Protein AF-A0AAD7DDI0-F1 (afdb_monomer_lite)

Radius of gyration: 37.11 Å; chains: 1; bounding box: 103×95×97 Å

Sequence (425 aa):
MCKTCCQRLNKGCDYRAHRLNEPTVAANGNPSALARPPAVIPLPSTSASSLTLDSAAPAPAAKLYRKPMDAAWEAQYKAGLSAQQQRKEEEERKRVEARRLQNQLQVCYYSQDDEEPEHHREQDLSTLPYVNLANCPNLLRKMELAASDEINTYDYAMGLWRRDDANTTFQVVAGQTMLVWRLGVTRCAGLDKMIELHAPARKSGKKSSTHISTSKRKPDHERDPSNRVVQVPRTTGKHPRHSHSTTRSPSPAGSTSSLPSASTLLSLSKPSMSSTTLVDLTDSPSSSPSPPRSRSRSASVELVGKPTLATNADALWARGHVLVPTGFGAWPGGIYARDMAWAFGKISTGRRADSDVEQRFQQVFPEVPYVKPTWSRHQQFWRNSTQEERDVASTMPRDASGVWTVWVQKSSGYRHFKSKTKVEK

pLDDT: mean 75.76, std 22.85, range [35.03, 98.44]

Structure (mmCIF, N/CA/C/O backbone):
data_AF-A0AAD7DDI0-F1
#
_entry.id   AF-A0AAD7DDI0-F1
#
loop_
_atom_site.group_PDB
_atom_site.id
_atom_site.type_symbol
_atom_site.label_atom_id
_atom_site.label_alt_id
_atom_site.label_comp_id
_atom_site.label_asym_id
_atom_site.label_entity_id
_atom_site.label_seq_id
_atom_site.pdbx_PDB_ins_code
_atom_site.Cartn_x
_atom_site.Cartn_y
_atom_site.Cartn_z
_atom_site.occupancy
_atom_site.B_iso_or_equiv
_atom_site.auth_seq_id
_atom_site.auth_comp_id
_atom_site.auth_asym_id
_atom_site.auth_atom_id
_atom_site.pdbx_PDB_model_num
ATOM 1 N N . MET A 1 1 ? 15.464 -30.463 -28.003 1.00 54.00 1 MET A N 1
ATOM 2 C CA . MET A 1 1 ? 15.259 -31.567 -27.033 1.00 54.00 1 MET A CA 1
ATOM 3 C C . MET A 1 1 ? 15.035 -30.978 -25.645 1.00 54.00 1 MET A C 1
ATOM 5 O O . MET A 1 1 ? 15.697 -30.005 -25.314 1.00 54.00 1 MET A O 1
ATOM 9 N N . CYS A 1 2 ? 14.085 -31.490 -24.856 1.00 57.34 2 CYS A N 1
ATOM 10 C CA . CYS A 1 2 ? 13.825 -30.979 -23.503 1.00 57.34 2 CYS A CA 1
ATOM 11 C C . CYS A 1 2 ? 14.871 -31.498 -22.497 1.00 57.34 2 CYS A C 1
ATOM 13 O O . CYS A 1 2 ? 15.476 -32.548 -22.713 1.00 57.34 2 CYS A O 1
ATOM 15 N N . LYS A 1 3 ? 15.054 -30.785 -21.374 1.00 60.16 3 LYS A N 1
ATOM 16 C CA . LYS A 1 3 ? 15.961 -31.154 -20.263 1.00 60.16 3 LYS A CA 1
ATOM 17 C C . LYS A 1 3 ? 15.804 -32.622 -19.828 1.00 60.16 3 LYS A C 1
ATOM 19 O O . LYS A 1 3 ? 16.785 -33.274 -19.487 1.00 60.16 3 LYS A O 1
ATOM 24 N N . THR A 1 4 ? 14.582 -33.147 -19.913 1.00 65.19 4 THR A N 1
ATOM 25 C CA . THR A 1 4 ? 14.220 -34.527 -19.573 1.00 65.19 4 THR A CA 1
ATOM 26 C C . THR A 1 4 ? 14.769 -35.566 -20.558 1.00 65.19 4 THR A C 1
ATOM 28 O O . THR A 1 4 ? 15.101 -36.672 -20.143 1.00 65.19 4 THR A O 1
ATOM 31 N N . CYS A 1 5 ? 14.916 -35.226 -21.844 1.00 66.38 5 CYS A N 1
ATOM 32 C CA . CYS A 1 5 ? 15.514 -36.124 -22.838 1.00 66.38 5 CYS A CA 1
ATOM 33 C C . CYS A 1 5 ? 17.042 -36.196 -22.702 1.00 66.38 5 CYS A C 1
ATOM 35 O O . CYS A 1 5 ? 17.604 -37.279 -22.835 1.00 66.38 5 CYS A O 1
ATOM 37 N N . CYS A 1 6 ? 17.713 -35.083 -22.378 1.00 65.50 6 CYS A N 1
ATOM 38 C CA . CYS A 1 6 ? 19.170 -35.078 -22.192 1.00 65.50 6 CYS A CA 1
ATOM 39 C C . CYS A 1 6 ? 19.609 -35.859 -20.943 1.00 65.50 6 CYS A C 1
ATOM 41 O O . CYS A 1 6 ? 20.623 -36.546 -20.986 1.00 65.50 6 CYS A O 1
ATOM 43 N N . GLN A 1 7 ? 18.831 -35.819 -19.853 1.00 69.38 7 GLN A N 1
ATOM 44 C CA . GLN A 1 7 ? 19.155 -36.572 -18.633 1.00 69.38 7 GLN A CA 1
ATOM 45 C C . GLN A 1 7 ? 19.050 -38.094 -18.805 1.00 69.38 7 GLN A C 1
ATOM 47 O O . GLN A 1 7 ? 19.759 -38.825 -18.125 1.00 69.38 7 GLN A O 1
ATOM 52 N N . ARG A 1 8 ? 18.199 -38.588 -19.716 1.00 70.25 8 ARG A N 1
ATOM 53 C CA . ARG A 1 8 ? 18.050 -40.035 -19.952 1.00 70.25 8 ARG A CA 1
ATOM 54 C C . ARG A 1 8 ? 19.161 -40.647 -20.797 1.00 70.25 8 ARG A C 1
ATOM 56 O O . ARG A 1 8 ? 19.358 -41.851 -20.723 1.00 70.25 8 ARG A O 1
ATOM 63 N N . LEU A 1 9 ? 19.850 -39.854 -21.617 1.00 72.75 9 LEU A N 1
ATOM 64 C CA . LEU A 1 9 ? 20.767 -40.393 -22.623 1.00 72.75 9 LEU A CA 1
ATOM 65 C C . LEU A 1 9 ? 22.230 -40.453 -22.178 1.00 72.75 9 LEU A C 1
ATOM 67 O O . LEU A 1 9 ? 23.031 -41.012 -22.917 1.00 72.75 9 LEU A O 1
ATOM 71 N N . ASN A 1 10 ? 22.586 -39.916 -21.004 1.00 61.56 10 ASN A N 1
ATOM 72 C CA . ASN A 1 10 ? 23.940 -39.954 -20.422 1.00 61.56 10 ASN A CA 1
ATOM 73 C C . ASN A 1 10 ? 25.085 -39.553 -21.383 1.00 61.56 10 ASN A C 1
ATOM 75 O O . ASN A 1 10 ? 26.247 -39.883 -21.163 1.00 61.56 10 ASN A O 1
ATOM 79 N N . LYS A 1 11 ? 24.757 -38.829 -22.457 1.00 67.19 11 LYS A N 1
ATOM 80 C CA . LYS A 1 11 ? 25.699 -38.248 -23.411 1.00 67.19 11 LYS A CA 1
ATOM 81 C C . LYS A 1 11 ? 25.752 -36.751 -23.138 1.00 67.19 11 LYS A C 1
ATOM 83 O O . LYS A 1 11 ? 24.704 -36.116 -22.998 1.00 67.19 11 LYS A O 1
ATOM 88 N N . GLY A 1 12 ? 26.965 -36.215 -23.007 1.00 56.88 12 GLY A N 1
ATOM 89 C CA . GLY A 1 12 ? 27.212 -34.798 -22.744 1.00 56.88 12 GLY A CA 1
ATOM 90 C C . GLY A 1 12 ? 26.409 -33.909 -23.694 1.00 56.88 12 GLY A C 1
ATOM 91 O O . GLY A 1 12 ? 26.350 -34.152 -24.896 1.00 56.88 12 GLY A O 1
ATOM 92 N N . CYS A 1 13 ? 25.715 -32.920 -23.138 1.00 68.19 13 CYS A N 1
ATOM 93 C CA . CYS A 1 13 ? 24.895 -31.995 -23.908 1.00 68.19 13 CYS A CA 1
ATOM 94 C C . CYS A 1 13 ? 25.746 -30.786 -24.316 1.00 68.19 13 CYS A C 1
ATOM 96 O O . CYS A 1 13 ? 25.964 -29.891 -23.502 1.00 68.19 13 CYS A O 1
ATOM 98 N N . ASP A 1 14 ? 26.152 -30.713 -25.585 1.00 63.44 14 ASP A N 1
ATOM 99 C CA . ASP A 1 14 ? 26.971 -29.611 -26.129 1.00 63.44 14 ASP A CA 1
ATOM 100 C C . ASP A 1 14 ? 26.181 -28.312 -26.398 1.00 63.44 14 ASP A C 1
ATOM 102 O O . ASP A 1 14 ? 26.686 -27.346 -26.973 1.00 63.44 14 ASP A O 1
ATOM 106 N N . TYR A 1 15 ? 24.917 -28.245 -25.969 1.00 64.06 15 TYR A N 1
ATOM 107 C CA . TYR A 1 15 ? 24.073 -27.070 -26.175 1.00 64.06 15 TYR A CA 1
ATOM 108 C C . TYR A 1 15 ? 24.505 -25.894 -25.280 1.00 64.06 15 TYR A C 1
ATOM 110 O O . TYR A 1 15 ? 24.339 -25.913 -24.058 1.00 64.06 15 TYR A O 1
ATOM 118 N N . ARG A 1 16 ? 24.996 -24.820 -25.913 1.00 58.84 16 ARG A N 1
ATOM 119 C CA . ARG A 1 16 ? 25.572 -23.606 -25.293 1.00 58.84 16 ARG A CA 1
ATOM 120 C C . ARG A 1 16 ? 24.700 -22.962 -24.201 1.00 58.84 16 ARG A C 1
ATOM 122 O O . ARG A 1 16 ? 25.234 -22.417 -23.243 1.00 58.84 16 ARG A O 1
ATOM 129 N N . ALA A 1 17 ? 23.374 -23.075 -24.302 1.00 60.69 17 ALA A N 1
ATOM 130 C CA . ALA A 1 17 ? 22.423 -22.532 -23.325 1.00 60.69 17 ALA A CA 1
ATOM 131 C C . ALA A 1 17 ? 22.437 -23.249 -21.957 1.00 60.69 17 ALA A C 1
ATOM 133 O O . ALA A 1 17 ? 21.956 -22.699 -20.971 1.00 60.69 17 ALA A O 1
ATOM 134 N N . HIS A 1 18 ? 22.992 -24.462 -21.875 1.00 59.91 18 HIS A N 1
ATOM 135 C CA . HIS A 1 18 ? 23.076 -25.225 -20.627 1.00 59.91 18 HIS A CA 1
ATOM 136 C C . HIS A 1 18 ? 24.374 -24.965 -19.845 1.00 59.91 18 HIS A C 1
ATOM 138 O O . HIS A 1 18 ? 24.394 -25.197 -18.640 1.00 59.91 18 HIS A O 1
ATOM 144 N N . ARG A 1 19 ? 25.426 -24.424 -20.484 1.00 56.56 19 ARG A N 1
ATOM 145 C CA . ARG A 1 19 ? 26.696 -24.075 -19.814 1.00 56.56 19 ARG A CA 1
ATOM 146 C C . ARG A 1 19 ? 26.615 -22.833 -18.921 1.00 56.56 19 ARG A C 1
ATOM 148 O O . ARG A 1 19 ? 27.509 -22.614 -18.120 1.00 56.56 19 ARG A O 1
ATOM 155 N N . LEU A 1 20 ? 25.558 -22.027 -19.031 1.00 58.69 20 LEU A N 1
ATOM 156 C CA . LEU A 1 20 ? 25.407 -20.797 -18.239 1.00 58.69 20 LEU A CA 1
ATOM 157 C C . LEU A 1 20 ? 24.834 -21.027 -16.829 1.00 58.69 20 LEU A C 1
ATOM 159 O O . LEU A 1 20 ? 24.651 -20.065 -16.096 1.00 58.69 20 LEU A O 1
ATOM 163 N N . ASN A 1 21 ? 24.551 -22.276 -16.444 1.00 48.50 21 ASN A N 1
ATOM 164 C CA . ASN A 1 21 ? 24.005 -22.628 -15.129 1.00 48.50 21 ASN A CA 1
ATOM 165 C C . ASN A 1 21 ? 24.804 -23.764 -14.471 1.00 48.50 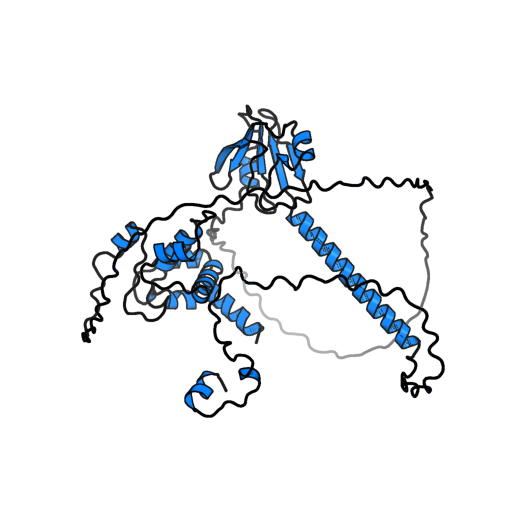21 ASN A C 1
ATOM 167 O O . ASN A 1 21 ? 24.216 -24.743 -14.004 1.00 48.50 21 ASN A O 1
ATOM 171 N N . GLU A 1 22 ? 26.135 -23.670 -14.451 1.00 41.34 22 GLU A N 1
ATOM 172 C CA . GLU A 1 22 ? 26.891 -24.469 -13.484 1.00 41.34 22 GLU A CA 1
ATOM 173 C C . GLU A 1 22 ? 26.636 -23.933 -12.065 1.00 41.34 22 GLU A C 1
ATOM 175 O O . GLU A 1 22 ? 26.655 -22.718 -11.852 1.00 41.34 22 GLU A O 1
ATOM 180 N N . PRO A 1 23 ? 26.351 -24.810 -11.087 1.00 42.59 23 PRO A N 1
ATOM 181 C CA . PRO A 1 23 ? 26.137 -24.401 -9.712 1.00 42.59 23 PRO A CA 1
ATOM 182 C C . PRO A 1 23 ? 27.468 -23.967 -9.096 1.00 42.59 23 PRO A C 1
ATOM 184 O O . PRO A 1 23 ? 28.345 -24.787 -8.831 1.00 42.59 23 PRO A O 1
ATOM 187 N N . THR A 1 24 ? 27.598 -22.670 -8.832 1.00 43.81 24 THR A N 1
ATOM 188 C CA . THR A 1 24 ? 28.646 -22.123 -7.973 1.00 43.81 24 THR A CA 1
ATOM 189 C C . THR A 1 24 ? 28.554 -22.812 -6.614 1.00 43.81 24 THR A C 1
ATOM 191 O O . THR A 1 24 ? 27.529 -22.735 -5.934 1.00 43.81 24 THR A O 1
ATOM 194 N N . VAL A 1 25 ? 29.613 -23.530 -6.246 1.00 40.53 25 VAL A N 1
ATOM 195 C CA . VAL A 1 25 ? 29.776 -24.177 -4.942 1.00 40.53 25 VAL A CA 1
ATOM 196 C C . VAL A 1 25 ? 29.477 -23.155 -3.842 1.00 40.53 25 VAL A C 1
ATOM 198 O O . VAL A 1 25 ? 30.071 -22.079 -3.801 1.00 40.53 25 VAL A O 1
ATOM 201 N N . ALA A 1 26 ? 28.509 -23.477 -2.984 1.00 40.53 26 ALA A N 1
ATOM 202 C CA . ALA A 1 26 ? 28.043 -22.604 -1.919 1.00 40.53 26 ALA A CA 1
ATOM 203 C C . ALA A 1 26 ? 29.153 -22.378 -0.881 1.00 40.53 26 ALA A C 1
ATOM 205 O O . ALA A 1 26 ? 29.487 -23.274 -0.105 1.00 40.53 26 ALA A O 1
ATOM 206 N N . ALA A 1 27 ? 29.698 -21.163 -0.853 1.00 40.12 27 ALA A N 1
ATOM 207 C CA . ALA A 1 27 ? 30.471 -20.667 0.273 1.00 40.12 27 ALA A CA 1
ATOM 208 C C . ALA A 1 27 ? 29.502 -20.354 1.424 1.00 40.12 27 ALA A C 1
ATOM 210 O O . ALA A 1 27 ? 28.743 -19.386 1.385 1.00 40.12 27 ALA A O 1
ATOM 211 N N . ASN A 1 28 ? 29.514 -21.214 2.438 1.00 52.75 28 ASN A N 1
ATOM 212 C CA . ASN A 1 28 ? 28.949 -20.937 3.752 1.00 52.75 28 ASN A CA 1
ATOM 213 C C . ASN A 1 28 ? 29.710 -19.743 4.355 1.00 52.75 28 ASN A C 1
ATOM 215 O O . ASN A 1 28 ? 30.904 -19.859 4.624 1.00 52.75 28 ASN A O 1
ATOM 219 N N . GLY A 1 29 ? 29.050 -18.603 4.562 1.00 43.66 29 GLY A N 1
ATOM 220 C CA . GLY A 1 29 ? 29.714 -17.436 5.141 1.00 43.66 29 GLY A CA 1
ATOM 221 C C . GLY A 1 29 ? 28.797 -16.236 5.347 1.00 43.66 29 GLY A C 1
ATOM 222 O O . GLY A 1 29 ? 28.496 -15.514 4.408 1.00 43.66 29 GLY A O 1
ATOM 223 N N . ASN A 1 30 ? 28.371 -16.056 6.597 1.00 47.53 30 ASN A N 1
ATOM 224 C CA . ASN A 1 30 ? 28.146 -14.792 7.305 1.00 47.53 30 ASN A CA 1
ATOM 225 C C . ASN A 1 30 ? 27.771 -13.537 6.454 1.00 47.53 30 ASN A C 1
ATOM 227 O O . ASN A 1 30 ? 28.647 -12.944 5.820 1.00 47.53 30 ASN A O 1
ATOM 231 N N . PRO A 1 31 ? 26.514 -13.042 6.496 1.00 50.16 31 PRO A N 1
ATOM 232 C CA . PRO A 1 31 ? 26.066 -11.894 5.691 1.00 50.16 31 PRO A CA 1
ATOM 233 C C . PRO A 1 31 ? 26.687 -10.536 6.084 1.00 50.16 31 PRO A C 1
ATOM 235 O O . PRO A 1 31 ? 26.424 -9.536 5.420 1.00 50.16 31 PRO A O 1
ATOM 238 N N . SER A 1 32 ? 27.545 -10.482 7.109 1.00 52.28 32 SER A N 1
ATOM 239 C CA . SER A 1 32 ? 28.307 -9.278 7.483 1.00 52.28 32 SER A CA 1
ATOM 240 C C . SER A 1 32 ? 29.693 -9.172 6.827 1.00 52.28 32 SER A C 1
ATOM 242 O O . SER A 1 32 ? 30.398 -8.198 7.074 1.00 52.28 32 SER A O 1
ATOM 244 N N . ALA A 1 33 ? 30.085 -10.123 5.973 1.00 51.59 33 ALA A N 1
ATOM 245 C CA . ALA A 1 33 ? 31.375 -10.111 5.271 1.00 51.59 33 ALA A CA 1
ATOM 246 C C . ALA A 1 33 ? 31.288 -9.621 3.810 1.00 51.59 33 ALA A C 1
ATOM 248 O O . ALA A 1 33 ? 32.172 -9.917 3.005 1.00 51.59 33 ALA A O 1
ATOM 249 N N . LEU A 1 34 ? 30.241 -8.870 3.440 1.00 52.91 34 LEU A N 1
ATOM 250 C CA . LEU A 1 34 ? 30.238 -8.171 2.155 1.00 52.91 34 LEU A CA 1
ATOM 251 C C . LEU A 1 34 ? 31.367 -7.142 2.164 1.00 52.91 34 LEU A C 1
ATOM 253 O O . LEU A 1 34 ? 31.338 -6.168 2.917 1.00 52.91 34 LEU A O 1
ATOM 257 N N . ALA A 1 35 ? 32.375 -7.432 1.342 1.00 54.84 35 ALA A N 1
ATOM 258 C CA . ALA A 1 35 ? 33.561 -6.634 1.114 1.00 54.84 35 ALA A CA 1
ATOM 259 C C . ALA A 1 35 ? 33.215 -5.142 1.100 1.00 54.84 35 ALA A C 1
ATOM 261 O O . ALA A 1 35 ? 32.544 -4.648 0.191 1.00 54.84 35 ALA A O 1
ATOM 262 N N . ARG A 1 36 ? 33.699 -4.417 2.116 1.00 57.22 36 ARG A N 1
ATOM 263 C CA . ARG A 1 36 ? 33.868 -2.971 1.993 1.00 57.22 36 ARG A CA 1
ATOM 264 C C . ARG A 1 36 ? 34.655 -2.735 0.699 1.00 57.22 36 ARG A C 1
ATOM 266 O O . ARG A 1 36 ? 35.665 -3.419 0.506 1.00 57.22 36 ARG A O 1
ATOM 273 N N . PRO A 1 37 ? 34.232 -1.809 -0.179 1.00 66.56 37 PRO A N 1
ATOM 274 C CA . PRO A 1 37 ? 35.100 -1.383 -1.265 1.00 66.56 37 PRO A CA 1
ATOM 275 C C . PRO A 1 37 ? 36.450 -0.987 -0.647 1.00 66.56 37 PRO A C 1
ATOM 277 O O . PRO A 1 37 ? 36.450 -0.368 0.427 1.00 66.56 37 PRO A O 1
ATOM 280 N N . PRO A 1 38 ? 37.586 -1.395 -1.245 1.00 67.56 38 PRO A N 1
ATOM 281 C CA . PRO A 1 38 ? 38.895 -1.020 -0.732 1.00 67.56 38 PRO A CA 1
ATOM 282 C C . PRO A 1 38 ? 38.915 0.494 -0.533 1.00 67.56 38 PRO A C 1
ATOM 284 O O . PRO A 1 38 ? 38.370 1.233 -1.358 1.00 67.56 38 PRO A O 1
ATOM 287 N N . ALA A 1 39 ? 39.475 0.942 0.594 1.00 59.47 39 ALA A N 1
ATOM 288 C CA . ALA A 1 39 ? 39.606 2.360 0.884 1.00 59.47 39 ALA A CA 1
ATOM 289 C C . ALA A 1 39 ? 40.220 3.039 -0.345 1.00 59.47 39 ALA A C 1
ATOM 291 O O . ALA A 1 39 ? 41.298 2.647 -0.792 1.00 59.47 39 ALA A O 1
ATOM 292 N N . VAL A 1 40 ? 39.496 4.000 -0.922 1.00 64.88 40 VAL A N 1
ATOM 293 C CA . VAL A 1 40 ? 40.007 4.828 -2.012 1.00 64.88 40 VAL A CA 1
ATOM 294 C C . VAL A 1 40 ? 41.179 5.598 -1.422 1.00 64.88 40 VAL A C 1
ATOM 296 O O . VAL A 1 40 ? 40.988 6.584 -0.714 1.00 64.88 40 VAL A O 1
ATOM 299 N N . ILE A 1 41 ? 42.388 5.088 -1.646 1.00 64.62 41 ILE A N 1
ATOM 300 C CA . ILE A 1 41 ? 43.620 5.814 -1.375 1.00 64.62 41 ILE A CA 1
ATOM 301 C C . ILE A 1 41 ? 43.534 7.052 -2.272 1.00 64.62 41 ILE A C 1
ATOM 303 O O . ILE A 1 41 ? 43.421 6.884 -3.491 1.00 64.62 41 ILE A O 1
ATOM 307 N N . PRO A 1 42 ? 43.518 8.278 -1.717 1.00 51.91 42 PRO A N 1
ATOM 308 C CA . PRO A 1 42 ? 43.632 9.475 -2.527 1.00 51.91 42 PRO A CA 1
ATOM 309 C C . PRO A 1 42 ? 44.954 9.347 -3.275 1.00 51.91 42 PRO A C 1
ATOM 311 O O . PRO A 1 42 ? 46.021 9.373 -2.660 1.00 51.91 42 PRO A O 1
ATOM 314 N N . LEU A 1 43 ? 44.882 9.121 -4.588 1.00 57.44 43 LEU A N 1
ATOM 315 C CA . LEU A 1 43 ? 46.049 9.249 -5.445 1.00 57.44 43 LEU A CA 1
ATOM 316 C C . LEU A 1 43 ? 46.607 10.647 -5.163 1.00 57.44 43 LEU A C 1
ATOM 318 O O . LEU A 1 43 ? 45.838 11.612 -5.245 1.00 57.44 43 LEU A O 1
ATOM 322 N N . PRO A 1 44 ? 47.882 10.771 -4.752 1.00 57.34 44 PRO A N 1
ATOM 323 C CA . PRO A 1 44 ? 48.477 12.078 -4.563 1.00 57.34 44 PRO A CA 1
ATOM 324 C C . PRO A 1 44 ? 48.278 12.837 -5.868 1.00 57.34 44 PRO A C 1
ATOM 326 O O . PRO A 1 44 ? 48.582 12.299 -6.935 1.00 57.34 44 PRO A O 1
ATOM 329 N N . SER A 1 45 ? 47.713 14.043 -5.781 1.00 52.34 45 SER A N 1
ATOM 330 C CA . SER A 1 45 ? 47.688 14.985 -6.890 1.00 52.34 45 SER A CA 1
ATOM 331 C C . SER A 1 45 ? 49.116 15.099 -7.392 1.00 52.34 45 SER A C 1
ATOM 333 O O . SER A 1 45 ? 49.950 15.752 -6.767 1.00 52.34 45 SER A O 1
ATOM 335 N N . THR A 1 46 ? 49.413 14.396 -8.480 1.00 49.00 46 THR A N 1
ATOM 336 C CA . THR A 1 46 ? 50.638 14.563 -9.232 1.00 49.00 46 THR A CA 1
ATOM 337 C C . THR A 1 46 ? 50.544 15.962 -9.795 1.00 49.00 46 THR A C 1
ATOM 339 O O . THR A 1 46 ? 49.930 16.206 -10.833 1.00 49.00 46 THR A O 1
ATOM 342 N N . SER A 1 47 ? 51.095 16.906 -9.034 1.00 52.41 47 SER A N 1
ATOM 343 C CA . SER A 1 47 ? 51.537 18.194 -9.524 1.00 52.41 47 SER A CA 1
ATOM 344 C C . SER A 1 47 ? 52.205 17.919 -10.858 1.00 52.41 47 SER A C 1
ATOM 346 O O . SER A 1 47 ? 53.178 17.166 -10.916 1.00 52.41 47 SER A O 1
ATOM 348 N N . ALA A 1 48 ? 51.601 18.429 -11.928 1.00 53.59 48 ALA A N 1
ATOM 349 C CA . ALA A 1 48 ? 52.127 18.331 -13.271 1.00 53.59 48 ALA A CA 1
ATOM 350 C C . ALA A 1 48 ? 53.477 19.051 -13.287 1.00 53.59 48 ALA A C 1
ATOM 352 O O . ALA A 1 48 ? 53.567 20.249 -13.539 1.00 53.59 48 ALA A O 1
ATOM 353 N N . SER A 1 49 ? 54.535 18.322 -12.946 1.00 48.09 49 SER A N 1
ATOM 354 C CA . SER A 1 49 ? 55.886 18.705 -13.285 1.00 48.09 49 SER A CA 1
ATOM 355 C C . SER A 1 49 ? 55.963 18.607 -14.796 1.00 48.09 49 SER A C 1
ATOM 357 O O . SER A 1 49 ? 55.910 17.518 -15.368 1.00 48.09 49 SER A O 1
ATOM 359 N N . SER A 1 50 ? 56.018 19.778 -15.419 1.00 53.34 50 SER A N 1
ATOM 360 C CA . SER A 1 50 ? 56.395 20.002 -16.803 1.00 53.34 50 SER A CA 1
ATOM 361 C C . SER A 1 50 ? 57.710 19.280 -17.096 1.00 53.34 50 SER A C 1
ATOM 363 O O . SER A 1 50 ? 58.789 19.839 -16.933 1.00 53.34 50 SER A O 1
ATOM 365 N N . LEU A 1 51 ? 57.627 18.012 -17.491 1.00 45.31 51 LEU A N 1
ATOM 366 C CA . LEU A 1 51 ? 58.732 17.314 -18.122 1.00 45.31 51 LEU A CA 1
ATOM 367 C C . LEU A 1 51 ? 58.679 17.678 -19.601 1.00 45.31 51 LEU A C 1
ATOM 369 O O . LEU A 1 51 ? 57.883 17.139 -20.370 1.00 45.31 51 LEU A O 1
ATOM 373 N N . THR A 1 52 ? 59.525 18.632 -19.977 1.00 55.28 52 THR A N 1
ATOM 374 C CA . THR A 1 52 ? 60.010 18.806 -21.344 1.00 55.28 52 THR A CA 1
ATOM 375 C C . THR A 1 52 ? 60.755 17.530 -21.729 1.00 55.28 52 THR A C 1
ATOM 377 O O . THR A 1 52 ? 61.957 17.402 -21.505 1.00 55.28 52 THR A O 1
ATOM 380 N N . LEU A 1 53 ? 60.013 16.535 -22.217 1.00 47.56 53 LEU A N 1
ATOM 381 C CA . LEU A 1 53 ? 60.585 15.335 -22.806 1.00 47.56 53 LEU A CA 1
ATOM 382 C C . LEU A 1 53 ? 60.974 15.684 -24.244 1.00 47.56 53 LEU A C 1
ATOM 384 O O . LEU A 1 53 ? 60.164 15.599 -25.168 1.00 47.56 53 LEU A O 1
ATOM 388 N N . ASP A 1 54 ? 62.212 16.139 -24.400 1.00 54.62 54 ASP A N 1
ATOM 389 C CA . ASP A 1 54 ? 62.853 16.236 -25.700 1.00 54.62 54 ASP A CA 1
ATOM 390 C C . ASP A 1 54 ? 62.978 14.839 -26.321 1.00 54.62 54 ASP A C 1
ATOM 392 O O . ASP A 1 54 ? 63.465 13.891 -25.705 1.00 54.62 54 ASP A O 1
ATOM 396 N N . SER A 1 55 ? 62.579 14.754 -27.590 1.00 60.84 55 SER A N 1
ATOM 397 C CA . SER A 1 55 ? 63.018 13.732 -28.540 1.00 60.84 55 SER A CA 1
ATOM 398 C C . SER A 1 55 ? 62.594 12.283 -28.247 1.00 60.84 55 SER A C 1
ATOM 400 O O . SER A 1 55 ? 63.411 11.370 -28.143 1.00 60.84 55 SER A O 1
ATOM 402 N N . ALA A 1 56 ? 61.281 12.039 -28.216 1.00 53.75 56 ALA A N 1
ATOM 403 C CA . ALA A 1 56 ? 60.732 10.727 -28.555 1.00 53.75 56 ALA A CA 1
ATOM 404 C C . ALA A 1 56 ? 60.169 10.779 -29.983 1.00 53.75 56 ALA A C 1
ATOM 406 O O . ALA A 1 56 ? 59.331 11.622 -30.305 1.00 53.75 56 ALA A O 1
ATOM 407 N N . ALA A 1 57 ? 60.674 9.891 -30.841 1.00 64.31 57 ALA A N 1
ATOM 408 C CA . ALA A 1 57 ? 60.313 9.759 -32.248 1.00 64.31 57 ALA A CA 1
ATOM 409 C C . ALA A 1 57 ? 58.785 9.785 -32.479 1.00 64.31 57 ALA A C 1
ATOM 411 O O . ALA A 1 57 ? 58.037 9.234 -31.665 1.00 64.31 57 ALA A O 1
ATOM 412 N N . PRO A 1 58 ? 58.305 10.385 -33.588 1.00 66.94 58 PRO A N 1
ATOM 413 C CA . PRO A 1 58 ? 56.882 10.510 -33.871 1.00 66.94 58 PRO A CA 1
ATOM 414 C C . PRO A 1 58 ? 56.256 9.119 -33.962 1.00 66.94 58 PRO A C 1
ATOM 416 O O . PRO A 1 58 ? 56.485 8.380 -34.921 1.00 66.94 58 PRO A O 1
ATOM 419 N N . ALA A 1 59 ? 55.457 8.756 -32.956 1.00 67.12 59 ALA A N 1
ATOM 420 C CA . ALA A 1 59 ? 54.594 7.591 -33.046 1.00 67.12 59 ALA A CA 1
ATOM 421 C C . ALA A 1 59 ? 53.767 7.729 -34.338 1.00 67.12 59 ALA A C 1
ATOM 423 O O . ALA A 1 59 ? 53.197 8.801 -34.574 1.00 67.12 59 ALA A O 1
ATOM 424 N N . PRO A 1 60 ? 53.727 6.703 -35.208 1.00 69.94 60 PRO A N 1
ATOM 425 C CA . PRO A 1 60 ? 53.025 6.797 -36.477 1.00 69.94 60 PRO A CA 1
ATOM 426 C C . PRO A 1 60 ? 51.571 7.156 -36.189 1.00 69.94 60 PRO A C 1
ATOM 428 O O . PRO A 1 60 ? 50.876 6.419 -35.487 1.00 69.94 60 PRO A O 1
ATOM 431 N N . ALA A 1 61 ? 51.143 8.316 -36.694 1.00 69.00 61 ALA A N 1
ATOM 432 C CA . ALA A 1 61 ? 49.799 8.834 -36.503 1.00 69.00 61 ALA A CA 1
ATOM 433 C C . ALA A 1 61 ? 48.798 7.715 -36.799 1.00 69.00 61 ALA A C 1
ATOM 435 O O . ALA A 1 61 ? 48.745 7.197 -37.920 1.00 69.00 61 ALA A O 1
ATOM 436 N N . ALA A 1 62 ? 48.051 7.297 -35.774 1.00 71.38 62 ALA A N 1
ATOM 437 C CA . ALA A 1 62 ? 47.035 6.274 -35.926 1.00 71.38 62 ALA A CA 1
ATOM 438 C C . ALA A 1 62 ? 46.111 6.718 -37.062 1.00 71.38 62 ALA A C 1
ATOM 440 O O . ALA A 1 62 ? 45.488 7.778 -36.981 1.00 71.38 62 ALA A O 1
ATOM 441 N N . LYS A 1 63 ? 46.082 5.943 -38.152 1.00 73.38 63 LYS A N 1
ATOM 442 C CA . LYS A 1 63 ? 45.263 6.242 -39.326 1.00 73.38 63 LYS A CA 1
ATOM 443 C C . LYS A 1 63 ? 43.796 6.173 -38.907 1.00 73.38 63 LYS A C 1
ATOM 445 O O . LYS A 1 63 ? 43.178 5.111 -38.929 1.00 73.38 63 LYS A O 1
ATOM 450 N N . LEU A 1 64 ? 43.244 7.305 -38.483 1.00 69.94 64 LEU A N 1
ATOM 451 C CA . LEU A 1 64 ? 41.831 7.469 -38.179 1.00 69.94 64 LEU A CA 1
ATOM 452 C C . LEU A 1 64 ? 41.075 7.483 -39.507 1.00 69.94 64 LEU A C 1
ATOM 454 O O . LEU A 1 64 ? 40.807 8.531 -40.086 1.00 69.94 64 LEU A O 1
ATOM 458 N N . TYR A 1 65 ? 40.732 6.296 -40.005 1.00 63.41 65 TYR A N 1
ATOM 459 C CA . TYR A 1 65 ? 39.815 6.129 -41.129 1.00 63.41 65 TYR A CA 1
ATOM 460 C C . TYR A 1 65 ? 38.382 6.460 -40.683 1.00 63.41 65 TYR A C 1
ATOM 462 O O . TYR A 1 65 ? 37.531 5.582 -40.559 1.00 63.41 65 TYR A O 1
ATOM 470 N N . ARG A 1 66 ? 38.095 7.739 -40.426 1.00 81.25 66 ARG A N 1
ATOM 471 C CA . ARG A 1 66 ? 36.721 8.249 -40.359 1.00 81.25 66 ARG A CA 1
ATOM 472 C C . ARG A 1 66 ? 36.397 8.900 -41.692 1.00 81.25 66 ARG A C 1
ATOM 474 O O . ARG A 1 66 ? 36.916 9.965 -42.008 1.00 81.25 66 ARG A O 1
ATOM 481 N N . LYS A 1 67 ? 35.528 8.259 -42.475 1.00 86.69 67 LYS A N 1
ATOM 482 C CA . LYS A 1 67 ? 34.870 8.950 -43.585 1.00 86.69 67 LYS A CA 1
ATOM 483 C C . LYS A 1 67 ? 34.007 10.070 -42.984 1.00 86.69 67 LYS A C 1
ATOM 485 O O . LYS A 1 67 ? 33.299 9.786 -42.013 1.00 86.69 67 LYS A O 1
ATOM 490 N N . PRO A 1 68 ? 34.083 11.310 -43.497 1.00 86.88 68 PRO A N 1
ATOM 491 C CA . PRO A 1 68 ? 33.199 12.378 -43.050 1.00 86.88 68 PRO A CA 1
ATOM 492 C C . PRO A 1 68 ? 31.750 11.935 -43.263 1.00 86.88 68 PRO A C 1
ATOM 494 O O . PRO A 1 68 ? 31.406 11.370 -44.303 1.00 86.88 68 PRO A O 1
ATOM 497 N N . MET A 1 69 ? 30.934 12.114 -42.229 1.00 89.44 69 MET A N 1
ATOM 498 C CA . MET A 1 69 ? 29.517 11.784 -42.277 1.00 89.44 69 MET A CA 1
ATOM 499 C C . MET A 1 69 ? 28.804 12.821 -43.143 1.00 89.44 69 MET A C 1
ATOM 501 O O . MET A 1 69 ? 29.137 14.002 -43.072 1.00 89.44 69 MET A O 1
ATOM 505 N N . ASP A 1 70 ? 27.856 12.388 -43.971 1.00 96.19 70 ASP A N 1
ATOM 506 C CA . ASP A 1 70 ? 27.073 13.317 -44.784 1.00 96.19 70 ASP A CA 1
ATOM 507 C C . ASP A 1 70 ? 26.315 14.315 -43.890 1.00 96.19 70 ASP A C 1
ATOM 509 O O . ASP A 1 70 ? 25.739 13.933 -42.867 1.00 96.19 70 ASP A O 1
ATOM 513 N N . ALA A 1 71 ? 26.323 15.596 -44.263 1.00 94.69 71 ALA A N 1
ATOM 514 C CA . ALA A 1 71 ? 25.777 16.662 -43.426 1.00 94.69 71 ALA A CA 1
ATOM 515 C C . ALA A 1 71 ? 24.260 16.522 -43.214 1.00 94.69 71 ALA A C 1
ATOM 517 O O . ALA A 1 71 ? 23.757 16.825 -42.128 1.00 94.69 71 ALA A O 1
ATOM 518 N N . ALA A 1 72 ? 23.524 16.021 -44.216 1.00 95.62 72 ALA A N 1
ATOM 519 C CA . ALA A 1 72 ? 22.092 15.775 -44.075 1.00 95.62 72 ALA A CA 1
ATOM 520 C C . ALA A 1 72 ? 21.832 14.609 -43.111 1.00 95.62 72 ALA A C 1
ATOM 522 O O . ALA A 1 72 ? 20.937 14.689 -42.263 1.00 95.62 72 ALA A O 1
ATOM 523 N N . TRP A 1 73 ? 22.664 13.565 -43.174 1.00 95.56 73 TRP A N 1
ATOM 524 C CA . TRP A 1 73 ? 22.609 12.457 -42.221 1.00 95.56 73 TRP A CA 1
ATOM 525 C C . TRP A 1 73 ? 22.928 12.915 -40.794 1.00 95.56 73 TRP A C 1
ATOM 527 O O . TRP A 1 73 ? 22.234 12.528 -39.855 1.00 95.56 73 TRP A O 1
ATOM 537 N N . GLU A 1 74 ? 23.935 13.772 -40.605 1.00 95.44 74 GLU A N 1
ATOM 538 C CA . GLU A 1 74 ? 24.285 14.308 -39.285 1.00 95.44 74 GLU A CA 1
ATOM 539 C C . GLU A 1 74 ? 23.137 15.114 -38.666 1.00 95.44 74 GLU A C 1
ATOM 541 O O . GLU A 1 74 ? 22.815 14.927 -37.489 1.00 95.44 74 GLU A O 1
ATOM 546 N N . ALA A 1 75 ? 22.483 15.971 -39.454 1.00 96.56 75 ALA A N 1
ATOM 547 C CA . ALA A 1 75 ? 21.321 16.730 -39.003 1.00 96.56 75 ALA A CA 1
ATOM 548 C C . ALA A 1 75 ? 20.159 15.804 -38.606 1.00 96.56 75 ALA A C 1
ATOM 550 O O . ALA A 1 75 ? 19.563 15.981 -37.540 1.00 96.56 75 ALA A O 1
ATOM 551 N N . GLN A 1 76 ? 19.876 14.778 -39.416 1.00 97.12 76 GLN A N 1
ATOM 552 C CA . GLN A 1 76 ? 18.825 13.803 -39.129 1.00 97.12 76 GLN A CA 1
ATOM 553 C C . GLN A 1 76 ? 19.129 12.983 -37.867 1.00 97.12 76 GLN A C 1
ATOM 555 O O . GLN A 1 76 ? 18.247 12.784 -37.030 1.00 97.12 76 GLN A O 1
ATOM 560 N N . TYR A 1 77 ? 20.377 12.547 -37.695 1.00 95.19 77 TYR A N 1
ATOM 561 C CA . TYR A 1 77 ? 20.818 11.813 -36.513 1.00 95.19 77 TYR A CA 1
ATOM 562 C C . TYR A 1 77 ? 20.692 12.659 -35.239 1.00 95.19 77 TYR A C 1
ATOM 564 O O . TYR A 1 77 ? 20.123 12.203 -34.246 1.00 95.19 77 TYR A O 1
ATOM 572 N N . LYS A 1 78 ? 21.143 13.920 -35.278 1.00 97.25 78 LYS A N 1
ATOM 573 C CA . LYS A 1 78 ? 21.001 14.861 -34.155 1.00 97.25 78 LYS A CA 1
ATOM 574 C C . LYS A 1 78 ? 19.535 15.130 -33.811 1.00 97.25 78 LYS A C 1
ATOM 576 O O . LYS A 1 78 ? 19.193 15.136 -32.631 1.00 97.25 78 LYS A O 1
ATOM 581 N N . ALA A 1 79 ? 18.669 15.296 -34.813 1.00 98.00 79 ALA A N 1
ATOM 582 C CA . ALA A 1 79 ? 17.230 15.462 -34.603 1.00 98.00 79 ALA A CA 1
ATOM 583 C C . ALA A 1 79 ? 16.579 14.209 -33.987 1.00 98.00 79 ALA A C 1
ATOM 585 O O . ALA A 1 79 ? 15.714 14.315 -33.120 1.00 98.00 79 ALA A O 1
ATOM 586 N N . GLY A 1 80 ? 17.017 13.013 -34.392 1.00 97.88 80 GLY A N 1
ATOM 587 C CA . GLY A 1 80 ? 16.575 11.756 -33.786 1.00 97.88 80 GLY A CA 1
ATOM 588 C C . GLY A 1 80 ? 16.977 11.641 -32.314 1.00 97.88 80 GLY A C 1
ATOM 589 O O . GLY A 1 80 ? 16.145 11.292 -31.475 1.00 97.88 80 GLY A O 1
ATOM 590 N N . LEU A 1 81 ? 18.226 11.989 -31.987 1.00 98.12 81 LEU A N 1
ATOM 591 C CA . LEU A 1 81 ? 18.722 11.993 -30.609 1.00 98.12 81 LEU A CA 1
ATOM 592 C C . LEU A 1 81 ? 17.970 12.991 -29.724 1.00 98.12 81 LEU A C 1
ATOM 594 O O . LEU A 1 81 ? 17.552 12.626 -28.625 1.00 98.12 81 LEU A O 1
ATOM 598 N N . SER A 1 82 ? 17.755 14.222 -30.196 1.00 98.12 82 SER A N 1
ATOM 599 C CA . SER A 1 82 ? 17.029 15.230 -29.416 1.00 98.12 82 SER A CA 1
ATOM 600 C C . SER A 1 82 ? 15.565 14.837 -29.201 1.00 98.12 82 SER A C 1
ATOM 602 O O . SER A 1 82 ? 15.064 14.954 -28.084 1.00 98.12 82 SER A O 1
ATOM 604 N N . ALA A 1 83 ? 14.895 14.276 -30.213 1.00 97.81 83 ALA A N 1
ATOM 605 C CA . ALA A 1 83 ? 13.532 13.765 -30.074 1.00 97.81 83 ALA A CA 1
ATOM 606 C C . ALA A 1 83 ? 13.444 12.590 -29.081 1.00 97.81 83 ALA A C 1
ATOM 608 O O . ALA A 1 83 ? 12.495 12.498 -28.300 1.00 97.81 83 ALA A O 1
ATOM 609 N N . GLN A 1 84 ? 14.432 11.689 -29.079 1.00 97.56 84 GLN A N 1
ATOM 610 C CA . GLN A 1 84 ? 14.498 10.592 -28.112 1.00 97.56 84 GLN A CA 1
ATOM 611 C C . GLN A 1 84 ? 14.714 11.111 -26.686 1.00 97.56 84 GLN A C 1
ATOM 613 O O . GLN A 1 84 ? 14.067 10.628 -25.754 1.00 97.56 84 GLN A O 1
ATOM 618 N N . GLN A 1 85 ? 15.589 12.103 -26.518 1.00 98.06 85 GLN A N 1
ATOM 619 C CA . GLN A 1 85 ? 15.840 12.730 -25.227 1.00 98.06 85 GLN A CA 1
ATOM 620 C C . GLN A 1 85 ? 14.584 13.427 -24.689 1.00 98.06 85 GLN A C 1
ATOM 622 O O . GLN A 1 85 ? 14.194 13.164 -23.554 1.00 98.06 85 GLN A O 1
ATOM 627 N N . GLN A 1 86 ? 13.881 14.197 -25.524 1.00 97.94 86 GLN A N 1
ATOM 628 C CA . GLN A 1 86 ? 12.618 14.842 -25.149 1.00 97.94 86 GLN A CA 1
ATOM 629 C C . GLN A 1 86 ? 11.549 13.831 -24.716 1.00 97.94 86 GLN A C 1
ATOM 631 O O . GLN A 1 86 ? 10.872 14.044 -23.714 1.00 97.94 86 GLN A O 1
ATOM 636 N N . ARG A 1 87 ? 11.414 12.698 -25.423 1.00 97.69 87 ARG A N 1
ATOM 637 C CA . ARG A 1 87 ? 10.478 11.629 -25.027 1.00 97.69 87 ARG A CA 1
ATOM 638 C C . ARG A 1 87 ? 10.821 11.043 -23.661 1.00 97.69 87 ARG A C 1
ATOM 640 O O . ARG A 1 87 ? 9.920 10.804 -22.862 1.00 97.69 87 ARG A O 1
ATOM 647 N N . LYS A 1 88 ? 12.111 10.823 -23.392 1.00 96.81 88 LYS A N 1
ATOM 648 C CA . LYS A 1 88 ? 12.583 10.300 -22.105 1.00 96.81 88 LYS A CA 1
ATOM 649 C C . LYS A 1 88 ? 12.318 11.292 -20.969 1.00 96.81 88 LYS A C 1
ATOM 651 O O . LYS A 1 88 ? 11.822 10.887 -19.923 1.00 96.81 88 LYS A O 1
ATOM 656 N N . GLU A 1 89 ? 12.598 12.574 -21.190 1.00 97.75 89 GLU A N 1
ATOM 657 C CA . GLU A 1 89 ? 12.331 13.649 -20.225 1.00 97.75 89 GLU A CA 1
ATOM 658 C C . GLU A 1 89 ? 10.824 13.810 -19.958 1.00 97.75 89 GLU A C 1
ATOM 660 O O . GLU A 1 89 ? 10.404 13.957 -18.810 1.00 97.75 89 GLU A O 1
ATOM 665 N N . GLU A 1 90 ? 9.981 13.719 -20.992 1.00 97.44 90 GLU A N 1
ATOM 666 C CA . GLU A 1 90 ? 8.525 13.769 -20.837 1.00 97.44 90 GLU A CA 1
ATOM 667 C C . GLU A 1 90 ? 7.983 12.561 -20.056 1.00 97.44 90 GLU A C 1
ATOM 669 O O . GLU A 1 90 ? 7.129 12.724 -19.180 1.00 97.44 90 GLU A O 1
ATOM 674 N N . GLU A 1 91 ? 8.467 11.353 -20.351 1.00 96.62 91 GLU A N 1
ATOM 675 C CA . GLU A 1 91 ? 8.085 10.136 -19.630 1.00 96.62 91 GLU A CA 1
ATOM 676 C C . GLU A 1 91 ? 8.513 10.200 -18.160 1.00 96.62 91 GLU A C 1
ATOM 678 O O . GLU A 1 91 ? 7.728 9.873 -17.267 1.00 96.62 91 GLU A O 1
ATOM 683 N N . GLU A 1 92 ? 9.730 10.674 -17.889 1.00 96.75 92 GLU A N 1
ATOM 684 C CA . GLU A 1 92 ? 10.223 10.872 -16.530 1.00 96.75 92 GLU A CA 1
ATOM 685 C C . GLU A 1 92 ? 9.374 11.896 -15.772 1.00 96.75 92 GLU A C 1
ATOM 687 O O . GLU A 1 92 ? 8.934 11.614 -14.655 1.00 96.75 92 GLU A O 1
ATOM 692 N N . ARG A 1 93 ? 9.034 13.026 -16.404 1.00 96.81 93 ARG A N 1
ATOM 693 C CA . ARG A 1 93 ? 8.127 14.028 -15.829 1.00 96.81 93 ARG A CA 1
ATOM 694 C C . ARG A 1 93 ? 6.764 13.425 -15.482 1.00 96.81 93 ARG A C 1
ATOM 696 O O . ARG A 1 93 ? 6.301 13.593 -14.355 1.00 96.81 93 ARG A O 1
ATOM 703 N N . LYS A 1 94 ? 6.157 12.663 -16.401 1.00 96.38 94 LYS A N 1
ATOM 704 C CA . LYS A 1 94 ? 4.879 11.963 -16.162 1.00 96.38 94 LYS A CA 1
ATOM 705 C C . LYS A 1 94 ? 4.988 10.953 -15.023 1.00 96.38 94 LYS A C 1
ATOM 707 O O . LYS A 1 94 ? 4.069 10.822 -14.220 1.00 96.38 94 LYS A O 1
ATOM 712 N N . ARG A 1 95 ? 6.111 10.242 -14.921 1.00 95.69 95 ARG A N 1
ATOM 713 C CA . ARG A 1 95 ? 6.347 9.262 -13.855 1.00 95.69 95 ARG A CA 1
ATOM 714 C C . ARG A 1 95 ? 6.497 9.923 -12.488 1.00 95.69 95 ARG A C 1
ATOM 716 O O . ARG A 1 95 ? 6.002 9.378 -11.501 1.00 95.69 95 ARG A O 1
ATOM 723 N N . VAL A 1 96 ? 7.177 11.066 -12.422 1.00 90.88 96 VAL A N 1
ATOM 724 C CA . VAL A 1 96 ? 7.297 11.860 -11.194 1.00 90.88 96 VAL A CA 1
ATOM 725 C C . VAL A 1 96 ? 5.926 12.390 -10.783 1.00 90.88 96 VAL A C 1
ATOM 727 O O . VAL A 1 96 ? 5.529 12.182 -9.642 1.00 90.88 96 VAL A O 1
ATOM 730 N N . GLU A 1 97 ? 5.162 12.974 -11.707 1.00 91.56 97 GLU A N 1
ATOM 731 C CA . GLU A 1 97 ? 3.807 13.478 -11.444 1.00 91.56 97 GLU A CA 1
ATOM 732 C C . GLU A 1 97 ? 2.851 12.372 -10.971 1.00 91.56 97 GLU A C 1
ATOM 734 O O . GLU A 1 97 ? 2.175 12.525 -9.955 1.00 91.56 97 GLU A O 1
ATOM 739 N N . ALA A 1 98 ? 2.864 11.208 -11.626 1.00 89.12 98 ALA A N 1
ATOM 740 C CA . ALA A 1 98 ? 2.075 10.055 -11.198 1.00 89.12 98 ALA A CA 1
ATOM 741 C C . ALA A 1 98 ? 2.452 9.588 -9.783 1.00 89.12 98 ALA A C 1
ATOM 743 O O . ALA A 1 98 ? 1.576 9.238 -8.993 1.00 89.12 98 ALA A O 1
ATOM 744 N N . ARG A 1 99 ? 3.747 9.619 -9.432 1.00 88.94 99 ARG A N 1
ATOM 745 C CA . ARG A 1 99 ? 4.207 9.299 -8.074 1.00 88.94 99 ARG A CA 1
ATOM 746 C C . ARG A 1 99 ? 3.733 10.340 -7.060 1.00 88.94 99 ARG A C 1
ATOM 748 O O . ARG A 1 99 ? 3.331 9.950 -5.970 1.00 88.94 99 ARG A O 1
ATOM 755 N N . ARG A 1 100 ? 3.738 11.631 -7.411 1.00 88.31 100 ARG A N 1
ATOM 756 C CA . ARG A 1 100 ? 3.205 12.701 -6.549 1.00 88.31 100 ARG A CA 1
ATOM 757 C C . ARG A 1 100 ? 1.724 12.505 -6.252 1.00 88.31 100 ARG A C 1
ATOM 759 O O . ARG A 1 100 ? 1.327 12.576 -5.095 1.00 88.31 100 ARG A O 1
ATOM 766 N N . LEU A 1 101 ? 0.929 12.192 -7.277 1.00 87.62 101 LEU A N 1
ATOM 767 C CA . LEU A 1 101 ? -0.501 11.907 -7.125 1.00 87.62 101 LEU A CA 1
ATOM 768 C C . LEU A 1 101 ? -0.751 10.642 -6.295 1.00 87.62 101 LEU A C 1
ATOM 770 O O . LEU A 1 101 ? -1.654 10.617 -5.465 1.00 87.62 101 LEU A O 1
ATOM 774 N N . GLN A 1 102 ? 0.066 9.600 -6.476 1.00 87.38 102 GLN A N 1
ATOM 775 C CA . GLN A 1 102 ? -0.019 8.379 -5.671 1.00 87.38 102 GLN A CA 1
ATOM 776 C C . GLN A 1 102 ? 0.359 8.619 -4.199 1.00 87.38 102 GLN A C 1
ATOM 778 O O . GLN A 1 102 ? -0.176 7.951 -3.315 1.00 87.38 102 GLN A O 1
ATOM 783 N N . ASN A 1 103 ? 1.246 9.582 -3.942 1.00 89.94 103 ASN A N 1
ATOM 784 C CA . ASN A 1 103 ? 1.741 9.934 -2.614 1.00 89.94 103 ASN A CA 1
ATOM 785 C C . ASN A 1 103 ? 0.968 11.096 -1.962 1.00 89.94 103 ASN A C 1
ATOM 787 O O . ASN A 1 103 ? 1.501 11.801 -1.104 1.00 89.94 103 ASN A O 1
ATOM 791 N N . GLN A 1 104 ? -0.280 11.313 -2.374 1.00 93.56 104 GLN A N 1
ATOM 792 C CA . GLN A 1 104 ? -1.149 12.312 -1.773 1.00 93.56 104 GLN A CA 1
ATOM 793 C C . GLN A 1 104 ? -1.882 11.733 -0.557 1.00 93.56 104 GLN A C 1
ATOM 795 O O . GLN A 1 104 ? -2.511 10.677 -0.646 1.00 93.56 104 GLN A O 1
ATOM 800 N N . LEU A 1 105 ? -1.852 12.466 0.556 1.00 95.38 105 LEU A N 1
ATOM 801 C CA . LEU A 1 105 ? -2.686 12.216 1.728 1.00 95.38 105 LEU A CA 1
ATOM 802 C C . LEU A 1 105 ? -3.884 13.164 1.707 1.00 95.38 105 LEU A C 1
ATOM 804 O O . LEU A 1 105 ? -3.730 14.374 1.526 1.00 95.38 105 LEU A O 1
ATOM 808 N N . GLN A 1 106 ? -5.075 12.611 1.917 1.00 96.94 106 GLN A N 1
ATOM 809 C CA . GLN A 1 106 ? -6.284 13.392 2.160 1.00 96.94 106 GLN A CA 1
ATOM 810 C C . GLN A 1 106 ? -6.668 13.235 3.629 1.00 96.94 106 GLN A C 1
ATOM 812 O O . GLN A 1 106 ? -6.732 12.112 4.127 1.00 96.94 106 GLN A O 1
ATOM 817 N N . VAL A 1 107 ? -6.910 14.346 4.317 1.00 97.88 107 VAL A N 1
ATOM 818 C CA . VAL A 1 107 ? -7.349 14.371 5.715 1.00 97.88 107 VAL A CA 1
ATOM 819 C C . VAL A 1 107 ? -8.680 15.102 5.779 1.00 97.88 107 VAL A C 1
ATOM 821 O O . VAL A 1 107 ? -8.786 16.213 5.270 1.00 97.88 107 VAL A O 1
ATOM 824 N N . CYS A 1 108 ? -9.693 14.472 6.366 1.00 98.31 108 CYS A N 1
ATOM 825 C CA . CYS A 1 108 ? -10.953 15.129 6.709 1.00 98.31 108 CYS A CA 1
ATOM 826 C C . CYS A 1 108 ? -10.956 15.382 8.206 1.00 98.31 108 CYS A C 1
ATOM 828 O O . CYS A 1 108 ? -10.840 14.429 8.979 1.00 98.31 108 CYS A O 1
ATOM 830 N N . TYR A 1 109 ? -11.039 16.650 8.582 1.00 98.44 109 TYR A N 1
ATOM 831 C CA . TYR A 1 109 ? -10.845 17.110 9.944 1.00 98.44 109 TYR A CA 1
ATOM 832 C C . TYR A 1 109 ? -12.121 17.738 10.499 1.00 98.44 109 TYR A C 1
ATOM 834 O O . TYR A 1 109 ? -12.653 18.676 9.915 1.00 98.44 109 TYR A O 1
ATOM 842 N N . TYR A 1 110 ? -12.596 17.234 11.634 1.00 98.44 110 TYR A N 1
ATOM 843 C CA . TYR A 1 110 ? -13.695 17.840 12.384 1.00 98.44 110 TYR A CA 1
ATOM 844 C C . TYR A 1 110 ? -13.122 18.661 13.542 1.00 98.44 110 TYR A C 1
ATOM 846 O O . TYR A 1 110 ? -12.571 18.097 14.495 1.00 98.44 110 TYR A O 1
ATOM 854 N N . SER A 1 111 ? -13.232 19.984 13.442 1.00 98.19 111 SER A N 1
ATOM 855 C CA . SER A 1 111 ? -12.742 20.932 14.447 1.00 98.19 111 SER A CA 1
ATOM 856 C C . SER A 1 111 ? -13.753 21.161 15.578 1.00 98.19 111 SER A C 1
ATOM 858 O O . SER A 1 111 ? -13.337 21.318 16.728 1.00 98.19 111 SER A O 1
ATOM 860 N N . GLN A 1 112 ? -15.056 21.143 15.268 1.00 98.19 112 GLN A N 1
ATOM 861 C CA . GLN A 1 112 ? -16.164 21.413 16.193 1.00 98.19 112 GLN A CA 1
ATOM 862 C C . GLN A 1 112 ? -17.356 20.463 15.972 1.00 98.19 112 GLN A C 1
ATOM 864 O O . GLN A 1 112 ? -17.440 19.762 14.962 1.00 98.19 112 GLN A O 1
ATOM 869 N N . ASP A 1 113 ? -18.279 20.443 16.939 1.00 98.12 113 ASP A N 1
ATOM 870 C CA . ASP A 1 113 ? -19.508 19.648 16.870 1.00 98.12 113 ASP A CA 1
ATOM 871 C C . ASP A 1 113 ? -20.492 20.193 15.826 1.00 98.12 113 ASP A C 1
ATOM 873 O O . ASP A 1 113 ? -20.721 21.396 15.752 1.00 98.12 113 ASP A O 1
ATOM 877 N N . ASP A 1 114 ? -21.133 19.291 15.078 1.00 96.88 114 ASP A N 1
ATOM 878 C CA . ASP A 1 114 ? -22.135 19.580 14.033 1.00 96.88 114 ASP A CA 1
ATOM 879 C C . ASP A 1 114 ? -21.648 20.439 12.843 1.00 96.88 114 ASP A C 1
ATOM 881 O O . ASP A 1 114 ? -22.443 20.746 11.952 1.00 96.88 114 ASP A O 1
ATOM 885 N N . GLU A 1 115 ? -20.360 20.782 12.770 1.00 97.62 115 GLU A N 1
ATOM 886 C CA . GLU A 1 115 ? -19.777 21.478 11.618 1.00 97.62 115 GLU A CA 1
ATOM 887 C C . GLU A 1 115 ? -19.378 20.505 10.494 1.00 97.62 115 GLU A C 1
ATOM 889 O O . GLU A 1 115 ? -19.099 19.319 10.713 1.00 97.62 115 GLU A O 1
ATOM 894 N N . GLU A 1 116 ? -19.378 21.011 9.257 1.00 97.19 116 GLU A N 1
ATOM 895 C CA . GLU A 1 116 ? -18.904 20.265 8.088 1.00 97.19 116 GLU A CA 1
ATOM 896 C C . GLU A 1 116 ? -17.379 20.067 8.183 1.00 97.19 116 GLU A C 1
ATOM 898 O O . GLU A 1 116 ? -16.669 21.009 8.541 1.00 97.19 116 GLU A O 1
ATOM 903 N N . PRO A 1 117 ? -16.844 18.864 7.892 1.00 98.00 117 PRO A N 1
ATOM 904 C CA . PRO A 1 117 ? -15.418 18.615 8.036 1.00 98.00 117 PRO A CA 1
ATOM 905 C C . PRO A 1 117 ? -14.592 19.441 7.051 1.00 98.00 117 PRO A C 1
ATOM 907 O O . PRO A 1 117 ? -14.914 19.572 5.870 1.00 98.00 117 PRO A O 1
ATOM 910 N N . GLU A 1 118 ? -13.439 19.904 7.512 1.00 98.19 118 GLU A N 1
ATOM 911 C CA . GLU A 1 118 ? -12.447 20.525 6.653 1.00 98.19 118 GLU A CA 1
ATOM 912 C C . GLU A 1 118 ? -11.677 19.462 5.867 1.00 98.19 118 GLU A C 1
ATOM 914 O O . GLU A 1 118 ? -11.178 18.477 6.419 1.00 98.19 118 GLU A O 1
ATOM 919 N N . HIS A 1 119 ? -11.528 19.679 4.562 1.00 97.75 119 HIS A N 1
ATOM 920 C CA . HIS A 1 119 ? -10.810 18.766 3.681 1.00 97.75 119 HIS A CA 1
ATOM 921 C C . HIS A 1 119 ? -9.417 19.297 3.358 1.00 97.75 119 HIS A C 1
ATOM 923 O O . HIS A 1 119 ? -9.239 20.192 2.528 1.00 97.75 119 HIS A O 1
ATOM 929 N N . HIS A 1 120 ? -8.406 18.671 3.949 1.00 97.75 120 HIS A N 1
ATOM 930 C CA . HIS A 1 120 ? -7.008 19.010 3.729 1.00 97.75 120 HIS A CA 1
ATOM 931 C C . HIS A 1 120 ? -6.331 18.000 2.804 1.00 97.75 120 HIS A C 1
ATOM 933 O O . HIS A 1 120 ? -6.574 16.792 2.852 1.00 97.75 120 HIS A O 1
ATOM 939 N N . ARG A 1 121 ? -5.458 18.503 1.930 1.00 95.81 121 ARG A N 1
ATOM 940 C CA . ARG A 1 121 ? -4.673 17.700 0.988 1.00 95.81 121 ARG A CA 1
ATOM 941 C C . ARG A 1 121 ? -3.203 18.032 1.155 1.00 95.81 121 ARG A C 1
ATOM 943 O O . ARG A 1 121 ? -2.816 19.172 0.910 1.00 95.81 121 ARG A O 1
ATOM 950 N N . GLU A 1 122 ? -2.410 17.025 1.498 1.00 94.69 122 GLU A N 1
ATOM 951 C CA . GLU A 1 122 ? -0.957 17.139 1.587 1.00 94.69 122 GLU A CA 1
ATOM 952 C C . GLU A 1 122 ? -0.318 16.294 0.480 1.00 94.69 122 GLU A C 1
ATOM 954 O O . GLU A 1 122 ? -0.684 15.135 0.261 1.00 94.69 122 GLU A O 1
ATOM 959 N N . GLN A 1 123 ? 0.594 16.908 -0.268 1.00 91.25 123 GLN A N 1
ATOM 960 C CA . GLN A 1 123 ? 1.320 16.278 -1.370 1.00 91.25 123 GLN A CA 1
ATOM 961 C C . GLN A 1 123 ? 2.783 16.069 -0.980 1.00 91.25 123 GLN A C 1
ATOM 963 O O . GLN A 1 123 ? 3.264 16.645 -0.011 1.00 91.25 123 GLN A O 1
ATOM 968 N N . ASP A 1 124 ? 3.493 15.250 -1.757 1.00 85.12 124 ASP A N 1
ATOM 969 C CA . ASP A 1 124 ? 4.938 15.032 -1.609 1.00 85.12 124 ASP A CA 1
ATOM 970 C C . ASP A 1 124 ? 5.373 14.432 -0.255 1.00 85.12 124 ASP A C 1
ATOM 972 O O . ASP A 1 124 ? 6.523 14.573 0.165 1.00 85.12 124 ASP A O 1
ATOM 976 N N . LEU A 1 125 ? 4.492 13.664 0.398 1.00 89.44 125 LEU A N 1
ATOM 977 C CA . LEU A 1 125 ? 4.859 12.902 1.590 1.00 89.44 125 LEU A CA 1
ATOM 978 C C . LEU A 1 125 ? 5.798 11.751 1.214 1.00 89.44 125 LEU A C 1
ATOM 980 O O . LEU A 1 125 ? 5.399 10.745 0.621 1.00 89.44 125 LEU A O 1
ATOM 984 N N . SER A 1 126 ? 7.070 11.897 1.577 1.00 87.44 126 SER A N 1
ATOM 985 C CA . SER A 1 126 ? 8.120 10.913 1.296 1.00 87.44 126 SER A CA 1
ATOM 986 C C . SER A 1 126 ? 8.007 9.646 2.147 1.00 87.44 126 SER A C 1
ATOM 988 O O . SER A 1 126 ? 8.569 8.616 1.779 1.00 87.44 126 SER A O 1
ATOM 990 N N . THR A 1 127 ? 7.278 9.703 3.264 1.00 89.44 127 THR A N 1
ATOM 991 C CA . THR A 1 127 ? 7.220 8.629 4.264 1.00 89.44 127 THR A CA 1
ATOM 992 C C . THR A 1 127 ? 6.096 7.616 4.033 1.00 89.44 127 THR A C 1
ATOM 994 O O . THR A 1 127 ? 6.018 6.621 4.754 1.00 89.44 127 THR A O 1
ATOM 997 N N . LEU A 1 128 ? 5.242 7.806 3.018 1.00 88.88 128 LEU A N 1
ATOM 998 C CA . LEU A 1 128 ? 4.163 6.860 2.717 1.00 88.88 128 LEU A CA 1
ATOM 999 C C . LEU A 1 128 ? 4.701 5.428 2.502 1.00 88.88 128 LEU A C 1
ATOM 1001 O O . LEU A 1 128 ? 5.712 5.240 1.820 1.00 88.88 128 LEU A O 1
ATOM 1005 N N . PRO A 1 129 ? 4.039 4.399 3.071 1.00 93.25 129 PRO A N 1
ATOM 1006 C CA . PRO A 1 129 ? 2.676 4.405 3.619 1.00 93.25 129 PRO A CA 1
ATOM 1007 C C . PRO A 1 129 ? 2.565 4.827 5.095 1.00 93.25 129 PRO A C 1
ATOM 1009 O O . PRO A 1 129 ? 1.498 4.681 5.678 1.00 93.25 129 PRO A O 1
ATOM 1012 N N . TYR A 1 130 ? 3.637 5.305 5.724 1.00 96.12 130 TYR A N 1
ATOM 1013 C CA . TYR A 1 130 ? 3.638 5.699 7.130 1.00 96.12 130 TYR A CA 1
ATOM 1014 C C . TYR A 1 130 ? 3.653 7.223 7.249 1.00 96.12 130 TYR A C 1
ATOM 1016 O O . TYR A 1 130 ? 4.590 7.890 6.819 1.00 96.12 130 TYR A O 1
ATOM 1024 N N . VAL A 1 131 ? 2.601 7.799 7.811 1.00 96.81 131 VAL A N 1
ATOM 1025 C CA . VAL A 1 131 ? 2.462 9.246 7.978 1.00 96.81 131 VAL A CA 1
ATOM 1026 C C . VAL A 1 131 ? 2.537 9.576 9.454 1.00 96.81 131 VAL A C 1
ATOM 1028 O O . VAL A 1 131 ? 1.853 8.961 10.258 1.00 96.81 131 VAL A O 1
ATOM 1031 N N . ASN A 1 132 ? 3.331 10.578 9.802 1.00 97.00 132 ASN A N 1
ATOM 1032 C CA . ASN A 1 132 ? 3.279 11.219 11.107 1.00 97.00 132 ASN A CA 1
ATOM 1033 C C . ASN A 1 132 ? 2.804 12.664 10.883 1.00 97.00 132 ASN A C 1
ATOM 1035 O O . ASN A 1 132 ? 3.427 13.393 10.104 1.00 97.00 132 ASN A O 1
ATOM 1039 N N . LEU A 1 133 ? 1.693 13.064 11.512 1.00 97.12 133 LEU A N 1
ATOM 1040 C CA . LEU A 1 133 ? 1.120 14.400 11.317 1.00 97.12 133 LEU A CA 1
ATOM 1041 C C . LEU A 1 133 ? 2.036 15.500 11.872 1.00 97.12 133 LEU A C 1
ATOM 1043 O O . LEU A 1 133 ? 2.092 16.578 11.284 1.00 97.12 133 LEU A O 1
ATOM 1047 N N . ALA A 1 134 ? 2.839 15.212 12.903 1.00 97.00 134 ALA A N 1
ATOM 1048 C CA . ALA A 1 134 ? 3.868 16.120 13.416 1.00 97.00 134 ALA A CA 1
ATOM 1049 C C . ALA A 1 134 ? 4.930 16.500 12.371 1.00 97.00 134 ALA A C 1
ATOM 1051 O O . ALA A 1 134 ? 5.466 17.607 12.411 1.00 97.00 134 ALA A O 1
ATOM 1052 N N . ASN A 1 135 ? 5.182 15.637 11.380 1.00 96.69 135 ASN A N 1
ATOM 1053 C CA . ASN A 1 135 ? 6.094 15.938 10.272 1.00 96.69 135 ASN A CA 1
ATOM 1054 C C . ASN A 1 135 ? 5.455 16.826 9.188 1.00 96.69 135 ASN A C 1
ATOM 1056 O O . ASN A 1 135 ? 6.128 17.196 8.226 1.00 96.69 135 ASN A O 1
ATOM 1060 N N . CYS A 1 136 ? 4.172 17.173 9.331 1.00 96.62 136 CYS A N 1
ATOM 1061 C CA . CYS A 1 136 ? 3.400 17.978 8.387 1.00 96.62 136 CYS A CA 1
ATOM 1062 C C . CYS A 1 136 ? 2.981 19.314 9.041 1.00 96.62 136 CYS A C 1
ATOM 1064 O O . CYS A 1 136 ? 1.794 19.543 9.281 1.00 96.62 136 CYS A O 1
ATOM 1066 N N . PRO A 1 137 ? 3.918 20.239 9.329 1.00 96.69 137 PRO A N 1
ATOM 1067 C CA . PRO A 1 137 ? 3.630 21.443 10.117 1.00 96.69 137 PRO A CA 1
ATOM 1068 C C . PRO A 1 137 ? 2.612 22.381 9.454 1.00 96.69 137 PRO A C 1
ATOM 1070 O O . PRO A 1 137 ? 1.854 23.062 10.141 1.00 96.69 137 PRO A O 1
ATOM 1073 N N . ASN A 1 138 ? 2.559 22.410 8.119 1.00 96.44 138 ASN A N 1
ATOM 1074 C CA . ASN A 1 138 ? 1.563 23.196 7.390 1.00 96.44 138 ASN A CA 1
ATOM 1075 C C . ASN A 1 138 ? 0.151 22.632 7.572 1.00 96.44 138 ASN A C 1
ATOM 1077 O O . ASN A 1 138 ? -0.801 23.399 7.679 1.00 96.44 138 ASN A O 1
ATOM 1081 N N . LEU A 1 139 ? 0.023 21.305 7.613 1.00 97.06 139 LEU A N 1
ATOM 1082 C CA . LEU A 1 139 ? -1.241 20.620 7.842 1.00 97.06 139 LEU A CA 1
ATOM 1083 C C . LEU A 1 139 ? -1.713 20.831 9.286 1.00 97.06 139 LEU A C 1
ATOM 1085 O O . LEU A 1 139 ? -2.859 21.210 9.494 1.00 97.06 139 LEU A O 1
ATOM 1089 N N . LEU A 1 140 ? -0.815 20.690 10.266 1.00 97.88 140 LEU A N 1
ATOM 1090 C CA . LEU A 1 140 ? -1.114 20.982 11.671 1.00 97.88 140 LEU A CA 1
ATOM 1091 C C . LEU A 1 140 ? -1.562 22.430 11.888 1.00 97.88 140 LEU A C 1
ATOM 1093 O O . LEU A 1 140 ? -2.567 22.662 12.550 1.00 97.88 140 LEU A O 1
ATOM 1097 N N . ARG A 1 141 ? -0.884 23.399 11.258 1.00 98.00 141 ARG A N 1
ATOM 1098 C CA . ARG A 1 141 ? -1.281 24.812 11.324 1.00 98.00 141 ARG A CA 1
ATOM 1099 C C . ARG A 1 141 ? -2.683 25.050 10.764 1.00 98.00 141 ARG A C 1
ATOM 1101 O O . ARG A 1 141 ? -3.416 25.841 11.337 1.00 98.00 141 ARG A O 1
ATOM 1108 N N . LYS A 1 142 ? -3.045 24.384 9.660 1.00 97.56 142 LYS A N 1
ATOM 1109 C CA . LYS A 1 142 ? -4.387 24.491 9.064 1.00 97.56 142 LYS A CA 1
ATOM 1110 C C . LYS A 1 142 ? -5.474 23.900 9.961 1.00 97.56 142 LYS A C 1
ATOM 1112 O O . LYS A 1 142 ? -6.565 24.436 9.977 1.00 97.56 142 LYS A O 1
ATOM 1117 N N . MET A 1 143 ? -5.163 22.830 10.691 1.00 98.00 143 MET A N 1
ATOM 1118 C CA . MET A 1 143 ? -6.084 22.191 11.642 1.00 98.00 143 MET A CA 1
ATOM 1119 C C . MET A 1 143 ? -6.079 22.858 13.029 1.00 98.00 143 MET A C 1
ATOM 1121 O O . MET A 1 143 ? -6.795 22.406 13.921 1.00 98.00 143 MET A O 1
ATOM 1125 N N . GLU A 1 144 ? -5.254 23.894 13.221 1.00 97.81 144 GLU A N 1
ATOM 1126 C CA . GLU A 1 144 ? -5.022 24.561 14.508 1.00 97.81 144 GLU A CA 1
ATOM 1127 C C . GLU A 1 144 ? -4.582 23.596 15.624 1.00 97.81 144 GLU A C 1
ATOM 1129 O O . GLU A 1 144 ? -4.989 23.721 16.779 1.00 97.81 144 GLU A O 1
ATOM 1134 N N . LEU A 1 145 ? -3.739 22.623 15.266 1.00 98.00 145 LEU A N 1
ATOM 1135 C CA . LEU A 1 145 ? -3.203 21.611 16.176 1.00 98.00 145 LEU A CA 1
ATOM 1136 C C . LEU A 1 145 ? -1.701 21.808 16.405 1.00 98.00 145 LEU A C 1
ATOM 1138 O O . LEU A 1 145 ? -0.948 22.150 15.488 1.00 98.00 145 LEU A O 1
ATOM 1142 N N . ALA A 1 146 ? -1.241 21.534 17.621 1.00 97.94 146 ALA A N 1
ATOM 1143 C CA . ALA A 1 146 ? 0.168 21.342 17.932 1.00 97.94 146 ALA A CA 1
ATOM 1144 C C . ALA A 1 146 ? 0.600 19.888 17.671 1.00 97.94 146 ALA A C 1
ATOM 1146 O O . ALA A 1 146 ? -0.205 18.960 17.636 1.00 97.94 146 ALA A O 1
ATOM 1147 N N . ALA A 1 147 ? 1.908 19.662 17.522 1.00 97.38 147 ALA A N 1
ATOM 1148 C CA . ALA A 1 147 ? 2.457 18.315 17.321 1.00 97.38 147 ALA A CA 1
ATOM 1149 C C . ALA A 1 147 ? 2.241 17.375 18.525 1.00 97.38 147 ALA A C 1
ATOM 1151 O O . ALA A 1 147 ? 2.305 16.157 18.369 1.00 97.38 147 ALA A O 1
ATOM 1152 N N . SER A 1 148 ? 2.011 17.943 19.711 1.00 97.56 148 SER A N 1
ATOM 1153 C CA . SER A 1 148 ? 1.731 17.231 20.960 1.00 97.56 148 SER A CA 1
ATOM 1154 C C . SER A 1 148 ? 0.241 17.091 21.267 1.00 97.56 148 SER A C 1
ATOM 1156 O O . SER A 1 148 ? -0.089 16.567 22.324 1.00 97.56 148 SER A O 1
ATOM 1158 N N . ASP A 1 149 ? -0.647 17.603 20.413 1.00 98.25 149 ASP A N 1
ATOM 1159 C CA . ASP A 1 149 ? -2.079 17.536 20.688 1.00 98.25 149 ASP A CA 1
ATOM 1160 C C . ASP A 1 149 ? -2.604 16.111 20.491 1.00 98.25 149 ASP A C 1
ATOM 1162 O O . ASP A 1 149 ? -2.256 15.416 19.527 1.00 98.25 149 ASP A O 1
ATOM 1166 N N . GLU A 1 150 ? -3.486 15.703 21.401 1.00 98.25 150 GLU A N 1
ATOM 1167 C CA . GLU A 1 150 ? -4.273 14.484 21.270 1.00 98.25 150 GLU A CA 1
ATOM 1168 C C . GLU A 1 150 ? -5.391 14.701 20.243 1.00 98.25 150 GLU A C 1
ATOM 1170 O O . GLU A 1 150 ? -6.157 15.670 20.294 1.00 98.25 150 GLU A O 1
ATOM 1175 N N . ILE A 1 151 ? -5.525 13.754 19.324 1.00 98.19 151 ILE A N 1
ATOM 1176 C CA . ILE A 1 151 ? -6.583 13.708 18.317 1.00 98.19 151 ILE A CA 1
ATOM 1177 C C . ILE A 1 151 ? -7.295 12.364 18.401 1.00 98.19 151 ILE A C 1
ATOM 1179 O O . ILE A 1 151 ? -6.819 11.428 19.047 1.00 98.19 151 ILE A O 1
ATOM 1183 N N . ASN A 1 152 ? -8.439 12.235 17.727 1.00 98.19 152 ASN A N 1
ATOM 1184 C CA . ASN A 1 152 ? -8.934 10.902 17.415 1.00 98.19 152 ASN A CA 1
ATOM 1185 C C . ASN A 1 152 ? -8.889 10.645 15.918 1.00 98.19 152 ASN A C 1
ATOM 1187 O O . ASN A 1 152 ? -9.252 11.502 15.114 1.00 98.19 152 ASN A O 1
ATOM 1191 N N . THR A 1 153 ? -8.465 9.441 15.560 1.00 98.00 153 THR A N 1
ATOM 1192 C CA . THR A 1 153 ? -8.395 8.961 14.184 1.00 98.00 153 THR A CA 1
ATOM 1193 C C . THR A 1 153 ? -9.338 7.784 13.989 1.00 98.00 153 THR A C 1
ATOM 1195 O O . THR A 1 153 ? -9.508 6.943 14.874 1.00 98.00 153 THR A O 1
ATOM 1198 N N . TYR A 1 154 ? -9.995 7.725 12.833 1.00 97.69 154 TYR A N 1
ATOM 1199 C CA . TYR A 1 154 ? -10.890 6.617 12.514 1.00 97.69 154 TYR A CA 1
ATOM 1200 C C . TYR A 1 154 ? -10.113 5.453 11.892 1.00 97.69 154 TYR A C 1
ATOM 1202 O O . TYR A 1 154 ? -9.557 5.569 10.795 1.00 97.69 154 TYR A O 1
ATOM 1210 N N . ASP A 1 155 ? -10.110 4.302 12.561 1.00 96.00 155 ASP A N 1
ATOM 1211 C CA . ASP A 1 155 ? -9.554 3.068 12.017 1.00 96.00 155 ASP A CA 1
ATOM 1212 C C . ASP A 1 155 ? -10.619 2.353 11.174 1.00 96.00 155 ASP A C 1
ATOM 1214 O O . ASP A 1 155 ? -11.531 1.714 11.697 1.00 96.00 155 ASP A O 1
ATOM 1218 N N . TYR A 1 156 ? -10.488 2.417 9.848 1.00 93.25 156 TYR A N 1
ATOM 1219 C CA . TYR A 1 156 ? -11.417 1.768 8.914 1.00 93.25 156 TYR A CA 1
ATOM 1220 C C . TYR A 1 156 ? -11.454 0.238 9.010 1.00 93.25 156 TYR A C 1
ATOM 1222 O O . TYR A 1 156 ? -12.450 -0.377 8.614 1.00 93.25 156 TYR A O 1
ATOM 1230 N N . ALA A 1 157 ? -10.372 -0.398 9.465 1.00 90.62 157 ALA A N 1
ATOM 1231 C CA . ALA A 1 157 ? -10.329 -1.847 9.610 1.00 90.62 157 ALA A CA 1
ATOM 1232 C C . ALA A 1 157 ? -11.135 -2.284 10.837 1.00 90.62 157 ALA A C 1
ATOM 1234 O O . ALA A 1 157 ? -11.870 -3.271 10.764 1.00 90.62 157 ALA A O 1
ATOM 1235 N N . MET A 1 158 ? -11.019 -1.531 11.933 1.00 93.00 158 MET A N 1
ATOM 1236 C CA . MET A 1 158 ? -11.749 -1.794 13.176 1.00 93.00 158 MET A CA 1
ATOM 1237 C C . MET A 1 158 ? -13.154 -1.181 13.189 1.00 93.00 158 MET A C 1
ATOM 1239 O O . MET A 1 158 ? -14.018 -1.664 13.913 1.00 93.00 158 MET A O 1
ATOM 1243 N N . GLY A 1 159 ? -13.401 -0.155 12.373 1.00 94.19 159 GLY A N 1
ATOM 1244 C CA . GLY A 1 159 ? -14.636 0.626 12.379 1.00 94.19 159 GLY A CA 1
ATOM 1245 C C . GLY A 1 159 ? -14.808 1.465 13.647 1.00 94.19 159 GLY A C 1
ATOM 1246 O O . GLY A 1 159 ? -15.939 1.703 14.063 1.00 94.19 159 GLY A O 1
ATOM 1247 N N . LEU A 1 160 ? -13.704 1.858 14.290 1.00 96.06 160 LEU A N 1
ATOM 1248 C CA . LEU A 1 160 ? -13.693 2.513 15.598 1.00 96.06 160 LEU A CA 1
ATOM 1249 C C . LEU A 1 160 ? -12.795 3.750 15.575 1.00 96.06 160 LEU A C 1
ATOM 1251 O O . LEU A 1 160 ? -11.774 3.778 14.888 1.00 96.06 160 LEU A O 1
ATOM 1255 N N . TRP A 1 161 ? -13.164 4.746 16.375 1.00 96.81 161 TRP A N 1
ATOM 1256 C CA . TRP A 1 161 ? -12.297 5.876 16.682 1.00 96.81 161 TRP A CA 1
ATOM 1257 C C . TRP A 1 161 ? -11.239 5.466 17.698 1.00 96.81 161 TRP A C 1
ATOM 1259 O O . TRP A 1 161 ? -11.533 4.785 18.683 1.00 96.81 161 TRP A O 1
ATOM 1269 N N . ARG A 1 162 ? -10.007 5.893 17.456 1.00 97.62 162 ARG A N 1
ATOM 1270 C CA . ARG A 1 162 ? -8.871 5.710 18.350 1.00 97.62 162 ARG A CA 1
ATOM 1271 C C . ARG A 1 162 ? -8.342 7.063 18.776 1.00 97.62 162 ARG A C 1
ATOM 1273 O O . ARG A 1 162 ? -8.248 7.951 17.940 1.00 97.62 162 ARG A O 1
ATOM 1280 N N . ARG A 1 163 ? -7.990 7.199 20.053 1.00 98.00 163 ARG A N 1
ATOM 1281 C CA . ARG A 1 163 ? -7.256 8.361 20.552 1.00 98.00 163 ARG A CA 1
ATOM 1282 C C . ARG A 1 163 ? -5.772 8.131 20.312 1.00 98.00 163 ARG A C 1
ATOM 1284 O O . ARG A 1 163 ? -5.240 7.124 20.773 1.00 98.00 163 ARG A O 1
ATOM 1291 N N . ASP A 1 164 ? -5.135 9.047 19.602 1.00 98.12 164 ASP A N 1
ATOM 1292 C CA . ASP A 1 164 ? -3.713 8.990 19.285 1.00 98.12 164 ASP A CA 1
ATOM 1293 C C . ASP A 1 164 ? -3.139 10.418 19.327 1.00 98.12 164 ASP A C 1
ATOM 1295 O O . ASP A 1 164 ? -3.854 11.395 19.102 1.00 98.12 164 ASP A O 1
ATOM 1299 N N . ASP A 1 165 ? -1.841 10.554 19.584 1.00 97.38 165 ASP A N 1
ATOM 1300 C CA . ASP A 1 165 ? -1.159 11.848 19.479 1.00 97.38 165 ASP A CA 1
ATOM 1301 C C . ASP A 1 165 ? -0.921 12.216 18.013 1.00 97.38 165 ASP A C 1
ATOM 1303 O O . ASP A 1 165 ? -0.654 11.335 17.188 1.00 97.38 165 ASP A O 1
ATOM 1307 N N . ALA A 1 166 ? -0.890 13.510 17.682 1.00 97.56 166 ALA A N 1
ATOM 1308 C CA . ALA A 1 166 ? -0.498 13.969 16.345 1.00 97.56 166 ALA A CA 1
ATOM 1309 C C . ALA A 1 166 ? 0.921 13.505 15.931 1.00 97.56 166 ALA A C 1
ATOM 1311 O O . ALA A 1 166 ? 1.210 13.373 14.740 1.00 97.56 166 ALA A O 1
ATOM 1312 N N . ASN A 1 167 ? 1.793 13.198 16.900 1.00 97.62 167 ASN A N 1
ATOM 1313 C CA . ASN A 1 167 ? 3.121 12.615 16.680 1.00 97.62 167 ASN A CA 1
ATOM 1314 C C . ASN A 1 167 ? 3.110 11.087 16.439 1.00 97.62 167 ASN A C 1
ATOM 1316 O O . ASN A 1 167 ? 4.156 10.468 16.223 1.00 97.62 167 ASN A O 1
ATOM 1320 N N . THR A 1 168 ? 1.945 10.444 16.486 1.00 97.69 168 THR A N 1
ATOM 1321 C CA . THR A 1 168 ? 1.812 9.012 16.213 1.00 97.69 168 THR A CA 1
ATOM 1322 C C . THR A 1 168 ? 2.040 8.739 14.727 1.00 97.69 168 THR A C 1
ATOM 1324 O O . THR A 1 168 ? 1.687 9.527 13.851 1.00 97.69 168 THR A O 1
ATOM 1327 N N . THR A 1 169 ? 2.661 7.599 14.421 1.00 97.31 169 THR A N 1
ATOM 1328 C CA . THR A 1 169 ? 2.833 7.149 13.036 1.00 97.31 169 THR A CA 1
ATOM 1329 C C . THR A 1 169 ? 1.634 6.309 12.604 1.00 97.31 169 THR A C 1
ATOM 1331 O O . THR A 1 169 ? 1.426 5.200 13.091 1.00 97.31 169 THR A O 1
ATOM 1334 N N . PHE A 1 170 ? 0.874 6.823 11.646 1.00 96.62 170 PHE A N 1
ATOM 1335 C CA . PHE A 1 170 ? -0.295 6.193 11.050 1.00 96.62 170 PHE A CA 1
ATOM 1336 C C . PHE A 1 170 ? 0.085 5.440 9.778 1.00 96.62 170 PHE A C 1
ATOM 1338 O O . PHE A 1 170 ? 0.847 5.936 8.949 1.00 96.62 170 PHE A O 1
ATOM 1345 N N . GLN A 1 171 ? -0.471 4.247 9.583 1.00 95.75 171 GLN A N 1
ATOM 1346 C CA . GLN A 1 171 ? -0.345 3.536 8.315 1.00 95.75 171 GLN A CA 1
ATOM 1347 C C . GLN A 1 171 ? -1.510 3.919 7.397 1.00 95.75 171 GLN A C 1
ATOM 1349 O O . GLN A 1 171 ? -2.653 3.553 7.659 1.00 95.75 171 GLN A O 1
ATOM 1354 N N . VAL A 1 172 ? -1.216 4.621 6.305 1.00 93.94 172 VAL A N 1
ATOM 1355 C CA . VAL A 1 172 ? -2.206 5.108 5.340 1.00 93.94 172 VAL A CA 1
ATOM 1356 C C . VAL A 1 172 ? -1.997 4.429 3.990 1.00 93.94 172 VAL A C 1
ATOM 1358 O O . VAL A 1 172 ? -0.881 4.340 3.471 1.00 93.94 172 VAL A O 1
ATOM 1361 N N . VAL A 1 173 ? -3.082 3.927 3.401 1.00 90.81 173 VAL A N 1
ATOM 1362 C CA . VAL A 1 173 ? -3.056 3.377 2.042 1.00 90.81 173 VAL A CA 1
ATOM 1363 C C . VAL A 1 173 ? -3.067 4.526 1.029 1.00 90.81 173 VAL A C 1
ATOM 1365 O O . VAL A 1 173 ? -3.764 5.517 1.214 1.00 90.81 173 VAL A O 1
ATOM 1368 N N . ALA A 1 174 ? -2.313 4.404 -0.066 1.00 87.31 174 ALA A N 1
ATOM 1369 C CA . ALA A 1 174 ? -2.305 5.408 -1.134 1.00 87.31 174 ALA A CA 1
ATOM 1370 C C . ALA A 1 174 ? -3.733 5.713 -1.631 1.00 87.31 174 ALA A C 1
ATOM 1372 O O . ALA A 1 174 ? -4.470 4.794 -2.001 1.00 87.31 174 ALA A O 1
ATOM 1373 N N . GLY A 1 175 ? -4.110 6.995 -1.634 1.00 87.38 175 GLY A N 1
ATOM 1374 C CA . GLY A 1 175 ? -5.451 7.458 -2.008 1.00 87.38 175 GLY A CA 1
ATOM 1375 C C . GLY A 1 175 ? -6.540 7.257 -0.946 1.00 87.38 175 GLY A C 1
ATOM 1376 O O . GLY A 1 175 ? -7.697 7.564 -1.219 1.00 87.38 175 GLY A O 1
ATOM 1377 N N . GLN A 1 176 ? -6.207 6.749 0.244 1.00 93.06 176 GLN A N 1
ATOM 1378 C CA . GLN A 1 176 ? -7.134 6.679 1.372 1.00 93.06 176 GLN A CA 1
ATOM 1379 C C . GLN A 1 176 ? -7.256 8.047 2.046 1.00 93.06 176 GLN A C 1
ATOM 1381 O O . GLN A 1 176 ? -6.263 8.745 2.256 1.00 93.06 176 GLN A O 1
ATOM 1386 N N . THR A 1 177 ? -8.480 8.395 2.429 1.00 96.62 177 THR A N 1
ATOM 1387 C CA . THR A 1 177 ? -8.761 9.580 3.235 1.00 96.62 177 THR A CA 1
ATOM 1388 C C . THR A 1 177 ? -8.711 9.220 4.710 1.00 96.62 177 THR A C 1
ATOM 1390 O O . THR A 1 177 ? -9.429 8.327 5.156 1.00 96.62 177 THR A O 1
ATOM 1393 N N . MET A 1 178 ? -7.880 9.910 5.479 1.00 97.50 178 MET A N 1
ATOM 1394 C CA . MET A 1 178 ? -7.834 9.771 6.930 1.00 97.50 178 MET A CA 1
ATOM 1395 C C . MET A 1 178 ? -8.914 10.656 7.558 1.00 97.50 178 MET A C 1
ATOM 1397 O O . MET A 1 178 ? -8.976 11.844 7.247 1.00 97.50 178 MET A O 1
ATOM 1401 N N . LEU A 1 179 ? -9.768 10.090 8.414 1.00 98.25 179 LEU A N 1
ATOM 1402 C CA . LEU A 1 179 ? -10.723 10.879 9.197 1.00 98.25 179 LEU A CA 1
ATOM 1403 C C . LEU A 1 179 ? -10.100 11.174 10.554 1.00 98.25 179 LEU A C 1
ATOM 1405 O O . LEU A 1 179 ? -9.632 10.258 11.238 1.00 98.25 179 LEU A O 1
ATOM 1409 N N . VAL A 1 180 ? -10.092 12.449 10.911 1.00 98.25 180 VAL A N 1
ATOM 1410 C CA . VAL A 1 180 ? -9.523 12.967 12.148 1.00 98.25 180 VAL A CA 1
ATOM 1411 C C . VAL A 1 180 ? -10.552 13.883 12.782 1.00 98.25 180 VAL A C 1
ATOM 1413 O O . VAL A 1 180 ? -11.195 14.666 12.088 1.00 98.25 180 VAL A O 1
ATOM 1416 N N . TRP A 1 181 ? -10.692 13.836 14.095 1.00 97.56 181 TRP A N 1
ATOM 1417 C CA . TRP A 1 181 ? -11.395 14.889 14.812 1.00 97.56 181 TRP A CA 1
ATOM 1418 C C . TRP A 1 181 ? -10.578 15.376 16.000 1.00 97.56 181 TRP A C 1
ATOM 1420 O O . TRP A 1 181 ? -9.750 14.642 16.558 1.00 97.56 181 TRP A O 1
ATOM 1430 N N . ARG A 1 182 ? -10.820 16.625 16.391 1.00 98.06 182 ARG A N 1
ATOM 1431 C CA . ARG A 1 182 ? -10.215 17.222 17.580 1.00 98.06 182 ARG A CA 1
ATOM 1432 C C . ARG A 1 182 ? -10.745 16.549 18.845 1.00 98.06 182 ARG A C 1
ATOM 1434 O O . ARG A 1 182 ? -11.905 16.141 18.912 1.00 98.06 182 ARG A O 1
ATOM 1441 N N . LEU A 1 183 ? -9.904 16.411 19.869 1.00 97.25 183 LEU A N 1
ATOM 1442 C CA . LEU A 1 183 ? -10.364 15.920 21.165 1.00 97.25 183 LEU A CA 1
ATOM 1443 C C . LEU A 1 183 ? -11.453 16.850 21.733 1.00 97.25 183 LEU A C 1
ATOM 1445 O O . LEU A 1 183 ? -11.280 18.064 21.760 1.00 97.25 183 LEU A O 1
ATOM 1449 N N . GLY A 1 184 ? -12.566 16.269 22.187 1.00 96.62 184 GLY A N 1
ATOM 1450 C CA . GLY A 1 184 ? -13.729 17.007 22.696 1.00 96.62 184 GLY A CA 1
ATOM 1451 C C . GLY A 1 184 ? -14.891 17.110 21.706 1.00 96.62 184 GLY A C 1
ATOM 1452 O O . GLY A 1 184 ? -16.013 17.340 22.142 1.00 96.62 184 GLY A O 1
ATOM 1453 N N . VAL A 1 185 ? -14.654 16.854 20.415 1.00 97.62 185 VAL A N 1
ATOM 1454 C CA . VAL A 1 185 ? -15.726 16.697 19.421 1.00 97.62 185 VAL A CA 1
ATOM 1455 C C . VAL A 1 185 ? -16.444 15.367 19.669 1.00 97.62 185 VAL A C 1
ATOM 1457 O O . VAL A 1 185 ? -15.817 14.313 19.791 1.00 97.62 185 VAL A O 1
ATOM 1460 N N . THR A 1 186 ? -17.767 15.424 19.772 1.00 96.44 186 THR A N 1
ATOM 1461 C CA . THR A 1 186 ? -18.666 14.293 20.030 1.00 96.44 186 THR A CA 1
ATOM 1462 C C . THR A 1 186 ? -19.659 14.050 18.897 1.00 96.44 186 THR A C 1
ATOM 1464 O O . THR A 1 186 ? -20.142 12.926 18.743 1.00 96.44 186 THR A O 1
ATOM 1467 N N . ARG A 1 187 ? -19.964 15.074 18.090 1.00 96.38 187 ARG A N 1
ATOM 1468 C CA . ARG A 1 187 ? -20.967 15.017 17.021 1.00 96.38 187 ARG A CA 1
ATOM 1469 C C . ARG A 1 187 ? -20.363 15.498 15.714 1.00 96.38 187 ARG A C 1
ATOM 1471 O O . ARG A 1 187 ? -19.934 16.634 15.592 1.00 96.38 187 ARG A O 1
ATOM 1478 N N . CYS A 1 188 ? -20.338 14.627 14.715 1.00 96.56 188 CYS A N 1
ATOM 1479 C CA . CYS A 1 188 ? -19.700 14.912 13.434 1.00 96.56 188 CYS A CA 1
ATOM 1480 C C . CYS A 1 188 ? -20.735 14.917 12.318 1.00 96.56 188 CYS A C 1
ATOM 1482 O O . CYS A 1 188 ? -21.326 13.877 12.004 1.00 96.56 188 CYS A O 1
ATOM 1484 N N . ALA A 1 189 ? -20.951 16.081 11.705 1.00 96.88 189 ALA A N 1
ATOM 1485 C CA . ALA A 1 189 ? -21.923 16.211 10.635 1.00 96.88 189 ALA A CA 1
ATOM 1486 C C . ALA A 1 189 ? -21.521 15.344 9.432 1.00 96.88 189 ALA A C 1
ATOM 1488 O O . ALA A 1 189 ? -20.387 15.370 8.952 1.00 96.88 189 ALA A O 1
ATOM 1489 N N . GLY A 1 190 ? -22.460 14.528 8.949 1.00 95.75 190 GLY A N 1
ATOM 1490 C CA . GLY A 1 190 ? -22.241 13.693 7.766 1.00 95.75 190 GLY A CA 1
ATOM 1491 C C . GLY A 1 190 ? -21.192 12.588 7.932 1.00 95.75 190 GLY A C 1
ATOM 1492 O O . GLY A 1 190 ? -20.748 12.047 6.919 1.00 95.75 190 GLY A O 1
ATOM 1493 N N . LEU A 1 191 ? -20.811 12.222 9.163 1.00 96.31 191 LEU A N 1
ATOM 1494 C CA . LEU A 1 191 ? -19.790 11.199 9.409 1.00 96.31 191 LEU A CA 1
ATOM 1495 C C . LEU A 1 191 ? -20.096 9.869 8.708 1.00 96.31 191 LEU A C 1
ATOM 1497 O O . LEU A 1 191 ? -19.216 9.305 8.063 1.00 96.31 191 LEU A O 1
ATOM 1501 N N . ASP A 1 192 ? -21.342 9.397 8.764 1.00 96.44 192 ASP A N 1
ATOM 1502 C CA . ASP A 1 192 ? -21.732 8.135 8.122 1.00 96.44 192 ASP A CA 1
ATOM 1503 C C . ASP A 1 192 ? -21.487 8.161 6.608 1.00 96.44 192 ASP A C 1
ATOM 1505 O O . ASP A 1 192 ? -20.972 7.198 6.041 1.00 96.44 192 ASP A O 1
ATOM 1509 N N . LYS A 1 193 ? -21.772 9.298 5.958 1.00 96.06 193 LYS A N 1
ATOM 1510 C CA . LYS A 1 193 ? -21.516 9.491 4.523 1.00 96.06 193 LYS A CA 1
ATOM 1511 C C . LYS A 1 193 ? -20.019 9.486 4.225 1.00 96.06 193 LYS A C 1
ATOM 1513 O O . LYS A 1 193 ? -19.602 8.921 3.219 1.00 96.06 193 LYS A O 1
ATOM 1518 N N . MET A 1 194 ? -19.212 10.090 5.097 1.00 96.50 194 MET A N 1
ATOM 1519 C CA . MET A 1 194 ? -17.754 10.119 4.958 1.00 96.50 194 MET A CA 1
ATOM 1520 C C . MET A 1 194 ? -17.132 8.736 5.140 1.00 96.50 194 MET A C 1
ATOM 1522 O O . MET A 1 194 ? -16.269 8.340 4.353 1.00 96.50 194 MET A O 1
ATOM 1526 N N . ILE A 1 195 ? -17.606 7.974 6.127 1.00 96.19 195 ILE A N 1
ATOM 1527 C CA . ILE A 1 195 ? -17.197 6.584 6.327 1.00 96.19 195 ILE A CA 1
ATOM 1528 C C . ILE A 1 195 ? -17.609 5.747 5.117 1.00 96.19 195 ILE A C 1
ATOM 1530 O O . ILE A 1 195 ? -16.784 4.995 4.617 1.00 96.19 195 ILE A O 1
ATOM 1534 N N . GLU A 1 196 ? -18.833 5.878 4.604 1.00 94.25 196 GLU A N 1
ATOM 1535 C CA . GLU A 1 196 ? -19.284 5.126 3.426 1.00 94.25 196 GLU A CA 1
ATOM 1536 C C . GLU A 1 196 ? -18.466 5.464 2.170 1.00 94.25 196 GLU A C 1
ATOM 1538 O O . GLU A 1 196 ? -18.036 4.561 1.449 1.00 94.25 196 GLU A O 1
ATOM 1543 N N . LEU A 1 197 ? -18.207 6.752 1.934 1.00 94.81 197 LEU A N 1
ATOM 1544 C CA . LEU A 1 197 ? -17.474 7.237 0.766 1.00 94.81 197 LEU A CA 1
ATOM 1545 C C . LEU A 1 197 ? -16.012 6.775 0.757 1.00 94.81 197 LEU A C 1
ATOM 1547 O O . LEU A 1 197 ? -15.465 6.464 -0.303 1.00 94.81 197 LEU A O 1
ATOM 1551 N N . HIS A 1 198 ? -15.375 6.747 1.929 1.00 93.69 198 HIS A N 1
ATOM 1552 C CA . HIS A 1 198 ? -13.942 6.483 2.056 1.00 93.69 198 HIS A CA 1
ATOM 1553 C C . HIS A 1 198 ? -13.598 5.115 2.631 1.00 93.69 198 HIS A C 1
ATOM 1555 O O . HIS A 1 198 ? -12.424 4.730 2.611 1.00 93.69 198 HIS A O 1
ATOM 1561 N N . ALA A 1 199 ? -14.589 4.351 3.099 1.00 90.38 199 ALA A N 1
ATOM 1562 C CA . ALA A 1 199 ? -14.375 2.972 3.488 1.00 90.38 199 ALA A CA 1
ATOM 1563 C C . ALA A 1 199 ? -13.732 2.245 2.306 1.00 90.38 199 ALA A C 1
ATOM 1565 O O . ALA A 1 199 ? -14.258 2.296 1.188 1.00 90.38 199 ALA A O 1
ATOM 1566 N N . PRO A 1 200 ? -12.589 1.565 2.521 1.00 85.06 200 PRO A N 1
ATOM 1567 C CA . PRO A 1 200 ? -11.941 0.823 1.456 1.00 85.06 200 PRO A CA 1
ATOM 1568 C C . PRO A 1 200 ? -12.984 -0.135 0.927 1.00 85.06 200 PRO A C 1
ATOM 1570 O O . PRO A 1 200 ? -13.459 -0.947 1.723 1.00 85.06 200 PRO A O 1
ATOM 1573 N N . ALA A 1 201 ? -13.362 0.026 -0.353 1.00 79.25 201 ALA A N 1
ATOM 1574 C CA . ALA A 1 201 ? -14.484 -0.668 -0.968 1.00 79.25 201 ALA A CA 1
ATOM 1575 C C . ALA A 1 201 ? -14.453 -2.105 -0.481 1.00 79.25 201 ALA A C 1
ATOM 1577 O O . ALA A 1 201 ? -13.616 -2.908 -0.925 1.00 79.25 201 ALA A O 1
ATOM 1578 N N . ARG A 1 202 ? -15.298 -2.398 0.523 1.00 71.81 202 ARG A N 1
ATOM 1579 C CA . ARG A 1 202 ? -15.401 -3.751 1.032 1.00 71.81 202 ARG A CA 1
ATOM 1580 C C . ARG A 1 202 ? -15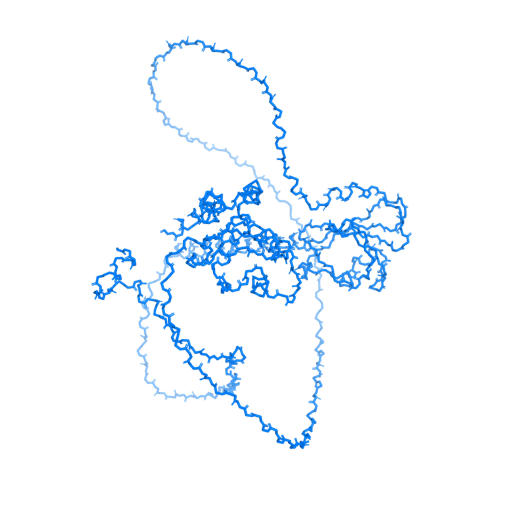.772 -4.472 -0.232 1.00 71.81 202 ARG A C 1
ATOM 1582 O O . ARG A 1 202 ? -16.725 -4.073 -0.901 1.00 71.81 202 ARG A O 1
ATOM 1589 N N . LYS A 1 203 ? -14.953 -5.439 -0.638 1.00 63.12 203 LYS A N 1
ATOM 1590 C CA . LYS A 1 203 ? -15.321 -6.349 -1.711 1.00 63.12 203 LYS A CA 1
ATOM 1591 C C . LYS A 1 203 ? -16.489 -7.149 -1.148 1.00 63.12 203 LYS A C 1
ATOM 1593 O O . LYS A 1 203 ? -16.334 -8.314 -0.808 1.00 63.12 203 LYS A O 1
ATOM 1598 N N . SER A 1 204 ? -17.632 -6.488 -0.957 1.00 51.91 204 SER A N 1
ATOM 1599 C CA . SER A 1 204 ? -18.930 -7.087 -0.956 1.00 51.91 204 SER A CA 1
ATOM 1600 C C . SER A 1 204 ? -18.872 -7.835 -2.262 1.00 51.91 204 SER A C 1
ATOM 1602 O O . SER A 1 204 ? -18.765 -7.250 -3.344 1.00 51.91 204 SER A O 1
ATOM 1604 N N . GLY A 1 205 ? -18.707 -9.153 -2.149 1.00 50.41 205 GLY A N 1
ATOM 1605 C CA . GLY A 1 205 ? -18.938 -10.019 -3.276 1.00 50.41 205 GLY A CA 1
ATOM 1606 C C . GLY A 1 205 ? -20.301 -9.577 -3.753 1.00 50.41 205 GLY A C 1
ATOM 1607 O O . GLY A 1 205 ? -21.285 -9.762 -3.034 1.00 50.41 205 GLY A O 1
ATOM 1608 N N . LYS A 1 206 ? -20.330 -8.843 -4.871 1.00 45.66 206 LYS A N 1
ATOM 1609 C CA . LYS A 1 206 ? -21.557 -8.543 -5.574 1.00 45.66 206 LYS A CA 1
ATOM 1610 C C . LYS A 1 206 ? -22.100 -9.929 -5.847 1.00 45.66 206 LYS A C 1
ATOM 1612 O O . LYS A 1 206 ? -21.677 -10.576 -6.796 1.00 45.66 206 LYS A O 1
ATOM 1617 N N . LYS A 1 207 ? -22.997 -10.395 -4.976 1.00 45.91 207 LYS A N 1
ATOM 1618 C CA . LYS A 1 207 ? -24.051 -11.300 -5.373 1.00 45.91 207 LYS A CA 1
ATOM 1619 C C . LYS A 1 207 ? -24.640 -10.554 -6.549 1.00 45.91 207 LYS A C 1
ATOM 1621 O O . LYS A 1 207 ? -25.258 -9.505 -6.366 1.00 45.91 207 LYS A O 1
ATOM 1626 N N . SER A 1 208 ? -24.295 -10.987 -7.754 1.00 43.03 208 SER A N 1
ATOM 1627 C CA . SER A 1 208 ? -25.074 -10.678 -8.927 1.00 43.03 208 SER A CA 1
ATOM 1628 C C . SER A 1 208 ? -26.476 -11.130 -8.555 1.00 43.03 208 SER A C 1
ATOM 1630 O O . SER A 1 208 ? -26.824 -12.307 -8.637 1.00 43.03 208 SER A O 1
ATOM 1632 N N . SER A 1 209 ? -27.262 -10.192 -8.024 1.00 41.62 209 SER A N 1
ATOM 1633 C CA . SER A 1 209 ? -28.701 -10.307 -8.020 1.00 41.62 209 SER A CA 1
ATOM 1634 C C . SER A 1 209 ? -29.024 -10.389 -9.493 1.00 41.62 209 SER A C 1
ATOM 1636 O O . SER A 1 209 ? -29.021 -9.398 -10.225 1.00 41.62 209 SER A O 1
ATOM 1638 N N . THR A 1 210 ? -29.118 -11.630 -9.948 1.00 46.31 210 THR A N 1
ATOM 1639 C CA . THR A 1 210 ? -29.564 -11.982 -11.271 1.00 46.31 210 THR A CA 1
ATOM 1640 C C . THR A 1 210 ? -31.048 -11.687 -11.209 1.00 46.31 210 THR A C 1
ATOM 1642 O O . THR A 1 210 ? -31.866 -12.575 -11.002 1.00 46.31 210 THR A O 1
ATOM 1645 N N . HIS A 1 211 ? -31.400 -10.402 -11.292 1.00 40.53 211 HIS A N 1
ATOM 1646 C CA . HIS A 1 211 ? -32.714 -10.027 -11.754 1.00 40.53 211 HIS A CA 1
ATOM 1647 C C . HIS A 1 211 ? -32.782 -10.592 -13.164 1.00 40.53 211 HIS A C 1
ATOM 1649 O O . HIS A 1 211 ? -32.188 -10.065 -14.105 1.00 40.53 211 HIS A O 1
ATOM 1655 N N . ILE A 1 212 ? -33.439 -11.745 -13.249 1.00 45.12 212 ILE A N 1
ATOM 1656 C CA . ILE A 1 212 ? -33.972 -12.339 -14.458 1.00 45.12 212 ILE A CA 1
ATOM 1657 C C . ILE A 1 212 ? -34.828 -11.244 -15.092 1.00 45.12 212 ILE A C 1
ATOM 1659 O O . ILE A 1 212 ? -35.995 -11.055 -14.763 1.00 45.12 212 ILE A O 1
ATOM 1663 N N . SER A 1 213 ? -34.201 -10.443 -15.947 1.00 42.47 213 SER A N 1
ATOM 1664 C CA . SER A 1 213 ? -34.901 -9.549 -16.843 1.00 42.47 213 SER A CA 1
ATOM 1665 C C . SER A 1 213 ? -35.338 -10.425 -18.007 1.00 42.47 213 SER A C 1
ATOM 1667 O O . SER A 1 213 ? -34.561 -10.737 -18.910 1.00 42.47 213 SER A O 1
ATOM 1669 N N . THR A 1 214 ? -36.580 -10.899 -17.937 1.00 44.06 214 THR A N 1
ATOM 1670 C CA . THR A 1 214 ? -37.325 -11.494 -19.048 1.00 44.06 214 THR A CA 1
ATOM 1671 C C . THR A 1 214 ? -37.561 -10.427 -20.121 1.00 44.06 214 THR A C 1
ATOM 1673 O O . THR A 1 214 ? -38.676 -9.961 -20.347 1.00 44.06 214 THR A O 1
ATOM 1676 N N . SER A 1 215 ? -36.495 -10.006 -20.804 1.00 43.09 215 SER A N 1
ATOM 1677 C CA . SER A 1 215 ? -36.607 -9.133 -21.967 1.00 43.09 215 SER A CA 1
ATOM 1678 C C . SER A 1 215 ? -36.903 -9.977 -23.204 1.00 43.09 215 SER A C 1
ATOM 1680 O O . SER A 1 215 ? -36.033 -10.607 -23.802 1.00 43.09 215 SER A O 1
ATOM 1682 N N . LYS A 1 216 ? -38.206 -10.035 -23.484 1.00 45.31 216 LYS A N 1
ATOM 1683 C CA . LYS A 1 216 ? -38.896 -10.253 -24.760 1.00 45.31 216 LYS A CA 1
ATOM 1684 C C . LYS A 1 216 ? -38.008 -10.553 -25.978 1.00 45.31 216 LYS A C 1
ATOM 1686 O O . LYS A 1 216 ? -37.301 -9.693 -26.500 1.00 45.31 216 LYS A O 1
ATOM 1691 N N . ARG A 1 217 ? -38.205 -11.769 -26.499 1.00 40.16 217 ARG A N 1
ATOM 1692 C CA . ARG A 1 217 ? -37.966 -12.162 -27.894 1.00 40.16 217 ARG A CA 1
ATOM 1693 C C . ARG A 1 217 ? -38.476 -11.072 -28.847 1.00 40.16 217 ARG A C 1
ATOM 1695 O O . ARG A 1 217 ? -39.656 -10.725 -28.799 1.00 40.16 217 ARG A O 1
ATOM 1702 N N . LYS A 1 218 ? -37.603 -10.573 -29.725 1.00 40.72 218 LYS A N 1
ATOM 1703 C CA . LYS A 1 218 ? -38.019 -9.948 -30.987 1.00 40.72 218 LYS A CA 1
ATOM 1704 C C . LYS A 1 218 ? -38.372 -11.068 -31.978 1.00 40.72 218 LYS A C 1
ATOM 1706 O O . LYS A 1 218 ? -37.618 -12.040 -32.027 1.00 40.72 218 LYS A O 1
ATOM 1711 N N . PRO A 1 219 ? -39.491 -10.966 -32.710 1.00 52.28 219 PRO A N 1
ATOM 1712 C CA . PRO A 1 219 ? -39.845 -11.927 -33.742 1.00 52.28 219 PRO A CA 1
ATOM 1713 C C . PRO A 1 219 ? -38.961 -11.744 -34.979 1.00 52.28 219 PRO A C 1
ATOM 1715 O O . PRO A 1 219 ? -38.538 -10.630 -35.297 1.00 52.28 219 PRO A O 1
ATOM 1718 N N . ASP A 1 220 ? -38.699 -12.874 -35.631 1.00 48.56 220 ASP A N 1
ATOM 1719 C CA . ASP A 1 220 ? -38.122 -13.000 -36.963 1.00 48.56 220 ASP A CA 1
ATOM 1720 C C . ASP A 1 220 ? -38.774 -12.027 -37.950 1.00 48.56 220 ASP A C 1
ATOM 1722 O O . ASP A 1 220 ? -40.000 -11.944 -38.030 1.00 48.56 220 ASP A O 1
ATOM 1726 N N . HIS A 1 221 ? -37.946 -11.323 -38.725 1.00 46.50 221 HIS A N 1
ATOM 1727 C CA . HIS A 1 221 ? -38.390 -10.695 -39.960 1.00 46.50 221 HIS A CA 1
ATOM 1728 C C . HIS A 1 221 ? -37.704 -11.383 -41.135 1.00 46.50 221 HIS A C 1
ATOM 1730 O O . HIS A 1 221 ? -36.483 -11.553 -41.168 1.00 46.50 221 HIS A O 1
ATOM 1736 N N . GLU A 1 222 ? -38.558 -11.792 -42.062 1.00 46.72 222 GLU A N 1
ATOM 1737 C CA . GLU A 1 222 ? -38.304 -12.512 -43.294 1.00 46.72 222 GLU A CA 1
ATOM 1738 C C . GLU A 1 222 ? -37.261 -11.882 -44.218 1.00 46.72 222 GLU A C 1
ATOM 1740 O O . GLU A 1 222 ? -37.038 -10.671 -44.249 1.00 46.72 222 GLU A O 1
ATOM 1745 N N . ARG A 1 223 ? -36.703 -12.790 -45.025 1.00 43.56 223 ARG A N 1
ATOM 1746 C CA . ARG A 1 223 ? -36.005 -12.599 -46.298 1.00 43.56 223 ARG A CA 1
ATOM 1747 C C . ARG A 1 223 ? -36.654 -11.544 -47.200 1.00 43.56 223 ARG A C 1
ATOM 1749 O O . ARG A 1 223 ? -37.856 -11.600 -47.417 1.00 43.56 223 ARG A O 1
ATOM 1756 N N . ASP A 1 224 ? -35.808 -10.808 -47.920 1.00 39.62 224 ASP A N 1
ATOM 1757 C CA . ASP A 1 224 ? -35.971 -10.662 -49.373 1.00 39.62 224 ASP A CA 1
ATOM 1758 C C . ASP A 1 224 ? -34.595 -10.490 -50.066 1.00 39.62 224 ASP A C 1
ATOM 1760 O O . ASP A 1 224 ? -33.794 -9.659 -49.619 1.00 39.62 224 ASP A O 1
ATOM 1764 N N . PRO A 1 225 ? -34.251 -11.283 -51.105 1.00 56.00 225 PRO A N 1
ATOM 1765 C CA . PRO A 1 225 ? -33.019 -11.148 -51.868 1.00 56.00 225 PRO A CA 1
ATOM 1766 C C . PRO A 1 225 ? -33.281 -10.503 -53.236 1.00 56.00 225 PRO A C 1
ATOM 1768 O O . PRO A 1 225 ? -33.779 -11.157 -54.147 1.00 56.00 225 PRO A O 1
ATOM 1771 N N . SER A 1 226 ? -32.850 -9.255 -53.431 1.00 48.75 226 SER A N 1
ATOM 1772 C CA . SER A 1 226 ? -32.597 -8.679 -54.762 1.00 48.75 226 SER A CA 1
ATOM 1773 C C . SER A 1 226 ? -31.873 -7.339 -54.647 1.00 48.75 226 SER A C 1
ATOM 1775 O O . SER A 1 226 ? -32.491 -6.332 -54.337 1.00 48.75 226 SER A O 1
ATOM 1777 N N . ASN A 1 227 ? -30.571 -7.292 -54.941 1.00 40.50 227 ASN A N 1
ATOM 1778 C CA . ASN A 1 227 ? -30.141 -6.581 -56.145 1.00 40.50 227 ASN A CA 1
ATOM 1779 C C . ASN A 1 227 ? -28.677 -6.855 -56.495 1.00 40.50 227 ASN A C 1
ATOM 1781 O O . ASN A 1 227 ? -27.794 -6.963 -55.646 1.00 40.50 227 ASN A O 1
ATOM 1785 N N . ARG A 1 228 ? -28.464 -6.986 -57.796 1.00 44.84 228 ARG A N 1
ATOM 1786 C CA . ARG A 1 228 ? -27.263 -7.445 -58.481 1.00 44.84 228 ARG A CA 1
ATOM 1787 C C . ARG A 1 228 ? -26.702 -6.246 -59.259 1.00 44.84 228 ARG A C 1
ATOM 1789 O O . ARG A 1 228 ? -27.474 -5.535 -59.882 1.00 44.84 228 ARG A O 1
ATOM 1796 N N . VAL A 1 229 ? -25.369 -6.155 -59.328 1.00 44.38 229 VAL A N 1
ATOM 1797 C CA . VAL A 1 229 ? -24.570 -5.484 -60.383 1.00 44.38 229 VAL A CA 1
ATOM 1798 C C . VAL A 1 229 ? -24.570 -3.943 -60.396 1.00 44.38 229 VAL A C 1
ATOM 1800 O O . VAL A 1 229 ? -25.602 -3.319 -60.564 1.00 44.38 229 VAL A O 1
ATOM 1803 N N . VAL A 1 230 ? -23.383 -3.326 -60.289 1.00 48.19 230 VAL A N 1
ATOM 1804 C CA . VAL A 1 230 ? -22.671 -2.618 -61.383 1.00 48.19 230 VAL A CA 1
ATOM 1805 C C . VAL A 1 230 ? -21.246 -2.267 -60.918 1.00 48.19 230 VAL A C 1
ATOM 1807 O O . VAL A 1 230 ? -21.004 -1.841 -59.791 1.00 48.19 230 VAL A O 1
ATOM 1810 N N . GLN A 1 231 ? -20.295 -2.530 -61.813 1.00 42.31 231 GLN A N 1
ATOM 1811 C CA . GLN A 1 231 ? -18.858 -2.273 -61.734 1.00 42.31 231 GLN A CA 1
ATOM 1812 C C . GLN A 1 231 ? -18.507 -0.778 -61.954 1.00 42.31 231 GLN A C 1
ATOM 1814 O O . GLN A 1 231 ? -19.137 -0.153 -62.794 1.00 42.31 231 GLN A O 1
ATOM 1819 N N . VAL A 1 232 ? -17.486 -0.277 -61.220 1.00 44.16 232 VAL A N 1
ATOM 1820 C CA . VAL A 1 232 ? -16.238 0.457 -61.636 1.00 44.16 232 VAL A CA 1
ATOM 1821 C C . VAL A 1 232 ? -16.399 1.644 -62.642 1.00 44.16 232 VAL A C 1
ATOM 1823 O O . VAL A 1 232 ? -17.065 1.427 -63.643 1.00 44.16 232 VAL A O 1
ATOM 1826 N N . PRO A 1 233 ? -15.762 2.856 -62.516 1.00 54.09 233 PRO A N 1
ATOM 1827 C CA . PRO A 1 233 ? -14.320 3.052 -62.267 1.00 54.09 233 PRO A CA 1
ATOM 1828 C C . PRO A 1 233 ? -13.820 4.292 -61.478 1.00 54.09 233 PRO A C 1
ATOM 1830 O O . PRO A 1 233 ? -14.347 5.397 -61.510 1.00 54.09 233 PRO A O 1
ATOM 1833 N N . ARG A 1 234 ? -12.647 4.062 -60.873 1.00 45.88 234 ARG A N 1
ATOM 1834 C CA . ARG A 1 234 ? -11.444 4.910 -60.741 1.00 45.88 234 ARG A CA 1
ATOM 1835 C C . ARG A 1 234 ? -11.436 6.217 -61.567 1.00 45.88 234 ARG A C 1
ATOM 1837 O O . ARG A 1 234 ? -11.336 6.163 -62.789 1.00 45.88 234 ARG A O 1
ATOM 1844 N N . THR A 1 235 ? -11.333 7.367 -60.893 1.00 45.28 235 THR A N 1
ATOM 1845 C CA . THR A 1 235 ? -10.859 8.626 -61.498 1.00 45.28 235 THR A CA 1
ATOM 1846 C C . THR A 1 235 ? -9.813 9.317 -60.627 1.00 45.28 235 THR A C 1
ATOM 1848 O O . THR A 1 235 ? -10.021 9.626 -59.458 1.00 45.28 235 THR A O 1
ATOM 1851 N N . THR A 1 236 ? -8.671 9.545 -61.259 1.00 47.94 236 THR A N 1
ATOM 1852 C CA . THR A 1 236 ? -7.585 10.468 -60.930 1.00 47.94 236 THR A CA 1
ATOM 1853 C C . THR A 1 236 ? -8.029 11.935 -60.978 1.00 47.94 236 THR A C 1
ATOM 1855 O O . THR A 1 236 ? -8.782 12.299 -61.876 1.00 47.94 236 THR A O 1
ATOM 1858 N N . GLY A 1 237 ? -7.458 12.803 -60.136 1.00 36.03 237 GLY A N 1
ATOM 1859 C CA . GLY A 1 237 ? -7.516 14.265 -60.319 1.00 36.03 237 GLY A CA 1
ATOM 1860 C C . GLY A 1 237 ? -7.268 15.019 -59.012 1.00 36.03 237 GLY A C 1
ATOM 1861 O O . GLY A 1 237 ? -8.114 15.008 -58.135 1.00 36.03 237 GLY A O 1
ATOM 1862 N N . LYS A 1 238 ? -6.034 15.468 -58.760 1.00 37.31 238 LYS A N 1
ATOM 1863 C CA . LYS A 1 238 ? -5.534 16.839 -59.009 1.00 37.31 238 LYS A CA 1
ATOM 1864 C C . LYS A 1 238 ? -6.001 17.870 -57.965 1.00 37.31 238 LYS A C 1
ATOM 1866 O O . LYS A 1 238 ? -7.163 18.243 -57.904 1.00 37.31 238 LYS A O 1
ATOM 1871 N N . HIS A 1 239 ? -5.013 18.364 -57.213 1.00 41.00 239 HIS A N 1
ATOM 1872 C CA . HIS A 1 239 ? -5.017 19.635 -56.481 1.00 41.00 239 HIS A CA 1
ATOM 1873 C C . HIS A 1 239 ? -5.527 20.806 -57.346 1.00 41.00 239 HIS A C 1
ATOM 1875 O O . HIS A 1 239 ? -5.330 20.792 -58.564 1.00 41.00 239 HIS A O 1
ATOM 1881 N N . PRO A 1 240 ? -6.055 21.870 -56.712 1.00 50.31 240 PRO A N 1
ATOM 1882 C CA . PRO A 1 240 ? -5.202 23.047 -56.540 1.00 50.31 240 PRO A CA 1
ATOM 1883 C C . PRO A 1 240 ? -5.292 23.738 -55.168 1.00 50.31 240 PRO A C 1
ATOM 1885 O O . PRO A 1 240 ? -6.185 23.525 -54.356 1.00 50.31 240 PRO A O 1
ATOM 1888 N N . ARG A 1 241 ? -4.256 24.554 -54.964 1.00 44.28 241 ARG A N 1
ATOM 1889 C CA . ARG A 1 241 ? -3.932 25.467 -53.863 1.00 44.28 241 ARG A CA 1
ATOM 1890 C C . ARG A 1 241 ? -4.983 26.554 -53.614 1.00 44.28 241 ARG A C 1
ATOM 1892 O O . ARG A 1 241 ? -5.682 26.932 -54.543 1.00 44.28 241 ARG A O 1
ATOM 1899 N N . HIS A 1 242 ? -4.927 27.106 -52.396 1.00 37.94 242 HIS A N 1
ATOM 1900 C CA . HIS A 1 242 ? -5.055 28.515 -51.951 1.00 37.94 242 HIS A CA 1
ATOM 1901 C C . HIS A 1 242 ? -5.635 28.491 -50.521 1.00 37.94 242 HIS A C 1
ATOM 1903 O O . HIS A 1 242 ? -6.480 27.656 -50.239 1.00 37.94 242 HIS A O 1
ATOM 1909 N N . SER A 1 243 ? -5.293 29.308 -49.529 1.00 35.03 243 SER A N 1
ATOM 1910 C CA . SER A 1 243 ? -4.274 30.325 -49.275 1.00 35.03 243 SER A CA 1
ATOM 1911 C C . SER A 1 243 ? -4.413 30.668 -47.781 1.00 35.03 243 SER A C 1
ATOM 1913 O O . SER A 1 243 ? -5.512 30.660 -47.240 1.00 35.03 243 SER A O 1
ATOM 1915 N N . HIS A 1 244 ? -3.281 30.956 -47.150 1.00 39.62 244 HIS A N 1
ATOM 1916 C CA . HIS A 1 244 ? -3.029 31.776 -45.958 1.00 39.62 244 HIS A CA 1
ATOM 1917 C C . HIS A 1 244 ? -4.215 32.418 -45.204 1.00 39.62 244 HIS A C 1
ATOM 1919 O O . HIS A 1 244 ? -4.954 33.229 -45.754 1.00 39.62 244 HIS A O 1
ATOM 1925 N N . SER A 1 245 ? -4.242 32.226 -43.881 1.00 37.66 245 SER A N 1
ATOM 1926 C CA . SER A 1 245 ? -4.534 33.312 -42.934 1.00 37.66 245 SER A CA 1
ATOM 1927 C C . SER A 1 245 ? -3.793 33.093 -41.617 1.00 37.66 245 SER A C 1
ATOM 1929 O O . SER A 1 245 ? -4.101 32.229 -40.800 1.00 37.66 245 SER A O 1
ATOM 1931 N N . THR A 1 246 ? -2.746 33.895 -41.489 1.00 43.62 246 THR A N 1
ATOM 1932 C CA . THR A 1 246 ? -1.890 34.154 -40.340 1.00 43.62 246 THR A CA 1
ATOM 1933 C C . THR A 1 246 ? -2.717 34.751 -39.202 1.00 43.62 246 THR A C 1
ATOM 1935 O O . THR A 1 246 ? -3.342 35.787 -39.403 1.00 43.62 246 THR A O 1
ATOM 1938 N N . THR A 1 247 ? -2.685 34.170 -37.998 1.00 45.56 247 THR A N 1
ATOM 1939 C CA . THR A 1 247 ? -3.176 34.867 -36.796 1.00 45.56 247 THR A CA 1
ATOM 1940 C C . THR A 1 247 ? -2.066 34.955 -35.756 1.00 45.56 247 THR A C 1
ATOM 1942 O O . THR A 1 247 ? -1.420 33.970 -35.411 1.00 45.56 247 THR A O 1
ATOM 1945 N N . ARG A 1 248 ? -1.821 36.205 -35.366 1.00 40.12 248 ARG A N 1
ATOM 1946 C CA . ARG A 1 248 ? -0.742 36.761 -34.549 1.00 40.12 248 ARG A CA 1
ATOM 1947 C C . ARG A 1 248 ? -0.702 36.230 -33.113 1.00 40.12 248 ARG A C 1
ATOM 1949 O O . ARG A 1 248 ? -1.728 36.153 -32.446 1.00 40.12 248 ARG A O 1
ATOM 1956 N N . SER A 1 249 ? 0.526 36.050 -32.627 1.00 41.41 249 SER A N 1
ATOM 1957 C CA . SER A 1 249 ? 0.927 36.164 -31.220 1.00 41.41 249 SER A CA 1
ATOM 1958 C C . SER A 1 249 ? 0.576 37.521 -30.603 1.00 41.41 249 SER A C 1
ATOM 1960 O O . SER A 1 249 ? 0.641 38.547 -31.287 1.00 41.41 249 SER A O 1
ATOM 1962 N N . PRO A 1 250 ? 0.431 37.549 -29.271 1.00 59.66 250 PRO A N 1
ATOM 1963 C CA . PRO A 1 250 ? 1.053 38.597 -28.475 1.00 59.66 250 PRO A CA 1
ATOM 1964 C C . PRO A 1 250 ? 2.061 38.024 -27.463 1.00 59.66 250 PRO A C 1
ATOM 1966 O O . PRO A 1 250 ? 1.792 37.059 -26.750 1.00 59.66 250 PRO A O 1
ATOM 1969 N N . SER A 1 251 ? 3.241 38.643 -27.435 1.00 48.25 251 SER A N 1
ATOM 1970 C CA . SER A 1 251 ? 4.300 38.454 -26.440 1.00 48.25 251 SER A CA 1
ATOM 1971 C C . SER A 1 251 ? 3.902 39.035 -25.076 1.00 48.25 251 SER A C 1
ATOM 1973 O O . SER A 1 251 ? 3.228 40.066 -25.046 1.00 48.25 251 SER A O 1
ATOM 1975 N N . PRO A 1 252 ? 4.395 38.484 -23.954 1.00 60.50 252 PRO A N 1
ATOM 1976 C CA . PRO A 1 252 ? 4.408 39.186 -22.678 1.00 60.50 252 PRO A CA 1
ATOM 1977 C C . PRO A 1 252 ? 5.704 39.998 -22.493 1.00 60.50 252 PRO A C 1
ATOM 1979 O O . PRO A 1 252 ? 6.811 39.498 -22.698 1.00 60.50 252 PRO A O 1
ATOM 1982 N N . ALA A 1 253 ? 5.544 41.257 -22.074 1.00 53.44 253 ALA A N 1
ATOM 1983 C CA . ALA A 1 253 ? 6.567 42.040 -21.375 1.00 53.44 253 ALA A CA 1
ATOM 1984 C C . ALA A 1 253 ? 6.955 41.289 -20.079 1.00 53.44 253 ALA A C 1
ATOM 1986 O O . ALA A 1 253 ? 6.104 40.673 -19.450 1.00 53.44 253 ALA A O 1
ATOM 1987 N N . GLY A 1 254 ? 8.209 41.204 -19.644 1.00 42.44 254 GLY A N 1
ATOM 1988 C CA . GLY A 1 254 ? 9.176 42.287 -19.532 1.00 42.44 254 GLY A CA 1
ATOM 1989 C C . GLY A 1 254 ? 9.204 42.749 -18.074 1.00 42.44 254 GLY A C 1
ATOM 1990 O O . GLY A 1 254 ? 8.570 43.737 -17.726 1.00 42.44 254 GLY A O 1
ATOM 1991 N N . SER A 1 255 ? 9.892 42.009 -17.202 1.00 48.28 255 SER A N 1
ATOM 1992 C CA . SER A 1 255 ? 10.250 42.469 -15.854 1.00 48.28 255 SER A CA 1
ATOM 1993 C C . SER A 1 255 ? 11.575 41.842 -15.440 1.00 48.28 255 SER A C 1
ATOM 1995 O O . SER A 1 255 ? 11.679 40.668 -15.097 1.00 48.28 255 SER A O 1
ATOM 1997 N N . THR A 1 256 ? 12.604 42.667 -15.557 1.00 49.53 256 THR A N 1
ATOM 1998 C CA . THR A 1 256 ? 13.948 42.507 -15.018 1.00 49.53 256 THR A CA 1
ATOM 1999 C C . THR A 1 256 ? 13.913 42.655 -13.500 1.00 49.53 256 THR A C 1
ATOM 2001 O O . THR A 1 256 ? 13.403 43.655 -12.997 1.00 49.53 256 THR A O 1
ATOM 2004 N N . SER A 1 257 ? 14.495 41.717 -12.757 1.00 42.84 257 SER A N 1
ATOM 2005 C CA . SER A 1 257 ? 14.860 41.935 -11.351 1.00 42.84 257 SER A CA 1
ATOM 2006 C C . SER A 1 257 ? 16.126 41.153 -11.008 1.00 42.84 257 SER A C 1
ATOM 2008 O O . SER A 1 257 ? 16.128 39.938 -10.845 1.00 42.84 257 SER A O 1
ATOM 2010 N N . SER A 1 258 ? 17.210 41.924 -11.032 1.00 39.62 258 SER A N 1
ATOM 2011 C CA . SER A 1 258 ? 18.414 41.889 -10.198 1.00 39.62 258 SER A CA 1
ATOM 2012 C C . SER A 1 258 ? 18.603 40.729 -9.211 1.00 39.62 258 SER A C 1
ATOM 2014 O O . SER A 1 258 ? 17.880 40.590 -8.226 1.00 39.62 258 SER A O 1
ATOM 2016 N N . LEU A 1 259 ? 19.708 40.015 -9.431 1.00 50.84 259 LEU A N 1
ATOM 2017 C CA . LEU A 1 259 ? 20.466 39.246 -8.444 1.00 50.84 259 LEU A CA 1
ATOM 2018 C C . LEU A 1 259 ? 20.984 40.149 -7.313 1.00 50.84 259 LEU A C 1
ATOM 2020 O O . LEU A 1 259 ? 21.411 41.275 -7.580 1.00 50.84 259 LEU A O 1
ATOM 2024 N N . PRO A 1 260 ? 21.100 39.601 -6.096 1.00 58.09 260 PRO A N 1
ATOM 2025 C CA . PRO A 1 260 ? 22.330 39.822 -5.345 1.00 58.09 260 PRO A CA 1
ATOM 2026 C C . PRO A 1 260 ? 23.073 38.516 -5.031 1.00 58.09 260 PRO A C 1
ATOM 2028 O O . PRO A 1 260 ? 22.538 37.571 -4.455 1.00 58.09 260 PRO A O 1
ATOM 2031 N N . SER A 1 261 ? 24.357 38.528 -5.392 1.00 42.81 261 SER A N 1
ATOM 2032 C CA . SER A 1 261 ? 25.418 37.723 -4.792 1.00 42.81 261 SER A CA 1
ATOM 2033 C C . SER A 1 261 ? 25.610 38.110 -3.328 1.00 42.81 261 SER A C 1
ATOM 2035 O O . SER A 1 261 ? 25.825 39.285 -3.046 1.00 42.81 261 SER A O 1
ATOM 2037 N N . ALA A 1 262 ? 25.677 37.128 -2.431 1.00 43.12 262 ALA A N 1
ATOM 2038 C CA . ALA A 1 262 ? 26.625 37.142 -1.319 1.00 43.12 262 ALA A CA 1
ATOM 2039 C C . ALA A 1 262 ? 26.770 35.734 -0.735 1.00 43.12 262 ALA A C 1
ATOM 2041 O O . ALA A 1 262 ? 25.821 35.112 -0.264 1.00 43.12 262 ALA A O 1
ATOM 2042 N N . SER A 1 263 ? 28.002 35.251 -0.794 1.00 44.00 263 SER A N 1
ATOM 2043 C CA . SER A 1 263 ? 28.511 34.044 -0.169 1.00 44.00 263 SER A CA 1
ATOM 2044 C C . SER A 1 263 ? 28.433 34.130 1.357 1.00 44.00 263 SER A C 1
ATOM 2046 O O . SER A 1 263 ? 28.820 35.137 1.945 1.00 44.00 263 SER A O 1
ATOM 2048 N N . THR A 1 264 ? 28.053 33.045 2.028 1.00 41.53 264 THR A N 1
ATOM 2049 C CA . THR A 1 264 ? 28.470 32.796 3.417 1.00 41.53 264 THR A CA 1
ATOM 2050 C C . THR A 1 264 ? 28.669 31.296 3.605 1.00 41.53 264 THR A C 1
ATOM 2052 O O . THR A 1 264 ? 27.721 30.526 3.725 1.00 41.53 264 THR A O 1
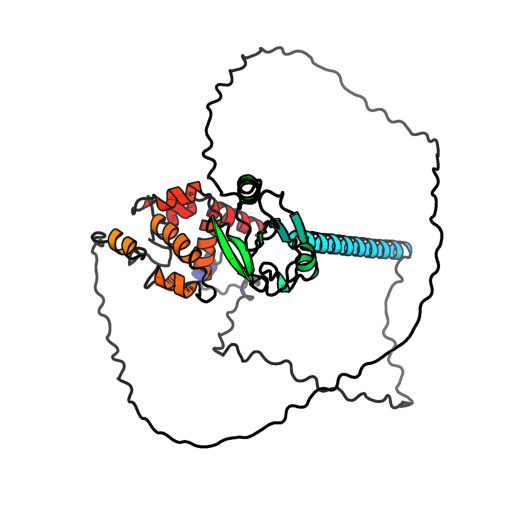ATOM 2055 N N . LEU A 1 265 ? 29.936 30.879 3.574 1.00 43.25 265 LEU A N 1
ATOM 2056 C CA . LEU A 1 265 ? 30.374 29.543 3.960 1.00 43.25 265 LEU A CA 1
ATOM 2057 C C . LEU A 1 265 ? 30.386 29.474 5.491 1.00 43.25 265 LEU A C 1
ATOM 2059 O O . LEU A 1 265 ? 31.303 29.984 6.130 1.00 43.25 265 LEU A O 1
ATOM 2063 N N . LEU A 1 266 ? 29.369 28.846 6.081 1.00 44.78 266 LEU A N 1
ATOM 2064 C CA . LEU A 1 266 ? 29.412 28.419 7.478 1.00 44.78 266 LEU A CA 1
ATOM 2065 C C . LEU A 1 266 ? 30.151 27.081 7.553 1.00 44.78 266 LEU A C 1
ATOM 2067 O O . LEU A 1 266 ? 29.656 26.034 7.138 1.00 44.78 266 LEU A O 1
ATOM 2071 N N . SER A 1 267 ? 31.382 27.168 8.050 1.00 43.09 267 SER A N 1
ATOM 2072 C CA . SER A 1 267 ? 32.260 26.050 8.373 1.00 43.09 267 SER A CA 1
ATOM 2073 C C . SER A 1 267 ? 31.641 25.235 9.513 1.00 43.09 267 SER A C 1
ATOM 2075 O O . SER A 1 267 ? 31.505 25.728 10.632 1.00 43.09 267 SER A O 1
ATOM 2077 N N . LEU A 1 268 ? 31.223 24.000 9.222 1.00 43.06 268 LEU A N 1
ATOM 2078 C CA . LEU A 1 268 ? 30.660 23.078 10.207 1.00 43.06 268 LEU A CA 1
ATOM 2079 C C . LEU A 1 268 ? 31.790 22.236 10.814 1.00 43.06 268 LEU A C 1
ATOM 2081 O O . LEU A 1 268 ? 32.264 21.263 10.223 1.00 43.06 268 LEU A O 1
ATOM 2085 N N . SER A 1 269 ? 32.229 22.636 12.003 1.00 38.53 269 SER A N 1
ATOM 2086 C CA . SER A 1 269 ? 33.198 21.919 12.830 1.00 38.53 269 SER A CA 1
ATOM 2087 C C . SER A 1 269 ? 32.635 20.559 13.261 1.00 38.53 269 SER A C 1
ATOM 2089 O O . SER A 1 269 ? 31.629 20.484 13.963 1.00 38.53 269 SER A O 1
ATOM 2091 N N . LYS A 1 270 ? 33.302 19.472 12.857 1.00 43.12 270 LYS A N 1
ATOM 2092 C CA . LYS A 1 270 ? 33.077 18.112 13.372 1.00 43.12 270 LYS A CA 1
ATOM 2093 C C . LYS A 1 270 ? 33.550 18.020 14.830 1.00 43.12 270 LYS A C 1
ATOM 2095 O O . LYS A 1 270 ? 34.738 18.250 15.063 1.00 43.12 270 LYS A O 1
ATOM 2100 N N . PRO A 1 271 ? 32.712 17.608 15.796 1.00 47.28 271 PRO A N 1
ATOM 2101 C CA . PRO A 1 271 ? 33.217 17.186 17.092 1.00 47.28 271 PRO A CA 1
ATOM 2102 C C . PRO A 1 271 ? 33.876 15.804 16.975 1.00 47.28 271 PRO A C 1
ATOM 2104 O O . PRO A 1 271 ? 33.257 14.811 16.592 1.00 47.28 271 PRO A O 1
ATOM 2107 N N . SER A 1 272 ? 35.167 15.783 17.299 1.00 41.38 272 SER A N 1
ATOM 2108 C CA . SER A 1 272 ? 35.970 14.599 17.589 1.00 41.38 272 SER A CA 1
ATOM 2109 C C . SER A 1 272 ? 35.444 13.944 18.867 1.00 41.38 272 SER A C 1
ATOM 2111 O O . SER A 1 272 ? 35.513 14.547 19.935 1.00 41.38 272 SER A O 1
ATOM 2113 N N . MET A 1 273 ? 34.918 12.724 18.769 1.00 44.38 273 MET A N 1
ATOM 2114 C CA . MET A 1 273 ? 34.623 11.895 19.938 1.00 44.38 273 MET A CA 1
ATOM 2115 C C . MET A 1 273 ? 35.852 11.049 20.256 1.00 44.38 273 MET A C 1
ATOM 2117 O O . MET A 1 273 ? 36.294 10.228 19.452 1.00 44.38 273 MET A O 1
ATOM 2121 N N . SER A 1 274 ? 36.413 11.329 21.425 1.00 39.72 274 SER A N 1
ATOM 2122 C CA . SER A 1 274 ? 37.551 10.663 22.034 1.00 39.72 274 SER A CA 1
ATOM 2123 C C . SER A 1 274 ? 37.259 9.191 22.316 1.00 39.72 274 SER A C 1
ATOM 2125 O O . SER A 1 274 ? 36.201 8.834 22.832 1.00 39.72 274 SER A O 1
ATOM 2127 N N . SER A 1 275 ? 38.243 8.356 22.000 1.00 43.03 275 SER A N 1
ATOM 2128 C CA . SER A 1 275 ? 38.372 6.981 22.467 1.00 43.03 275 SER A CA 1
ATOM 2129 C C . SER A 1 275 ? 38.587 6.952 23.979 1.00 43.03 275 SER A C 1
ATOM 2131 O O . SER A 1 275 ? 39.493 7.624 24.474 1.00 43.03 275 SER A O 1
ATOM 2133 N N . THR A 1 276 ? 37.839 6.109 24.692 1.00 37.28 276 THR A N 1
ATOM 2134 C CA . THR A 1 276 ? 38.126 5.799 26.097 1.00 37.28 276 THR A CA 1
ATOM 2135 C C . THR A 1 276 ? 37.982 4.297 26.353 1.00 37.28 276 THR A C 1
ATOM 2137 O O . THR A 1 276 ? 36.914 3.715 26.187 1.00 37.28 276 THR A O 1
ATOM 2140 N N . THR A 1 277 ? 39.119 3.725 26.759 1.00 39.94 277 THR A N 1
ATOM 2141 C CA . THR A 1 277 ? 39.326 2.648 27.747 1.00 39.94 277 THR A CA 1
ATOM 2142 C C . THR A 1 277 ? 38.697 1.269 27.548 1.00 39.94 277 THR A C 1
ATOM 2144 O O . THR A 1 277 ? 37.552 1.004 27.897 1.00 39.94 277 THR A O 1
ATOM 2147 N N . LEU A 1 278 ? 39.593 0.366 27.136 1.00 46.12 278 LEU A N 1
ATOM 2148 C CA . LEU A 1 278 ? 39.781 -0.982 27.675 1.00 46.12 278 LEU A CA 1
ATOM 2149 C C . LEU A 1 278 ? 39.478 -1.066 29.180 1.00 46.12 278 LEU A C 1
ATOM 2151 O O . LEU A 1 278 ? 40.110 -0.372 29.976 1.00 46.12 278 LEU A O 1
ATOM 2155 N N . VAL A 1 279 ? 38.599 -1.994 29.547 1.00 49.59 279 VAL A N 1
ATOM 2156 C CA . VAL A 1 279 ? 38.642 -2.671 30.844 1.00 49.59 279 VAL A CA 1
ATOM 2157 C C . VAL A 1 279 ? 38.708 -4.168 30.585 1.00 49.59 279 VAL A C 1
ATOM 2159 O O . VAL A 1 279 ? 37.862 -4.754 29.912 1.00 49.59 279 VAL A O 1
ATOM 2162 N N . ASP A 1 280 ? 39.819 -4.695 31.069 1.00 38.84 280 ASP A N 1
ATOM 2163 C CA . ASP A 1 280 ? 40.233 -6.079 31.200 1.00 38.84 280 ASP A CA 1
ATOM 2164 C C . ASP A 1 280 ? 39.531 -6.737 32.407 1.00 38.84 280 ASP A C 1
ATOM 2166 O O . ASP A 1 280 ? 38.986 -6.038 33.263 1.00 38.84 280 ASP A O 1
ATOM 2170 N N . LEU A 1 281 ? 39.647 -8.068 32.487 1.00 43.50 281 LEU A N 1
ATOM 2171 C CA . LEU A 1 281 ? 39.305 -8.976 33.592 1.00 43.50 281 LEU A CA 1
ATOM 2172 C C . LEU A 1 281 ? 37.833 -9.409 33.696 1.00 43.50 281 LEU A C 1
ATOM 2174 O O . LEU A 1 281 ? 36.985 -8.707 34.234 1.00 43.50 281 LEU A O 1
ATOM 2178 N N . THR A 1 282 ? 37.535 -10.667 33.359 1.00 35.81 282 THR A N 1
ATOM 2179 C CA . THR A 1 282 ? 37.618 -11.755 34.356 1.00 35.81 282 THR A CA 1
ATOM 2180 C C . THR A 1 282 ? 37.323 -13.131 33.757 1.00 35.81 282 THR A C 1
ATOM 2182 O O . THR A 1 282 ? 36.431 -13.334 32.938 1.00 35.81 282 THR A O 1
ATOM 2185 N N . ASP A 1 283 ? 38.141 -14.057 34.230 1.00 40.91 283 ASP A N 1
ATOM 2186 C CA . ASP A 1 283 ? 38.196 -15.494 34.024 1.00 40.91 283 ASP A CA 1
ATOM 2187 C C . ASP A 1 283 ? 36.957 -16.217 34.593 1.00 40.91 283 ASP A C 1
ATOM 2189 O O . ASP A 1 283 ? 36.447 -15.846 35.653 1.00 40.91 283 ASP A O 1
ATOM 2193 N N . SER A 1 284 ? 36.480 -17.271 33.923 1.00 45.28 284 SER A N 1
ATOM 2194 C CA . SER A 1 284 ? 35.610 -18.294 34.527 1.00 45.28 284 SER A CA 1
ATOM 2195 C C . SER A 1 284 ? 35.560 -19.564 33.664 1.00 45.28 284 SER A C 1
ATOM 2197 O O . SER A 1 284 ? 35.072 -19.520 32.531 1.00 45.28 284 SER A O 1
ATOM 2199 N N . PRO A 1 285 ? 36.006 -20.718 34.195 1.00 64.19 285 PRO A N 1
ATOM 2200 C CA . PRO A 1 285 ? 35.930 -22.002 33.520 1.00 64.19 285 PRO A CA 1
ATOM 2201 C C . PRO A 1 285 ? 34.607 -22.699 33.862 1.00 64.19 285 PRO A C 1
ATOM 2203 O O . PRO A 1 285 ? 34.270 -22.889 35.029 1.00 64.19 285 PRO A O 1
ATOM 2206 N N . SER A 1 286 ? 33.858 -23.148 32.854 1.00 45.41 286 SER A N 1
ATOM 2207 C CA . SER A 1 286 ? 32.784 -24.116 33.084 1.00 45.41 286 SER A CA 1
ATOM 2208 C C . SER A 1 286 ? 32.709 -25.129 31.953 1.00 45.41 286 SER A C 1
ATOM 2210 O O . SER A 1 286 ? 32.151 -24.907 30.879 1.00 45.41 286 SER A O 1
ATOM 2212 N N . SER A 1 287 ? 33.341 -26.260 32.233 1.00 46.84 287 SER A N 1
ATOM 2213 C CA . SER A 1 287 ? 33.249 -27.517 31.514 1.00 46.84 287 SER A CA 1
ATOM 2214 C C . SER A 1 287 ? 31.824 -28.067 31.602 1.00 46.84 287 SER A C 1
ATOM 2216 O O . SER A 1 287 ? 31.308 -28.271 32.700 1.00 46.84 287 SER A O 1
ATOM 2218 N N . SER A 1 288 ? 31.212 -28.397 30.464 1.00 43.97 288 SER A N 1
ATOM 2219 C CA . SER A 1 288 ? 30.039 -29.276 30.442 1.00 43.97 288 SER A CA 1
ATOM 2220 C C . SER A 1 288 ? 30.145 -30.293 29.296 1.00 43.97 288 SER A C 1
ATOM 2222 O O . SER A 1 288 ? 30.377 -29.896 28.149 1.00 43.97 288 SER A O 1
ATOM 2224 N N . PRO A 1 289 ? 30.050 -31.606 29.585 1.00 55.31 289 PRO A N 1
ATOM 2225 C CA . PRO A 1 289 ? 30.326 -32.664 28.623 1.00 55.31 289 PRO A CA 1
ATOM 2226 C C . PRO A 1 289 ? 29.130 -32.926 27.697 1.00 55.31 289 PRO A C 1
ATOM 2228 O O . PRO A 1 289 ? 27.975 -32.979 28.114 1.00 55.31 289 PRO A O 1
ATOM 2231 N N . SER A 1 290 ? 29.430 -33.131 26.415 1.00 49.53 290 SER A N 1
ATOM 2232 C CA . SER A 1 290 ? 28.461 -33.526 25.387 1.00 49.53 290 SER A CA 1
ATOM 2233 C C . SER A 1 290 ? 28.052 -35.002 25.530 1.00 49.53 290 SER A C 1
ATOM 2235 O O . SER A 1 290 ? 28.929 -35.842 25.738 1.00 49.53 290 SER A O 1
ATOM 2237 N N . PRO A 1 291 ? 26.768 -35.368 25.344 1.00 55.94 291 PRO A N 1
ATOM 2238 C CA . PRO A 1 291 ? 26.357 -36.766 25.282 1.00 55.94 291 PRO A CA 1
ATOM 2239 C C . PRO A 1 291 ? 26.609 -37.372 23.884 1.00 55.94 291 PRO A C 1
ATOM 2241 O O . PRO A 1 291 ? 26.522 -36.670 22.867 1.00 55.94 291 PRO A O 1
ATOM 2244 N N . PRO A 1 292 ? 26.902 -38.682 23.794 1.00 55.53 292 PRO A N 1
ATOM 2245 C CA . PRO A 1 292 ? 27.232 -39.344 22.539 1.00 55.53 292 PRO A CA 1
ATOM 2246 C C . PRO A 1 292 ? 25.997 -39.551 21.651 1.00 55.53 292 PRO A C 1
ATOM 2248 O O . PRO A 1 292 ? 24.959 -40.069 22.067 1.00 55.53 292 PRO A O 1
ATOM 2251 N N . ARG A 1 293 ? 26.143 -39.191 20.371 1.00 41.97 293 ARG A N 1
ATOM 2252 C CA . ARG A 1 293 ? 25.180 -39.483 19.302 1.00 41.97 293 ARG A CA 1
ATOM 2253 C C . ARG A 1 293 ? 25.107 -40.991 19.051 1.00 41.97 293 ARG A C 1
ATOM 2255 O O . ARG A 1 293 ? 25.958 -41.554 18.366 1.00 41.97 293 ARG A O 1
ATOM 2262 N N . SER A 1 294 ? 24.045 -41.622 19.539 1.00 4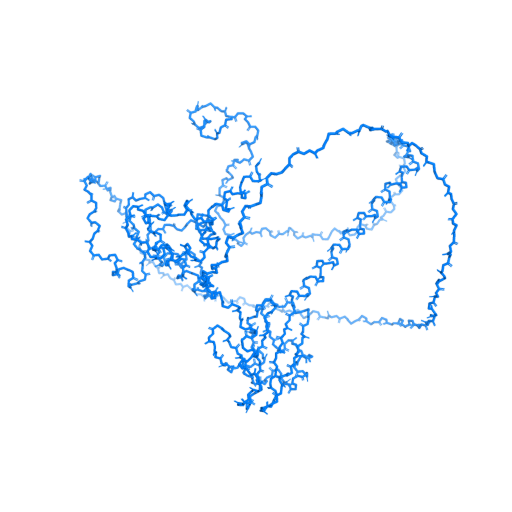0.16 294 SER A N 1
ATOM 2263 C CA . SER A 1 294 ? 23.674 -42.983 19.150 1.00 40.16 294 SER A CA 1
ATOM 2264 C C . SER A 1 294 ? 23.035 -42.977 17.759 1.00 40.16 294 SER A C 1
ATOM 2266 O O . SER A 1 294 ? 21.977 -42.391 17.533 1.00 40.16 294 SER A O 1
ATOM 2268 N N . ARG A 1 295 ? 23.713 -43.615 16.801 1.00 47.44 295 ARG A N 1
ATOM 2269 C CA . ARG A 1 295 ? 23.232 -43.875 15.439 1.00 47.44 295 ARG A CA 1
ATOM 2270 C C . ARG A 1 295 ? 22.344 -45.125 15.475 1.00 47.44 295 ARG A C 1
ATOM 2272 O O . ARG A 1 295 ? 22.821 -46.237 15.268 1.00 47.44 295 ARG A O 1
ATOM 2279 N N . SER A 1 296 ? 21.053 -44.947 15.741 1.00 38.50 296 SER A N 1
ATOM 2280 C CA . SER A 1 296 ? 20.077 -46.037 15.645 1.00 38.50 296 SER A CA 1
ATOM 2281 C C . SER A 1 296 ? 19.617 -46.202 14.199 1.00 38.50 296 SER A C 1
ATOM 2283 O O . SER A 1 296 ? 18.930 -45.365 13.615 1.00 38.50 296 SER A O 1
ATOM 2285 N N . ARG A 1 297 ? 20.078 -47.306 13.620 1.00 39.81 297 ARG A N 1
ATOM 2286 C CA . ARG A 1 297 ? 19.763 -47.847 12.301 1.00 39.81 297 ARG A CA 1
ATOM 2287 C C . ARG A 1 297 ? 18.266 -48.191 12.271 1.00 39.81 297 ARG A C 1
ATOM 2289 O O . ARG A 1 297 ? 17.838 -49.115 12.953 1.00 39.81 297 ARG A O 1
ATOM 2296 N N . SER A 1 298 ? 17.469 -47.410 11.543 1.00 38.69 298 SER A N 1
ATOM 2297 C CA . SER A 1 298 ? 16.030 -47.660 11.395 1.00 38.69 298 SER A CA 1
ATOM 2298 C C . SER A 1 298 ? 15.807 -48.905 10.540 1.00 38.69 298 SER A C 1
ATOM 2300 O O . SER A 1 298 ? 16.286 -48.981 9.409 1.00 38.69 298 SER A O 1
ATOM 2302 N N . ALA A 1 299 ? 15.112 -49.881 11.118 1.00 37.78 299 ALA A N 1
ATOM 2303 C CA . ALA A 1 299 ? 14.613 -51.056 10.431 1.00 37.78 299 ALA A CA 1
ATOM 2304 C C . ALA A 1 299 ? 13.523 -50.647 9.430 1.00 37.78 299 ALA A C 1
ATOM 2306 O O . ALA A 1 299 ? 12.639 -49.850 9.747 1.00 37.78 299 ALA A O 1
ATOM 2307 N N . SER A 1 300 ? 13.604 -51.197 8.222 1.00 42.12 300 SER A N 1
ATOM 2308 C CA . SER A 1 300 ? 12.571 -51.092 7.198 1.00 42.12 300 SER A CA 1
ATOM 2309 C C . SER A 1 300 ? 11.311 -51.805 7.681 1.00 42.12 300 SER A C 1
ATOM 2311 O O . SER A 1 300 ? 11.268 -53.031 7.719 1.00 42.12 300 SER A O 1
ATOM 2313 N N . VAL A 1 301 ? 10.294 -51.036 8.062 1.00 38.44 301 VAL A N 1
ATOM 2314 C CA . VAL A 1 301 ? 8.942 -51.549 8.280 1.00 38.44 301 VAL A CA 1
ATOM 2315 C C . VAL A 1 301 ? 8.206 -51.454 6.948 1.00 38.44 301 VAL A C 1
ATOM 2317 O O . VAL A 1 301 ? 7.866 -50.363 6.490 1.00 38.44 301 VAL A O 1
ATOM 2320 N N . GLU A 1 302 ? 7.989 -52.602 6.308 1.00 50.69 302 GLU A N 1
ATOM 2321 C CA . GLU A 1 302 ? 6.972 -52.743 5.269 1.00 50.69 302 GLU A CA 1
ATOM 2322 C C . GLU A 1 302 ? 5.602 -52.483 5.903 1.00 50.69 302 GLU A C 1
ATOM 2324 O O . GLU A 1 302 ? 5.125 -53.262 6.725 1.00 50.69 302 GLU A O 1
ATOM 2329 N N . LEU A 1 303 ? 4.967 -51.370 5.531 1.00 40.75 303 LEU A N 1
ATOM 2330 C CA . LEU A 1 303 ? 3.584 -51.085 5.897 1.00 40.75 303 LEU A CA 1
ATOM 2331 C C . LEU A 1 303 ? 2.750 -50.919 4.623 1.00 40.75 303 LEU A C 1
ATOM 2333 O O . LEU A 1 303 ? 2.506 -49.816 4.136 1.00 40.75 303 LEU A O 1
ATOM 2337 N N . VAL A 1 304 ? 2.293 -52.048 4.083 1.00 51.59 304 VAL A N 1
ATOM 2338 C CA . VAL A 1 304 ? 1.120 -52.090 3.203 1.00 51.59 304 VAL A CA 1
ATOM 2339 C C . VAL A 1 304 ? -0.107 -52.093 4.111 1.00 51.59 304 VAL A C 1
ATOM 2341 O O . VAL A 1 304 ? -0.671 -53.127 4.447 1.00 51.59 304 VAL A O 1
ATOM 2344 N N . GLY A 1 305 ? -0.496 -50.902 4.549 1.00 41.94 305 GLY A N 1
ATOM 2345 C CA . GLY A 1 305 ? -1.755 -50.650 5.234 1.00 41.94 305 GLY A CA 1
ATOM 2346 C C . GLY A 1 305 ? -2.291 -49.315 4.748 1.00 41.94 305 GLY A C 1
ATOM 2347 O O . GLY A 1 305 ? -1.617 -48.297 4.886 1.00 41.94 305 GLY A O 1
ATOM 2348 N N . LYS A 1 306 ? -3.484 -49.306 4.137 1.00 43.12 306 LYS A N 1
ATOM 2349 C CA . LYS A 1 306 ? -4.215 -48.061 3.864 1.00 43.12 306 LYS A CA 1
ATOM 2350 C C . LYS A 1 306 ? -4.257 -47.257 5.172 1.00 43.12 306 LYS A C 1
ATOM 2352 O O . LYS A 1 306 ? -4.746 -47.805 6.159 1.00 43.12 306 LYS A O 1
ATOM 2357 N N . PRO A 1 307 ? -3.766 -46.007 5.209 1.00 44.09 307 PRO A N 1
ATOM 2358 C CA . PRO A 1 307 ? -3.827 -45.217 6.423 1.00 44.09 307 PRO A CA 1
ATOM 2359 C C . PRO A 1 307 ? -5.298 -45.017 6.772 1.00 44.09 307 PRO A C 1
ATOM 2361 O O . PRO A 1 307 ? -6.052 -44.430 5.992 1.00 44.09 307 PRO A O 1
ATOM 2364 N N . THR A 1 308 ? -5.710 -45.540 7.924 1.00 45.12 308 THR A N 1
ATOM 2365 C CA . THR A 1 308 ? -7.022 -45.293 8.518 1.00 45.12 308 THR A CA 1
ATOM 2366 C C . THR A 1 308 ? -7.078 -43.815 8.904 1.00 45.12 308 THR A C 1
ATOM 2368 O O . THR A 1 308 ? -6.729 -43.400 10.005 1.00 45.12 308 THR A O 1
ATOM 2371 N N . LEU A 1 309 ? -7.435 -43.000 7.915 1.00 53.91 309 LEU A N 1
ATOM 2372 C CA . LEU A 1 309 ? -7.550 -41.547 7.924 1.00 53.91 309 LEU A CA 1
ATOM 2373 C C . LEU A 1 309 ? -8.816 -41.125 8.677 1.00 53.91 309 LEU A C 1
ATOM 2375 O O . LEU A 1 309 ? -9.721 -40.543 8.099 1.00 53.91 309 LEU A O 1
ATOM 2379 N N . ALA A 1 310 ? -8.941 -41.449 9.959 1.00 53.59 310 ALA A N 1
ATOM 2380 C CA . ALA A 1 310 ? -10.068 -40.957 10.740 1.00 53.59 310 ALA A CA 1
ATOM 2381 C C . ALA A 1 310 ? -9.830 -41.163 12.226 1.00 53.59 310 ALA A C 1
ATOM 2383 O O . ALA A 1 310 ? -10.117 -42.236 12.745 1.00 53.59 310 ALA A O 1
ATOM 2384 N N . THR A 1 311 ? -9.419 -40.108 12.931 1.00 54.91 311 THR A N 1
ATOM 2385 C CA . THR A 1 311 ? -10.191 -39.796 14.145 1.00 54.91 311 THR A CA 1
ATOM 2386 C C . THR A 1 311 ? -10.170 -38.341 14.579 1.00 54.91 311 THR A C 1
ATOM 2388 O O . THR A 1 311 ? -11.034 -37.999 15.362 1.00 54.91 311 THR A O 1
ATOM 2391 N N . ASN A 1 312 ? -9.296 -37.445 14.093 1.00 80.81 312 ASN A N 1
ATOM 2392 C CA . ASN A 1 312 ? -9.305 -36.075 14.641 1.00 80.81 312 ASN A CA 1
ATOM 2393 C C . ASN A 1 312 ? -8.822 -34.957 13.693 1.00 80.81 312 ASN A C 1
ATOM 2395 O O . ASN A 1 312 ? -8.194 -33.993 14.130 1.00 80.81 312 ASN A O 1
ATOM 2399 N N . ALA A 1 313 ? -9.138 -35.038 12.395 1.00 82.81 313 ALA A N 1
ATOM 2400 C CA . ALA A 1 313 ? -8.846 -33.948 11.450 1.00 82.81 313 ALA A CA 1
ATOM 2401 C C . ALA A 1 313 ? -9.488 -32.614 11.882 1.00 82.81 313 ALA A C 1
ATOM 2403 O O . ALA A 1 313 ? -8.857 -31.562 11.807 1.00 82.81 313 ALA A O 1
ATOM 2404 N N . ASP A 1 314 ? -10.715 -32.667 12.402 1.00 82.50 314 ASP A N 1
ATOM 2405 C CA . ASP A 1 314 ? -11.421 -31.476 12.879 1.00 82.50 314 ASP A CA 1
ATOM 2406 C C . ASP A 1 314 ? -10.880 -30.970 14.222 1.00 82.50 314 ASP A C 1
ATOM 2408 O O . ASP A 1 314 ? -10.833 -29.762 14.446 1.00 82.50 314 ASP A O 1
ATOM 2412 N N . ALA A 1 315 ? -10.362 -31.852 15.085 1.00 86.19 315 ALA A N 1
ATOM 2413 C CA . ALA A 1 315 ? -9.710 -31.432 16.326 1.00 86.19 315 ALA A CA 1
ATOM 2414 C C . ALA A 1 315 ? -8.370 -30.719 16.070 1.00 86.19 315 ALA A C 1
ATOM 2416 O O . ALA A 1 315 ? -8.049 -29.746 16.756 1.00 86.19 315 ALA A O 1
ATOM 2417 N N . LEU A 1 316 ? -7.595 -31.154 15.066 1.00 84.06 316 LEU A N 1
ATOM 2418 C CA . LEU A 1 316 ? -6.404 -30.419 14.618 1.00 84.06 316 LEU A CA 1
ATOM 2419 C C . LEU A 1 316 ? -6.782 -29.043 14.073 1.00 84.06 316 LEU A C 1
ATOM 2421 O O . LEU A 1 316 ? -6.126 -28.052 14.398 1.00 84.06 316 LEU A O 1
ATOM 2425 N N . TRP A 1 317 ? -7.881 -28.973 13.323 1.00 84.56 317 TRP A N 1
ATOM 2426 C CA . TRP A 1 317 ? -8.374 -27.711 12.794 1.00 84.56 317 TRP A CA 1
ATOM 2427 C C . TRP A 1 317 ? -8.796 -26.744 13.907 1.00 84.56 317 TRP A C 1
ATOM 2429 O O . TRP A 1 317 ? -8.419 -25.572 13.873 1.00 84.56 317 TRP A O 1
ATOM 2439 N N . ALA A 1 318 ? -9.478 -27.242 14.943 1.00 83.38 318 ALA A N 1
ATOM 2440 C CA . ALA A 1 318 ? -9.850 -26.461 16.124 1.00 83.38 318 ALA A CA 1
ATOM 2441 C C . ALA A 1 318 ? -8.627 -25.916 16.888 1.00 83.38 318 ALA A C 1
ATOM 2443 O O . ALA A 1 318 ? -8.654 -24.792 17.382 1.00 83.38 318 ALA A O 1
ATOM 2444 N N . ARG A 1 319 ? -7.519 -26.670 16.928 1.00 83.94 319 ARG A N 1
ATOM 2445 C CA . ARG A 1 319 ? -6.227 -26.217 17.488 1.00 83.94 319 ARG A CA 1
ATOM 2446 C C . ARG A 1 319 ? -5.460 -25.272 16.562 1.00 83.94 319 ARG A C 1
ATOM 2448 O O . ARG A 1 319 ? -4.426 -24.725 16.934 1.00 83.94 319 ARG A O 1
ATOM 2455 N N . GLY A 1 320 ? -5.961 -25.059 15.351 1.00 83.75 320 GLY A N 1
ATOM 2456 C CA . GLY A 1 320 ? -5.332 -24.206 14.366 1.00 83.75 320 GLY A CA 1
ATOM 2457 C C . GLY A 1 320 ? -4.121 -24.845 13.681 1.00 83.75 320 GLY A C 1
ATOM 2458 O O . GLY A 1 320 ? -3.167 -24.129 13.362 1.00 83.75 320 GLY A O 1
ATOM 2459 N N . HIS A 1 321 ? -4.177 -26.147 13.427 1.00 88.06 321 HIS A N 1
ATOM 2460 C CA . HIS A 1 321 ? -3.239 -26.859 12.567 1.00 88.06 321 HIS A CA 1
ATOM 2461 C C . HIS A 1 321 ? -3.956 -27.408 11.335 1.00 88.06 321 HIS A C 1
ATOM 2463 O O . HIS A 1 321 ? -5.138 -27.749 11.384 1.00 88.06 321 HIS A O 1
ATOM 2469 N N . VAL A 1 322 ? -3.228 -27.495 10.224 1.00 92.25 322 VAL A N 1
ATOM 2470 C CA . VAL A 1 322 ? -3.712 -28.137 9.001 1.00 92.25 322 VAL A CA 1
ATOM 2471 C C . VAL A 1 322 ? -3.380 -29.621 9.041 1.00 92.25 322 VAL A C 1
ATOM 2473 O O . VAL A 1 322 ? -2.266 -30.005 9.391 1.00 92.25 322 VAL A O 1
ATOM 2476 N N . LEU A 1 323 ? -4.334 -30.459 8.637 1.00 90.69 323 LEU A N 1
ATOM 2477 C CA . LEU A 1 323 ? -4.058 -31.862 8.370 1.00 90.69 323 LEU A CA 1
ATOM 2478 C C . LEU A 1 323 ? -3.104 -31.968 7.171 1.00 90.69 323 LEU A C 1
ATOM 2480 O O . LEU A 1 323 ? -3.461 -31.606 6.049 1.00 90.69 323 LEU A O 1
ATOM 2484 N N . VAL A 1 324 ? -1.904 -32.494 7.405 1.00 91.50 324 VAL A N 1
ATOM 2485 C CA . VAL A 1 324 ? -0.949 -32.843 6.350 1.00 91.50 324 VAL A CA 1
ATOM 2486 C C . VAL A 1 324 ? -0.931 -34.364 6.234 1.00 91.50 324 VAL A C 1
ATOM 2488 O O . VAL A 1 324 ? -0.400 -35.031 7.122 1.00 91.50 324 VAL A O 1
ATOM 2491 N N . PRO A 1 325 ? -1.535 -34.945 5.185 1.00 89.00 325 PRO A N 1
ATOM 2492 C CA . PRO A 1 325 ? -1.485 -36.385 4.990 1.00 89.00 325 PRO A CA 1
ATOM 2493 C C . PRO A 1 325 ? -0.037 -36.860 4.837 1.00 89.00 325 PRO A C 1
ATOM 2495 O O . PRO A 1 325 ? 0.691 -36.411 3.947 1.00 89.00 325 PRO A O 1
ATOM 2498 N N . THR A 1 326 ? 0.390 -37.775 5.703 1.00 85.56 326 THR A N 1
ATOM 2499 C CA . THR A 1 326 ? 1.713 -38.393 5.612 1.00 85.56 326 THR A CA 1
ATOM 2500 C C . THR A 1 326 ? 1.787 -39.291 4.373 1.00 85.56 326 THR A C 1
ATOM 2502 O O . THR A 1 326 ? 0.804 -39.908 3.965 1.00 85.56 326 THR A O 1
ATOM 2505 N N . GLY A 1 327 ? 2.952 -39.331 3.721 1.00 84.25 327 GLY A N 1
ATOM 2506 C CA . GLY A 1 327 ? 3.192 -40.177 2.542 1.00 84.25 327 GLY A CA 1
ATOM 2507 C C . GLY A 1 327 ? 2.888 -39.541 1.179 1.00 84.25 327 GLY A C 1
ATOM 2508 O O . GLY A 1 327 ? 3.188 -40.146 0.152 1.00 84.25 327 GLY A O 1
ATOM 2509 N N . PHE A 1 328 ? 2.371 -38.309 1.123 1.00 73.50 328 PHE A N 1
ATOM 2510 C CA . PHE A 1 328 ? 2.045 -37.635 -0.142 1.00 73.50 328 PHE A CA 1
ATOM 2511 C C . PHE A 1 328 ? 3.180 -36.742 -0.671 1.00 73.50 328 PHE A C 1
ATOM 2513 O O . PHE A 1 328 ? 3.004 -35.548 -0.887 1.00 73.50 328 PHE A O 1
ATOM 2520 N N . GLY A 1 329 ? 4.343 -37.337 -0.949 1.00 85.00 329 GLY A N 1
ATOM 2521 C CA . GLY A 1 329 ? 5.419 -36.704 -1.725 1.00 85.00 329 GLY A CA 1
ATOM 2522 C C . GLY A 1 329 ? 5.845 -35.299 -1.261 1.00 85.00 329 GLY A C 1
ATOM 2523 O O . GLY A 1 329 ? 5.856 -34.984 -0.075 1.00 85.00 329 GLY A O 1
ATOM 2524 N N . ALA A 1 330 ? 6.259 -34.455 -2.214 1.00 91.94 330 ALA A N 1
ATOM 2525 C CA . ALA A 1 330 ? 6.684 -33.083 -1.939 1.00 91.94 330 ALA A CA 1
ATOM 2526 C C . ALA A 1 330 ? 5.484 -32.141 -1.743 1.00 91.94 330 ALA A C 1
ATOM 2528 O O . ALA A 1 330 ? 4.513 -32.191 -2.502 1.00 91.94 330 ALA A O 1
ATOM 2529 N N . TRP A 1 331 ? 5.587 -31.220 -0.779 1.00 93.62 331 TRP A N 1
ATOM 2530 C CA . TRP A 1 331 ? 4.592 -30.168 -0.555 1.00 93.62 331 TRP A CA 1
ATOM 2531 C C . TRP A 1 331 ? 4.321 -29.359 -1.842 1.00 93.62 331 TRP A C 1
ATOM 2533 O O . TRP A 1 331 ? 5.276 -28.994 -2.539 1.00 93.62 331 TRP A O 1
ATOM 2543 N N . PRO A 1 332 ? 3.054 -29.030 -2.170 1.00 95.38 332 PRO A N 1
ATOM 2544 C CA . PRO A 1 332 ? 1.823 -29.230 -1.388 1.00 95.38 332 PRO A CA 1
ATOM 2545 C C . PRO A 1 332 ? 1.037 -30.506 -1.759 1.00 95.38 332 PRO A C 1
ATOM 2547 O O . PRO A 1 332 ? -0.195 -30.499 -1.747 1.00 95.38 332 PRO A O 1
ATOM 2550 N N . GLY A 1 333 ? 1.716 -31.584 -2.164 1.00 95.38 333 GLY A N 1
ATOM 2551 C CA . GLY A 1 333 ? 1.077 -32.859 -2.495 1.00 95.38 333 GLY A CA 1
ATOM 2552 C C . GLY A 1 333 ? 0.213 -33.400 -1.350 1.00 95.38 333 GLY A C 1
ATOM 2553 O O . GLY A 1 333 ? 0.604 -33.345 -0.190 1.00 95.38 333 GLY A O 1
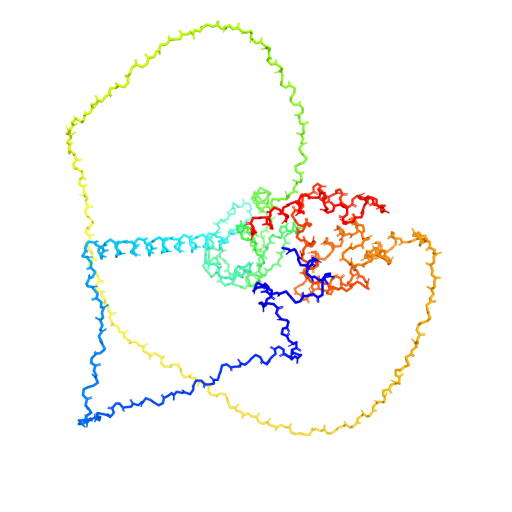ATOM 2554 N N . GLY A 1 334 ? -0.990 -33.884 -1.676 1.00 94.12 334 GLY A N 1
ATOM 2555 C CA . GLY A 1 334 ? -1.907 -34.529 -0.725 1.00 94.12 334 GLY A CA 1
ATOM 2556 C C . GLY A 1 334 ? -2.691 -33.603 0.208 1.00 94.12 334 GLY A C 1
ATOM 2557 O O . GLY A 1 334 ? -3.695 -34.036 0.756 1.00 94.12 334 GLY A O 1
ATOM 2558 N N . ILE A 1 335 ? -2.307 -32.335 0.364 1.00 95.94 335 ILE A N 1
ATOM 2559 C CA . ILE A 1 335 ? -3.036 -31.396 1.232 1.00 95.94 335 ILE A CA 1
ATOM 2560 C C . ILE A 1 335 ? -4.369 -31.012 0.581 1.00 95.94 335 ILE A C 1
ATOM 2562 O O . ILE A 1 335 ? -4.421 -30.756 -0.625 1.00 95.94 335 ILE A O 1
ATOM 2566 N N . TYR A 1 336 ? -5.446 -30.933 1.363 1.00 97.19 336 TYR A N 1
ATOM 2567 C CA . TYR A 1 336 ? -6.757 -30.526 0.859 1.00 97.19 336 TYR A CA 1
ATOM 2568 C C . TYR A 1 336 ? -6.853 -29.005 0.650 1.00 97.19 336 TYR A C 1
ATOM 2570 O O . TYR A 1 336 ? -6.249 -28.201 1.364 1.00 97.19 336 TYR A O 1
ATOM 2578 N N . ALA A 1 337 ? -7.634 -28.591 -0.346 1.00 97.81 337 ALA A N 1
ATOM 2579 C CA . ALA A 1 337 ? -7.801 -27.204 -0.759 1.00 97.81 337 ALA A CA 1
ATOM 2580 C C . ALA A 1 337 ? -8.392 -26.334 0.354 1.00 97.81 337 ALA A C 1
ATOM 2582 O O . ALA A 1 337 ? -7.951 -25.201 0.545 1.00 97.81 337 ALA A O 1
ATOM 2583 N N . ARG A 1 338 ? -9.321 -26.898 1.128 1.00 97.12 338 ARG A N 1
ATOM 2584 C CA . ARG A 1 338 ? -9.905 -26.283 2.323 1.00 97.12 338 ARG A CA 1
ATOM 2585 C C . ARG A 1 338 ? -8.852 -25.945 3.370 1.00 97.12 338 ARG A C 1
ATOM 2587 O O . ARG A 1 338 ? -8.834 -24.827 3.882 1.00 97.12 338 ARG A O 1
ATOM 2594 N N . ASP A 1 339 ? -7.952 -26.881 3.650 1.00 96.31 339 ASP A N 1
ATOM 2595 C CA . ASP A 1 339 ? -6.923 -26.670 4.660 1.00 96.31 339 ASP A CA 1
ATOM 2596 C C . ASP A 1 339 ? -5.865 -25.654 4.168 1.00 96.31 339 ASP A C 1
ATOM 2598 O O . ASP A 1 339 ? -5.430 -24.785 4.925 1.00 96.31 339 ASP A O 1
ATOM 2602 N N . MET A 1 340 ? -5.529 -25.662 2.869 1.00 97.44 340 MET A N 1
ATOM 2603 C CA . MET A 1 340 ? -4.683 -24.631 2.243 1.00 97.44 340 MET A CA 1
ATOM 2604 C C . MET A 1 340 ? -5.320 -23.235 2.277 1.00 97.44 340 MET A C 1
ATOM 2606 O O . MET A 1 340 ? -4.641 -22.256 2.587 1.00 97.44 340 MET A O 1
ATOM 2610 N N . ALA A 1 341 ? -6.617 -23.126 1.980 1.00 96.81 341 ALA A N 1
ATOM 2611 C CA . ALA A 1 341 ? -7.364 -21.870 2.038 1.00 96.81 341 ALA A CA 1
ATOM 2612 C C . ALA A 1 341 ? -7.294 -21.249 3.438 1.00 96.81 341 ALA A C 1
ATOM 2614 O O . ALA A 1 341 ? -6.972 -20.067 3.597 1.00 96.81 341 ALA A O 1
ATOM 2615 N N . TRP A 1 342 ? -7.529 -22.077 4.456 1.00 95.62 342 TRP A N 1
ATOM 2616 C CA . TRP A 1 342 ? -7.428 -21.681 5.851 1.00 95.62 342 TRP A CA 1
ATOM 2617 C C . TRP A 1 342 ? -5.999 -21.254 6.226 1.00 95.62 342 TRP A C 1
ATOM 2619 O O . TRP A 1 342 ? -5.807 -20.183 6.809 1.00 95.62 342 TRP A O 1
ATOM 2629 N N . ALA A 1 343 ? -4.984 -22.019 5.809 1.00 95.81 343 ALA A N 1
ATOM 2630 C CA . ALA A 1 343 ? -3.579 -21.693 6.041 1.00 95.81 343 ALA A CA 1
ATOM 2631 C C . ALA A 1 343 ? -3.167 -20.342 5.450 1.00 95.81 343 ALA A C 1
ATOM 2633 O O . ALA A 1 343 ? -2.520 -19.535 6.124 1.00 95.81 343 ALA A O 1
ATOM 2634 N N . PHE A 1 344 ? -3.559 -20.064 4.202 1.00 96.56 344 PHE A N 1
ATOM 2635 C CA . PHE A 1 344 ? -3.281 -18.774 3.572 1.00 96.56 344 PHE A CA 1
ATOM 2636 C C . PHE A 1 344 ? -3.937 -17.623 4.327 1.00 96.56 344 PHE A C 1
ATOM 2638 O O . PHE A 1 344 ? -3.304 -16.575 4.474 1.00 96.56 344 PHE A O 1
ATOM 2645 N N . GLY A 1 345 ? -5.163 -17.813 4.822 1.00 94.19 345 GLY A N 1
ATOM 2646 C CA . GLY A 1 345 ? -5.837 -16.850 5.690 1.00 94.19 345 GLY A CA 1
ATOM 2647 C C . GLY A 1 345 ? -5.026 -16.578 6.956 1.00 94.19 345 GLY A C 1
ATOM 2648 O O . GLY A 1 345 ? -4.617 -15.440 7.183 1.00 94.19 345 GLY A O 1
ATOM 2649 N N . LYS A 1 346 ? -4.704 -17.629 7.719 1.00 93.31 346 LYS A N 1
ATOM 2650 C CA . LYS A 1 346 ? -3.999 -17.524 9.007 1.00 93.31 346 LYS A CA 1
ATOM 2651 C C . LYS A 1 346 ? -2.599 -16.912 8.891 1.00 93.31 346 LYS A C 1
ATOM 2653 O O . LYS A 1 346 ? -2.229 -16.056 9.691 1.00 93.31 346 LYS A O 1
ATOM 2658 N N . ILE A 1 347 ? -1.822 -17.291 7.875 1.00 94.56 347 ILE A N 1
ATOM 2659 C CA . ILE A 1 347 ? -0.474 -16.734 7.662 1.00 94.56 347 ILE A CA 1
ATOM 2660 C C . ILE A 1 347 ? -0.548 -15.260 7.225 1.00 94.56 347 ILE A C 1
ATOM 2662 O O . ILE A 1 347 ? 0.322 -14.461 7.588 1.00 94.56 347 ILE A O 1
ATOM 2666 N N . SER A 1 348 ? -1.591 -14.878 6.476 1.00 91.81 348 SER A N 1
ATOM 2667 C CA . SER A 1 348 ? -1.761 -13.512 5.961 1.00 91.81 348 SER A CA 1
ATOM 2668 C C . SER A 1 348 ? -2.295 -12.518 6.993 1.00 91.81 348 SER A C 1
ATOM 2670 O O . SER A 1 348 ? -1.988 -11.334 6.867 1.00 91.81 348 SER A O 1
ATOM 2672 N N . THR A 1 349 ? -3.081 -12.962 7.981 1.00 87.19 349 THR A N 1
ATOM 2673 C CA . THR A 1 349 ? -3.620 -12.100 9.051 1.00 87.19 349 THR A CA 1
ATOM 2674 C C . THR A 1 349 ? -2.577 -11.771 10.115 1.00 87.19 349 THR A C 1
ATOM 2676 O O . THR A 1 349 ? -2.575 -10.669 10.653 1.00 87.19 349 THR A O 1
ATOM 2679 N N . GLY A 1 350 ? -1.623 -12.669 10.372 1.00 75.94 350 GLY A N 1
ATOM 2680 C CA . GLY A 1 350 ? -0.542 -12.461 11.338 1.00 75.94 350 GLY A CA 1
ATOM 2681 C C . GLY A 1 350 ? 0.569 -11.517 10.864 1.00 75.94 350 GLY A C 1
ATOM 2682 O O . GLY A 1 350 ? 1.739 -11.869 10.988 1.00 75.94 350 GLY A O 1
ATOM 2683 N N . ARG A 1 351 ? 0.277 -10.352 10.268 1.00 72.50 351 ARG A N 1
ATOM 2684 C CA . ARG A 1 351 ? 1.310 -9.353 9.901 1.00 72.50 351 ARG A CA 1
ATOM 2685 C C . ARG A 1 351 ? 1.795 -8.561 11.118 1.00 72.50 351 ARG A C 1
ATOM 2687 O O . ARG A 1 351 ? 1.784 -7.337 11.111 1.00 72.50 351 ARG A O 1
ATOM 2694 N N . ARG A 1 352 ? 2.233 -9.253 12.168 1.00 76.12 352 ARG A N 1
ATOM 2695 C CA . ARG A 1 352 ? 3.097 -8.608 13.160 1.00 76.12 352 ARG A CA 1
ATOM 2696 C C . ARG A 1 352 ? 4.435 -8.330 12.479 1.00 76.12 352 ARG A C 1
ATOM 2698 O O . ARG A 1 352 ? 4.935 -9.225 11.788 1.00 76.12 352 ARG A O 1
ATOM 2705 N N . ALA A 1 353 ? 4.950 -7.109 12.640 1.00 68.00 353 ALA A N 1
ATOM 2706 C CA . ALA A 1 353 ? 6.152 -6.610 11.964 1.00 68.00 353 ALA A CA 1
ATOM 2707 C C . ALA A 1 353 ? 7.361 -7.551 12.116 1.00 68.00 353 ALA A C 1
ATOM 2709 O O . ALA A 1 353 ? 8.161 -7.662 11.193 1.00 68.00 353 ALA A O 1
ATOM 2710 N N . ASP A 1 354 ? 7.402 -8.316 13.209 1.00 73.31 354 ASP A N 1
ATOM 2711 C CA . ASP A 1 354 ? 8.580 -9.093 13.597 1.00 73.31 354 ASP A CA 1
ATOM 2712 C C . ASP A 1 354 ? 8.503 -10.592 13.258 1.00 73.31 354 ASP A C 1
ATOM 2714 O O . ASP A 1 354 ? 9.458 -11.326 13.495 1.00 73.31 354 ASP A O 1
ATOM 2718 N N . SER A 1 355 ? 7.383 -11.088 12.710 1.00 82.19 355 SER A N 1
ATOM 2719 C CA . SER A 1 355 ? 7.227 -12.531 12.441 1.00 82.19 355 SER A CA 1
ATOM 2720 C C . SER A 1 355 ? 7.566 -12.910 10.996 1.00 82.19 355 SER A C 1
ATOM 2722 O O . SER A 1 355 ? 6.845 -12.564 10.046 1.00 82.19 355 SER A O 1
ATOM 2724 N N . ASP A 1 356 ? 8.637 -13.689 10.829 1.00 93.12 356 ASP A N 1
ATOM 2725 C CA . ASP A 1 356 ? 9.015 -14.236 9.528 1.00 93.12 356 ASP A CA 1
ATOM 2726 C C . ASP A 1 356 ? 7.894 -15.135 8.967 1.00 93.12 356 ASP A C 1
ATOM 2728 O O . ASP A 1 356 ? 7.147 -15.810 9.686 1.00 93.12 356 ASP A O 1
ATOM 2732 N N . VAL A 1 357 ? 7.728 -15.109 7.647 1.00 94.25 357 VAL A N 1
ATOM 2733 C CA . VAL A 1 357 ? 6.740 -15.925 6.930 1.00 94.25 357 VAL A CA 1
ATOM 2734 C C . VAL A 1 357 ? 7.029 -17.410 7.134 1.00 94.25 357 VAL A C 1
ATOM 2736 O O . VAL A 1 357 ? 6.088 -18.190 7.253 1.00 94.25 357 VAL A O 1
ATOM 2739 N N . GLU A 1 358 ? 8.305 -17.792 7.223 1.00 95.88 358 GLU A N 1
ATOM 2740 C CA . GLU A 1 358 ? 8.724 -19.168 7.496 1.00 95.88 358 GLU A CA 1
ATOM 2741 C C . GLU A 1 358 ? 8.229 -19.659 8.860 1.00 95.88 358 GLU A C 1
ATOM 2743 O O . GLU A 1 358 ? 7.616 -20.722 8.949 1.00 95.88 358 GLU A O 1
ATOM 2748 N N . GLN A 1 359 ? 8.390 -18.854 9.912 1.00 95.31 359 GLN A N 1
ATOM 2749 C CA . GLN A 1 359 ? 7.924 -19.211 11.251 1.00 95.31 359 GLN A CA 1
ATOM 2750 C C . GLN A 1 359 ? 6.399 -19.382 11.289 1.00 95.31 359 GLN A C 1
ATOM 2752 O O . GLN A 1 359 ? 5.887 -20.347 11.857 1.00 95.31 359 GLN A O 1
ATOM 2757 N N . ARG A 1 360 ? 5.655 -18.488 10.627 1.00 94.56 360 ARG A N 1
ATOM 2758 C CA . ARG A 1 360 ? 4.191 -18.605 10.501 1.00 94.56 360 ARG A CA 1
ATOM 2759 C C . ARG A 1 360 ? 3.767 -19.810 9.667 1.00 94.56 360 ARG A C 1
ATOM 2761 O O . ARG A 1 360 ? 2.745 -20.423 9.964 1.00 94.56 360 ARG A O 1
ATOM 2768 N N . PHE A 1 361 ? 4.535 -20.157 8.637 1.00 96.19 361 PHE A N 1
ATOM 2769 C CA . PHE A 1 361 ? 4.303 -21.363 7.851 1.00 96.19 361 PHE A CA 1
ATOM 2770 C C . PHE A 1 361 ? 4.463 -22.619 8.715 1.00 96.19 361 PHE A C 1
ATOM 2772 O O . PHE A 1 361 ? 3.551 -23.443 8.739 1.00 96.19 361 PHE A O 1
ATOM 2779 N N . GLN A 1 362 ? 5.552 -22.719 9.484 1.00 95.81 362 GLN A N 1
ATOM 2780 C CA . GLN A 1 362 ? 5.816 -23.850 10.383 1.00 95.81 362 GLN A CA 1
ATOM 2781 C C . GLN A 1 362 ? 4.756 -24.004 11.483 1.00 95.81 362 GLN A C 1
ATOM 2783 O O . GLN A 1 362 ? 4.412 -25.119 11.861 1.00 95.81 362 GLN A O 1
ATOM 2788 N N . GLN A 1 363 ? 4.172 -22.901 11.964 1.00 93.75 363 GLN A N 1
ATOM 2789 C CA . GLN A 1 363 ? 3.056 -22.957 12.919 1.00 93.75 363 GLN A CA 1
ATOM 2790 C C . GLN A 1 363 ? 1.804 -23.632 12.337 1.00 93.75 363 GLN A C 1
ATOM 2792 O O . GLN A 1 363 ? 1.050 -24.281 13.064 1.00 93.75 363 GLN A O 1
ATOM 2797 N N . VAL A 1 364 ? 1.552 -23.453 11.038 1.00 94.88 364 VAL A N 1
ATOM 2798 C CA . VAL A 1 364 ? 0.357 -23.980 10.364 1.00 94.88 364 VAL A CA 1
ATOM 2799 C C . VAL A 1 364 ? 0.574 -25.390 9.822 1.00 94.88 364 VAL A C 1
ATOM 2801 O O . VAL A 1 364 ? -0.337 -26.217 9.906 1.00 94.88 364 VAL A O 1
ATOM 2804 N N . PHE A 1 365 ? 1.767 -25.655 9.294 1.00 94.38 365 PHE A N 1
ATOM 2805 C CA . PHE A 1 365 ? 2.174 -26.929 8.713 1.00 94.38 365 PHE A CA 1
ATOM 2806 C C . PHE A 1 365 ? 3.342 -27.516 9.514 1.00 94.38 365 PHE A C 1
ATOM 2808 O O . PHE A 1 365 ? 4.485 -27.451 9.052 1.00 94.38 365 PHE A O 1
ATOM 2815 N N . PRO A 1 366 ? 3.080 -28.068 10.712 1.00 90.38 366 PRO A N 1
ATOM 2816 C CA . PRO A 1 366 ? 4.131 -28.727 11.470 1.00 90.38 366 PRO A CA 1
ATOM 2817 C C . PRO A 1 366 ? 4.729 -29.860 10.626 1.00 90.38 366 PRO A C 1
ATOM 2819 O O . PRO A 1 366 ? 4.013 -30.527 9.881 1.00 90.38 366 PRO A O 1
ATOM 2822 N N . GLU A 1 367 ? 6.047 -30.043 10.725 1.00 91.31 367 GLU A N 1
ATOM 2823 C CA . GLU A 1 367 ? 6.822 -31.092 10.033 1.00 91.31 367 GLU A CA 1
ATOM 2824 C C . GLU A 1 367 ? 6.999 -30.910 8.516 1.00 91.31 367 GLU A C 1
ATOM 2826 O O . GLU A 1 367 ? 7.721 -31.681 7.879 1.00 91.31 367 GLU A O 1
ATOM 2831 N N . VAL A 1 368 ? 6.416 -29.870 7.916 1.00 94.44 368 VAL A N 1
ATOM 2832 C CA . VAL A 1 368 ? 6.613 -29.578 6.494 1.00 94.44 368 VAL A CA 1
ATOM 2833 C C . VAL A 1 368 ? 7.775 -28.598 6.323 1.00 94.44 368 VAL A C 1
ATOM 2835 O O . VAL A 1 368 ? 7.710 -27.476 6.827 1.00 94.44 368 VAL A O 1
ATOM 2838 N N . PRO A 1 369 ? 8.831 -28.937 5.561 1.00 95.25 369 PRO A N 1
ATOM 2839 C CA . PRO A 1 369 ? 9.909 -27.993 5.300 1.00 95.25 369 PRO A CA 1
ATOM 2840 C C . PRO A 1 369 ? 9.393 -26.801 4.486 1.00 95.25 369 PRO A C 1
ATOM 2842 O O . PRO A 1 369 ? 8.721 -26.960 3.461 1.00 95.25 369 PRO A O 1
ATOM 2845 N N . TYR A 1 370 ? 9.732 -25.589 4.923 1.00 96.44 370 TYR A N 1
ATOM 2846 C CA . TYR A 1 370 ? 9.362 -24.377 4.207 1.00 96.44 370 TYR A CA 1
ATOM 2847 C C . TYR A 1 370 ? 10.248 -24.201 2.973 1.00 96.44 370 TYR A C 1
ATOM 2849 O O . TYR A 1 370 ? 11.461 -24.032 3.060 1.00 96.44 370 TYR A O 1
ATOM 2857 N N . VAL A 1 371 ? 9.631 -24.210 1.792 1.00 96.94 371 VAL A N 1
ATOM 2858 C CA . VAL A 1 371 ? 10.328 -23.965 0.525 1.00 96.94 371 VAL A CA 1
ATOM 2859 C C . VAL A 1 371 ? 9.795 -22.673 -0.080 1.00 96.94 371 VAL A C 1
ATOM 2861 O O . VAL A 1 371 ? 8.769 -22.673 -0.767 1.00 96.94 371 VAL A O 1
ATOM 2864 N N . LYS A 1 372 ? 10.505 -21.563 0.160 1.00 95.31 372 LYS A N 1
ATOM 2865 C CA . LYS A 1 372 ? 10.088 -20.199 -0.219 1.00 95.31 372 LYS A CA 1
ATOM 2866 C C . LYS A 1 372 ? 9.584 -20.077 -1.669 1.00 95.31 372 LYS A C 1
ATOM 2868 O O . LYS A 1 372 ? 8.474 -19.575 -1.842 1.00 95.31 372 LYS A O 1
ATOM 2873 N N . PRO A 1 373 ? 10.286 -20.567 -2.717 1.00 96.75 373 PRO A N 1
ATOM 2874 C CA . PRO A 1 373 ? 9.785 -20.463 -4.092 1.00 96.75 373 PRO A CA 1
ATOM 2875 C C . PRO A 1 373 ? 8.462 -21.204 -4.324 1.00 96.75 373 PRO A C 1
ATOM 2877 O O . PRO A 1 373 ? 7.583 -20.704 -5.029 1.00 96.75 373 PRO A O 1
ATOM 2880 N N . THR A 1 374 ? 8.308 -22.390 -3.731 1.00 96.69 374 THR A N 1
ATOM 2881 C CA . THR A 1 374 ? 7.093 -23.206 -3.849 1.00 96.69 374 THR A CA 1
ATOM 2882 C C . THR A 1 374 ? 5.939 -22.522 -3.122 1.00 96.69 374 THR A C 1
ATOM 2884 O O . THR A 1 374 ? 4.866 -22.351 -3.705 1.00 96.69 374 THR A O 1
ATOM 2887 N N . TRP A 1 375 ? 6.173 -22.043 -1.896 1.00 96.62 375 TRP A N 1
ATOM 2888 C CA . TRP A 1 375 ? 5.191 -21.284 -1.123 1.00 96.62 375 TRP A CA 1
ATOM 2889 C C . TRP A 1 375 ? 4.722 -20.031 -1.864 1.00 96.62 375 TRP A C 1
ATOM 2891 O O . TRP A 1 375 ? 3.525 -19.880 -2.112 1.00 96.62 375 TRP A O 1
ATOM 2901 N N . SER A 1 376 ? 5.650 -19.165 -2.288 1.00 95.56 376 SER A N 1
ATOM 2902 C CA . SER A 1 376 ? 5.320 -17.923 -2.995 1.00 95.56 376 SER A CA 1
ATOM 2903 C C . SER A 1 376 ? 4.510 -18.182 -4.265 1.00 95.56 376 SER A C 1
ATOM 2905 O O . SER A 1 376 ? 3.553 -17.459 -4.541 1.00 95.56 376 SER A O 1
ATOM 2907 N N . ARG A 1 377 ? 4.833 -19.247 -5.011 1.00 96.88 377 ARG A N 1
ATOM 2908 C CA . ARG A 1 377 ? 4.083 -19.648 -6.207 1.00 96.88 377 ARG A CA 1
ATOM 2909 C C . ARG A 1 377 ? 2.640 -20.039 -5.876 1.00 96.88 377 ARG A C 1
ATOM 2911 O O . ARG A 1 377 ? 1.713 -19.529 -6.502 1.00 96.88 377 ARG A O 1
ATOM 2918 N N . HIS A 1 378 ? 2.427 -20.910 -4.891 1.00 97.62 378 HIS A N 1
ATOM 2919 C CA . HIS A 1 378 ? 1.073 -21.329 -4.511 1.00 97.62 378 HIS A CA 1
ATOM 2920 C C . HIS A 1 378 ? 0.268 -20.198 -3.863 1.00 97.62 378 HIS A C 1
ATOM 2922 O O . HIS A 1 378 ? -0.922 -20.058 -4.145 1.00 97.62 378 HIS A O 1
ATOM 2928 N N . GLN A 1 379 ? 0.918 -19.331 -3.085 1.00 96.75 379 GLN A N 1
ATOM 2929 C CA . GLN A 1 379 ? 0.302 -18.118 -2.557 1.00 96.75 379 GLN A CA 1
ATOM 2930 C C . GLN A 1 379 ? -0.133 -17.175 -3.689 1.00 96.75 379 GLN A C 1
ATOM 2932 O O . GLN A 1 379 ? -1.202 -16.569 -3.620 1.00 96.75 379 GLN A O 1
ATOM 2937 N N . GLN A 1 380 ? 0.655 -17.063 -4.759 1.00 95.88 380 GLN A N 1
ATOM 2938 C CA . GLN A 1 380 ? 0.281 -16.282 -5.934 1.00 95.88 380 GLN A CA 1
ATOM 2939 C C . GLN A 1 380 ? -0.926 -16.891 -6.664 1.00 95.88 380 GLN A C 1
ATOM 2941 O O . GLN A 1 380 ? -1.827 -16.145 -7.047 1.00 95.88 380 GLN A O 1
ATOM 2946 N N . PHE A 1 381 ? -0.993 -18.222 -6.808 1.00 97.69 381 PHE A N 1
ATOM 2947 C CA . PHE A 1 381 ? -2.179 -18.895 -7.359 1.00 97.69 381 PHE A CA 1
ATOM 2948 C C . PHE A 1 381 ? -3.428 -18.574 -6.537 1.00 97.69 381 PHE A C 1
ATOM 2950 O O . PHE A 1 381 ? -4.458 -18.211 -7.100 1.00 97.69 381 PHE A O 1
ATOM 2957 N N . TRP A 1 382 ? -3.323 -18.627 -5.209 1.00 97.25 382 TRP A N 1
ATOM 2958 C CA . TRP A 1 382 ? -4.413 -18.278 -4.300 1.00 97.25 382 TRP A CA 1
ATOM 2959 C C . TRP A 1 382 ? -4.861 -16.812 -4.428 1.00 97.25 382 TRP A C 1
ATOM 2961 O O . TRP A 1 382 ? -6.052 -16.525 -4.569 1.00 97.25 382 TRP A O 1
ATOM 2971 N N . ARG A 1 383 ? -3.913 -15.865 -4.427 1.00 96.12 383 ARG A N 1
ATOM 2972 C CA . ARG A 1 383 ? -4.199 -14.420 -4.532 1.00 96.12 383 ARG A CA 1
ATOM 2973 C C . ARG A 1 383 ? -4.852 -14.047 -5.860 1.00 96.12 383 ARG A C 1
ATOM 2975 O O . ARG A 1 383 ? -5.749 -13.209 -5.869 1.00 96.12 383 ARG A O 1
ATOM 2982 N N . ASN A 1 384 ? -4.420 -14.688 -6.944 1.00 96.19 384 ASN A N 1
ATOM 2983 C CA . ASN A 1 384 ? -4.951 -14.459 -8.286 1.00 96.19 384 ASN A CA 1
ATOM 2984 C C . ASN A 1 384 ? -6.242 -15.237 -8.575 1.00 96.19 384 ASN A C 1
ATOM 2986 O O . ASN A 1 384 ? -6.840 -15.009 -9.620 1.00 96.19 384 ASN A O 1
ATOM 2990 N N . SER A 1 385 ? -6.655 -16.158 -7.699 1.00 97.38 385 SER A N 1
ATOM 2991 C CA . SER A 1 385 ? -7.955 -16.821 -7.826 1.00 97.38 385 SER A CA 1
ATOM 2992 C C . SER A 1 385 ? -9.083 -15.850 -7.462 1.00 97.38 385 SER A C 1
ATOM 2994 O O . SER A 1 385 ? -8.892 -14.927 -6.659 1.00 97.38 385 SER A O 1
ATOM 2996 N N . THR A 1 386 ? -10.258 -16.047 -8.056 1.00 97.31 386 THR A N 1
ATOM 2997 C CA . THR A 1 386 ? -11.459 -15.252 -7.750 1.00 97.31 386 THR A CA 1
ATOM 2998 C C . THR A 1 386 ? -11.936 -15.509 -6.319 1.00 97.31 386 THR A C 1
ATOM 3000 O O . THR A 1 386 ? -11.552 -16.498 -5.695 1.00 97.31 386 THR A O 1
ATOM 3003 N N . GLN A 1 387 ? -12.762 -14.612 -5.770 1.00 96.12 387 GLN A N 1
ATOM 3004 C CA . GLN A 1 387 ? -13.297 -14.814 -4.420 1.00 96.12 387 GLN A CA 1
ATOM 3005 C C . GLN A 1 387 ? -14.203 -16.050 -4.353 1.00 96.12 387 GLN A C 1
ATOM 3007 O O . GLN A 1 387 ? -14.029 -16.863 -3.456 1.00 96.12 387 GLN A O 1
ATOM 3012 N N . GLU A 1 388 ? -15.058 -16.245 -5.357 1.00 96.94 388 GLU A N 1
ATOM 3013 C CA . GLU A 1 388 ? -15.936 -17.415 -5.478 1.00 96.94 388 GLU A CA 1
ATOM 3014 C C . GLU A 1 388 ? -15.143 -18.728 -5.461 1.00 96.94 388 GLU A C 1
ATOM 3016 O O . GLU A 1 388 ? -15.465 -19.642 -4.711 1.00 96.94 388 GLU A O 1
ATOM 3021 N N . GLU A 1 389 ? -14.046 -18.817 -6.220 1.00 97.69 389 GLU A N 1
ATOM 3022 C CA . GLU A 1 389 ? -13.181 -20.001 -6.206 1.00 97.69 389 GLU A CA 1
ATOM 3023 C C . GLU A 1 389 ? -12.556 -20.241 -4.822 1.00 97.69 389 GLU A C 1
ATOM 3025 O O . GLU A 1 389 ? -12.441 -21.392 -4.399 1.00 97.69 389 GLU A O 1
ATOM 3030 N N . ARG A 1 390 ? -12.154 -19.178 -4.110 1.00 98.19 390 ARG A N 1
ATOM 3031 C CA . ARG A 1 390 ? -11.610 -19.281 -2.745 1.00 98.19 390 ARG A CA 1
ATOM 3032 C C . ARG A 1 390 ? -12.659 -19.761 -1.739 1.00 98.19 390 ARG A C 1
ATOM 3034 O O . ARG A 1 390 ? -12.322 -20.561 -0.867 1.00 98.19 390 ARG A O 1
ATOM 3041 N N . ASP A 1 391 ? -13.902 -19.317 -1.889 1.00 96.81 391 ASP A N 1
ATOM 3042 C CA . ASP A 1 391 ? -15.032 -19.741 -1.056 1.00 96.81 391 ASP A CA 1
ATOM 3043 C C . ASP A 1 391 ? -15.432 -21.201 -1.361 1.00 96.81 391 ASP A C 1
ATOM 3045 O O . ASP A 1 391 ? -15.751 -21.981 -0.464 1.00 96.81 391 ASP A O 1
ATOM 3049 N N . VAL A 1 392 ? -15.325 -21.629 -2.624 1.00 97.69 392 VAL A N 1
ATOM 3050 C CA . VAL A 1 392 ? -15.466 -23.047 -2.995 1.00 97.69 392 VAL A CA 1
ATOM 3051 C C . VAL A 1 392 ? -14.337 -23.873 -2.380 1.00 97.69 392 VAL A C 1
ATOM 3053 O O . VAL A 1 392 ? -14.601 -24.909 -1.778 1.00 97.69 392 VAL A O 1
ATOM 3056 N N . ALA A 1 393 ? -13.084 -23.414 -2.468 1.00 97.81 393 ALA A N 1
ATOM 3057 C CA . ALA A 1 393 ? -11.935 -24.119 -1.896 1.00 97.81 393 ALA A CA 1
ATOM 3058 C C . ALA A 1 393 ? -12.097 -24.354 -0.390 1.00 97.81 393 ALA A C 1
ATOM 3060 O O . ALA A 1 393 ? -11.843 -25.461 0.079 1.00 97.81 393 ALA A O 1
ATOM 3061 N N . SER A 1 394 ? -12.555 -23.343 0.358 1.00 96.81 394 SER A N 1
ATOM 3062 C CA . SER A 1 394 ? -12.771 -23.438 1.808 1.00 96.81 394 SER A CA 1
ATOM 3063 C C . SER A 1 394 ? -13.893 -24.413 2.183 1.00 96.81 394 SER A C 1
ATOM 3065 O O . SER A 1 394 ? -13.877 -24.977 3.275 1.00 96.81 394 SER A O 1
ATOM 3067 N N . THR A 1 395 ? -14.828 -24.688 1.272 1.00 96.94 395 THR A N 1
ATOM 3068 C CA . THR A 1 395 ? -15.961 -25.595 1.498 1.00 96.94 395 THR A CA 1
ATOM 3069 C C . THR A 1 395 ? -15.774 -26.989 0.896 1.00 96.94 395 THR A C 1
ATOM 3071 O O . THR A 1 395 ? -16.596 -27.861 1.173 1.00 96.94 395 THR A O 1
ATOM 3074 N N . MET A 1 396 ? -14.673 -27.281 0.194 1.00 96.88 396 MET A N 1
ATOM 3075 C CA . MET A 1 396 ? -14.445 -28.614 -0.384 1.00 96.88 396 MET A CA 1
ATOM 3076 C C . MET A 1 396 ? -14.313 -29.726 0.676 1.00 96.88 396 MET A C 1
ATOM 3078 O O . MET A 1 396 ? -13.712 -29.497 1.731 1.00 96.88 396 MET A O 1
ATOM 3082 N N . PRO A 1 397 ? -14.835 -30.938 0.407 1.00 95.81 397 PRO A N 1
ATOM 3083 C CA . PRO A 1 397 ? -14.636 -32.099 1.273 1.00 95.81 397 PRO A CA 1
ATOM 3084 C C . PRO A 1 397 ? -13.171 -32.563 1.271 1.00 95.81 397 PRO A C 1
ATOM 3086 O O . PRO A 1 397 ? -12.416 -32.292 0.340 1.00 95.81 397 PRO A O 1
ATOM 3089 N N . ARG A 1 398 ? -12.762 -33.300 2.311 1.00 94.56 398 ARG A N 1
ATOM 3090 C CA . ARG A 1 398 ? -11.433 -33.932 2.399 1.00 94.56 398 ARG A CA 1
ATOM 3091 C C . ARG A 1 398 ? -11.395 -35.263 1.641 1.00 94.56 398 ARG A C 1
ATOM 3093 O O . ARG A 1 398 ? -11.138 -36.313 2.220 1.00 94.56 398 ARG A O 1
ATOM 3100 N N . ASP A 1 399 ? -11.698 -35.215 0.350 1.00 95.06 399 ASP A N 1
ATOM 3101 C CA . ASP A 1 399 ? -11.632 -36.357 -0.562 1.00 95.06 399 ASP A CA 1
ATOM 3102 C C . ASP A 1 399 ? -10.637 -36.099 -1.708 1.00 95.06 399 ASP A C 1
ATOM 3104 O O . ASP A 1 399 ? -9.994 -35.048 -1.783 1.00 95.06 399 ASP A O 1
ATOM 3108 N N . ALA A 1 400 ? -10.501 -37.056 -2.628 1.00 94.56 400 ALA A N 1
ATOM 3109 C CA . ALA A 1 400 ? -9.598 -36.928 -3.773 1.00 94.56 400 ALA A CA 1
ATOM 3110 C C . ALA A 1 400 ? -9.916 -35.712 -4.670 1.00 94.56 400 ALA A C 1
ATOM 3112 O O . ALA A 1 400 ? -9.017 -35.163 -5.310 1.00 94.56 400 ALA A O 1
ATOM 3113 N N . SER A 1 401 ? -11.178 -35.271 -4.713 1.00 95.50 401 SER A N 1
ATOM 3114 C CA . SER A 1 401 ? -11.596 -34.093 -5.478 1.00 95.50 401 SER A CA 1
ATOM 3115 C C . SER A 1 401 ? -11.187 -32.790 -4.788 1.00 95.50 401 SER A C 1
ATOM 3117 O O . SER A 1 401 ? -10.850 -31.816 -5.463 1.00 95.50 401 SER A O 1
ATOM 3119 N N . GLY A 1 402 ? -11.154 -32.802 -3.453 1.00 96.19 402 GLY A N 1
ATOM 3120 C CA . GLY A 1 402 ? -10.752 -31.697 -2.596 1.00 96.19 402 GLY A CA 1
ATOM 3121 C C . GLY A 1 402 ? -9.252 -31.515 -2.432 1.00 96.19 402 GLY A C 1
ATOM 3122 O O . GLY A 1 402 ? -8.847 -30.630 -1.687 1.00 96.19 402 GLY A O 1
ATOM 3123 N N . VAL A 1 403 ? -8.400 -32.298 -3.097 1.00 96.94 403 VAL A N 1
ATOM 3124 C CA . VAL A 1 403 ? -6.942 -32.120 -3.018 1.00 96.94 403 VAL A CA 1
ATOM 3125 C C . VAL A 1 403 ? -6.529 -30.798 -3.677 1.00 96.94 403 VAL A C 1
ATOM 3127 O O . VAL A 1 403 ? -6.925 -30.482 -4.801 1.00 96.94 403 VAL A O 1
ATOM 3130 N N . TRP A 1 404 ? -5.676 -30.023 -3.002 1.00 97.69 404 TRP A N 1
ATOM 3131 C CA . TRP A 1 404 ? -5.229 -28.695 -3.433 1.00 97.69 404 TRP A CA 1
ATOM 3132 C C . TRP A 1 404 ? -4.641 -28.688 -4.844 1.00 97.69 404 TRP A C 1
ATOM 3134 O O . TRP A 1 404 ? -4.930 -27.791 -5.631 1.00 97.69 404 TRP A O 1
ATOM 3144 N N . THR A 1 405 ? -3.835 -29.690 -5.196 1.00 97.06 405 THR A N 1
ATOM 3145 C CA . THR A 1 405 ? -3.225 -29.784 -6.530 1.00 97.06 405 THR A CA 1
ATOM 3146 C C . THR A 1 405 ? -4.257 -30.009 -7.636 1.00 97.06 405 THR A C 1
ATOM 3148 O O . THR A 1 405 ? -4.061 -29.513 -8.745 1.00 97.06 405 THR A O 1
ATOM 3151 N N . VAL A 1 406 ? -5.367 -30.693 -7.342 1.00 97.19 406 VAL A N 1
ATOM 3152 C CA . VAL A 1 406 ? -6.484 -30.903 -8.277 1.00 97.19 406 VAL A CA 1
ATOM 3153 C C . VAL A 1 406 ? -7.300 -29.621 -8.416 1.00 97.19 406 VAL A C 1
ATOM 3155 O O . VAL A 1 406 ? -7.594 -29.190 -9.532 1.00 97.19 406 VAL A O 1
ATOM 3158 N N . TRP A 1 407 ? -7.621 -28.972 -7.294 1.00 98.00 407 TRP A N 1
ATOM 3159 C CA . TRP A 1 407 ? -8.356 -27.708 -7.293 1.00 98.00 407 TRP A CA 1
ATOM 3160 C C . TRP A 1 407 ? -7.577 -26.590 -8.000 1.00 98.00 407 TRP A C 1
ATOM 3162 O O . TRP A 1 407 ? -8.115 -25.916 -8.879 1.00 98.00 407 TRP A O 1
ATOM 3172 N N . VAL A 1 408 ? -6.286 -26.423 -7.688 1.00 97.69 408 VAL A N 1
ATOM 3173 C CA . VAL A 1 408 ? -5.487 -25.302 -8.204 1.00 97.69 408 VAL A CA 1
ATOM 3174 C C . VAL A 1 408 ? -5.328 -25.367 -9.718 1.00 97.69 408 VAL A C 1
ATOM 3176 O O . VAL A 1 408 ? -5.286 -24.334 -10.368 1.00 97.69 408 VAL A O 1
ATOM 3179 N N . GLN A 1 409 ? -5.302 -26.563 -10.311 1.00 97.50 409 GLN A N 1
ATOM 3180 C CA . GLN A 1 409 ? -5.249 -26.713 -11.767 1.00 97.50 409 GLN A CA 1
ATOM 3181 C C . GLN A 1 409 ? -6.498 -26.162 -12.468 1.00 97.50 409 GLN A C 1
ATOM 3183 O O . GLN A 1 409 ? -6.401 -25.727 -13.617 1.00 97.50 409 GLN A O 1
ATOM 3188 N N . LYS A 1 410 ? -7.647 -26.166 -11.782 1.00 97.62 410 LYS A N 1
ATOM 3189 C CA . LYS A 1 410 ? -8.925 -25.653 -12.291 1.00 97.62 410 LYS A CA 1
ATOM 3190 C C . LYS A 1 410 ? -9.106 -24.155 -12.018 1.00 97.62 410 LYS A C 1
ATOM 3192 O O . LYS A 1 410 ? -9.896 -23.513 -12.710 1.00 97.62 410 LYS A O 1
ATOM 3197 N N . SER A 1 411 ? -8.371 -23.584 -11.061 1.00 97.75 411 SER A N 1
ATOM 3198 C CA . SER A 1 411 ? -8.564 -22.193 -10.649 1.00 97.75 411 SER A CA 1
ATOM 3199 C C . SER A 1 411 ? -8.069 -21.178 -11.688 1.00 97.75 411 SER A C 1
ATOM 3201 O O . SER A 1 411 ? -7.139 -21.409 -12.472 1.00 97.75 411 SER A O 1
ATOM 3203 N N . SER A 1 412 ? -8.694 -20.003 -11.705 1.00 97.75 412 SER A N 1
ATOM 3204 C CA . SER A 1 412 ? -8.284 -18.864 -12.533 1.00 97.75 412 SER A CA 1
ATOM 3205 C C . SER A 1 412 ? -6.854 -18.399 -12.228 1.00 97.75 412 SER A C 1
ATOM 3207 O O . SER A 1 412 ? -6.102 -18.075 -13.151 1.00 97.75 412 SER A O 1
ATOM 3209 N N . GLY A 1 413 ? -6.424 -18.464 -10.963 1.00 96.50 413 GLY A N 1
ATOM 3210 C CA . GLY A 1 413 ? -5.088 -18.038 -10.553 1.00 96.50 413 GLY A CA 1
ATOM 3211 C C . GLY A 1 413 ? -3.957 -18.850 -11.189 1.00 96.50 413 GLY A C 1
ATOM 3212 O O . GLY A 1 413 ? -2.919 -18.289 -11.551 1.00 96.50 413 GLY A O 1
ATOM 3213 N N . TYR A 1 414 ? -4.163 -20.153 -11.394 1.00 97.44 414 TYR A N 1
ATOM 3214 C CA . TYR A 1 414 ? -3.208 -21.003 -12.107 1.00 97.44 414 TYR A CA 1
ATOM 3215 C C . TYR A 1 414 ? -3.221 -20.760 -13.619 1.00 97.44 414 TYR A C 1
ATOM 3217 O O . TYR A 1 414 ? -2.157 -20.689 -14.242 1.00 97.44 414 TYR A O 1
ATOM 3225 N N . ARG A 1 415 ? -4.408 -20.571 -14.215 1.00 96.62 415 ARG A N 1
ATOM 3226 C CA . ARG A 1 415 ? -4.552 -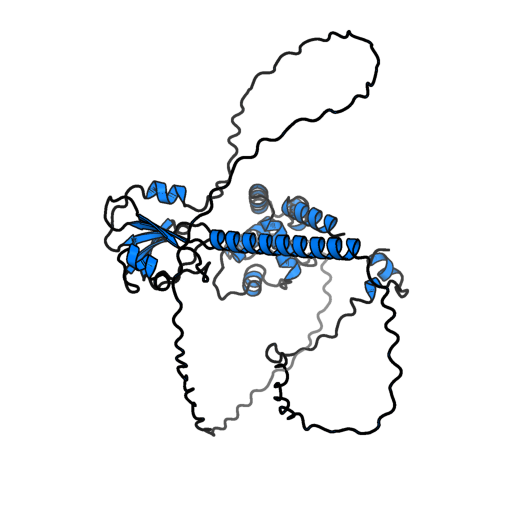20.219 -15.640 1.00 96.62 415 ARG A CA 1
ATOM 3227 C C . ARG A 1 415 ? -3.820 -18.917 -15.972 1.00 96.62 415 ARG A C 1
ATOM 3229 O O . ARG A 1 415 ? -3.096 -18.869 -16.964 1.00 96.62 415 ARG A O 1
ATOM 3236 N N . HIS A 1 416 ? -3.921 -17.915 -15.099 1.00 93.56 416 HIS A N 1
ATOM 3237 C CA . HIS A 1 416 ? -3.200 -16.643 -15.225 1.00 93.56 416 HIS A CA 1
ATOM 3238 C C . HIS A 1 416 ? -1.677 -16.798 -15.146 1.00 93.56 416 HIS A C 1
ATOM 3240 O O . HIS A 1 416 ? -0.925 -16.155 -15.874 1.00 93.56 416 HIS A O 1
ATOM 3246 N N . PHE A 1 417 ? -1.185 -17.676 -14.274 1.00 94.69 417 PHE A N 1
ATOM 3247 C CA . PHE A 1 417 ? 0.250 -17.952 -14.208 1.00 94.69 417 PHE A CA 1
ATOM 3248 C C . PHE A 1 417 ? 0.758 -18.675 -15.467 1.00 94.69 417 PHE A C 1
ATOM 3250 O O . PHE A 1 417 ? 1.828 -18.359 -15.996 1.00 94.69 417 PHE A O 1
ATOM 3257 N N . LYS A 1 418 ? -0.027 -19.627 -15.985 1.00 94.31 418 LYS A N 1
ATOM 3258 C CA . LYS A 1 418 ? 0.283 -20.327 -17.237 1.00 94.31 418 LYS A CA 1
ATOM 3259 C C . LYS A 1 418 ? 0.286 -19.400 -18.452 1.00 94.31 418 LYS A C 1
ATOM 3261 O O . LYS A 1 418 ? 1.147 -19.562 -19.310 1.00 94.31 418 LYS A O 1
ATOM 3266 N N . SER A 1 419 ? -0.636 -18.439 -18.539 1.00 91.75 419 SER A N 1
ATOM 3267 C CA . SER A 1 419 ? -0.654 -17.492 -19.661 1.00 91.75 419 SER A CA 1
ATOM 3268 C C . SER A 1 419 ? 0.584 -16.594 -19.659 1.00 91.75 419 SER A C 1
ATOM 3270 O O . SER A 1 419 ? 1.216 -16.453 -20.701 1.00 91.75 419 SER A O 1
ATOM 3272 N N . LYS A 1 420 ? 1.007 -16.082 -18.493 1.00 88.62 420 LYS A N 1
ATOM 3273 C CA . LYS A 1 420 ? 2.233 -15.270 -18.372 1.00 88.62 420 LYS A CA 1
ATOM 3274 C C . LYS A 1 420 ? 3.490 -16.014 -18.815 1.00 88.62 420 LYS A C 1
ATOM 3276 O O . LYS A 1 420 ? 4.253 -15.513 -19.629 1.00 88.62 420 LYS A O 1
ATOM 3281 N N . THR A 1 421 ? 3.665 -17.245 -18.341 1.00 87.81 421 THR A N 1
ATOM 3282 C CA . THR A 1 421 ? 4.849 -18.058 -18.675 1.00 87.81 421 THR A CA 1
ATOM 3283 C C . THR A 1 421 ? 4.909 -18.505 -20.139 1.00 87.81 421 THR A C 1
ATOM 3285 O O . THR A 1 421 ? 5.973 -18.922 -20.593 1.00 87.81 421 THR A O 1
ATOM 3288 N N . LYS A 1 422 ? 3.793 -18.436 -20.879 1.00 85.94 422 LYS A N 1
ATOM 3289 C CA . LYS A 1 422 ? 3.754 -18.720 -22.321 1.00 85.94 422 LYS A CA 1
ATOM 3290 C C . LYS A 1 422 ? 4.175 -17.519 -23.174 1.00 85.94 422 LYS A C 1
ATOM 3292 O O . LYS A 1 422 ? 4.619 -17.735 -24.287 1.00 85.94 422 LYS A O 1
ATOM 3297 N N . VAL A 1 423 ? 4.022 -16.290 -22.678 1.00 80.69 423 VAL A N 1
ATOM 3298 C CA . VAL A 1 423 ? 4.374 -15.064 -23.422 1.00 80.69 423 VAL A CA 1
ATOM 3299 C C . VAL A 1 423 ? 5.872 -14.754 -23.336 1.00 80.69 423 VAL A C 1
ATOM 3301 O O . VAL A 1 423 ? 6.428 -14.150 -24.242 1.00 80.69 423 VAL A O 1
ATOM 3304 N N . GLU A 1 424 ? 6.536 -15.184 -22.263 1.00 66.50 424 GLU A N 1
ATOM 3305 C CA . GLU A 1 424 ? 7.977 -14.964 -22.054 1.00 66.50 424 GLU A CA 1
ATOM 3306 C C . GLU A 1 424 ? 8.880 -15.999 -22.751 1.00 66.50 424 GLU A C 1
ATOM 3308 O O . GLU A 1 424 ? 10.103 -15.921 -22.639 1.00 66.50 424 GLU A O 1
ATOM 3313 N N . LYS A 1 425 ? 8.298 -16.981 -23.443 1.00 59.16 425 LYS A N 1
ATOM 3314 C CA . LYS A 1 425 ? 9.015 -17.993 -24.226 1.00 59.16 425 LYS A CA 1
ATOM 3315 C C . LYS A 1 425 ? 8.679 -17.839 -25.692 1.00 59.16 425 LYS A C 1
ATOM 3317 O O . LYS A 1 425 ? 9.615 -18.028 -26.496 1.00 59.16 425 LYS A O 1
#

Secondary structure (DSSP, 8-state):
--HHHHHHH-S----GGGGGG---------TT---PPPP---------------------------PPPPHHHHHHHHHHHHHHHHHHHHHHHHHHHHHHHHT-EEEEEE-STTPPPEEEEE---TTTTEEEGGG-HHHHHHTT--TT-EEEEEETTTTEEEEEETTSEEE--TTPEEEEEETT----TTHHHHHHHHS---------------------------------------------------PPP---------------PPP-----------------PPPP------------------S-HHHHHHTT-----TT--STTTT-BHHHHHHHHHHHHH---TT--HHHHHHHHSTTPPP-HHHHHHHHHHHHHS-HHHHHHHHH--SSGGGBHHHHHHHSHHHHHHHHHHHH--

Foldseek 3Di:
DDPVVVVVPPDDDPDPVVVVDDDDDDDDDDPVPPDDDPPPDPPPPPPPPPDPPPDDPDDPPDPPPDDDDDPVVVVVVVVVVVVVVVVVVVVVVVVVVVVQLQQKEWEFEAEAAPDATDIDIDTDPPPPQKDQQQVVVVVCVVSVHHQQFWKWKQDLVVRDIDIDGSRDIDGHHGPAYIYIYHPPHDHYHCVVVVSVVRRPPPPPVPPPPPPVPPPDDDDDDDDDDDDDDDDDDDDDDDDDDDDDDDDDDDDDDDDDDDDDDDDDDDDDDDDDDDDDDDDDDDDDDDDDDDDDDDDDDDDDDDDPDDPPPDDDQPVCVVVQEFDQDPPQPAPPGLGFLLLVLSLLVQLVVPPDVPDDSQNSNCVHYPPHHDDPVVVVLLNQLVVQFDPVLSVVLNPDDSDPCRRNVNSSVVTPSNVVVVVVVVVVD

Organism: Mycena rosella (NCBI:txid1033263)